Protein AF-0000000072293047 (afdb_homodimer)

Nearest PDB structures (foldseek):
  8opn-assembly1_C  TM=1.665E-01  e=9.424E+00  Human coronavirus HKU1

Organism: Botryotinia fuckeliana (strain B05.10) (NCBI:txid332648)

pLDDT: mean 90.35, std 9.81, range [27.98, 98.62]

Secondary structure (DSSP, 8-state):
-------EEEEEEEEE-B---GGGT----EE-TTS-EE--SSGGGBPPPB---EEEEETTEEEE--SSEEE-TTS-EEETTTEEPPEEEEEEEEE--TTT-EEEESS-GGG--GGG--TTTTS-B--EEEEETTEEEEETT-SBSS-S-SB-HHHHHTT-GGG--SS--B--EEEE-HHHHHHHHHHTSSSHHHHHIIIIIS-TTSSS----SPPP---TTEEEEEEEE--TT-TTTS-HHHHHHHHHTS--SB-/-------EEEEEEEEE-B---GGGT----EE-TTS-EE--SSGGGBPPPB---EEEEETTEEEE--SSEEE-TTS-EEETTTEEPPEEEEEEEEE--TTT-EEEESS-GGG--GGG--TTTTS-B--EEEEETTEEEEETT-SBSS-S-SB-HHHHHTT-GGG--SS--B--EEEE-HHHHHHHHHHTSSSHHHHHIIIIIS-TTSSS----SPPP---TTEEEEEEEE--TT-TTTS-HHHHHHHHHTS--SB-

Sequence (510 aa):
MAHQHYTSFLFNVNELHVNEDPENGGRPPRVNENGRWVPPIYRDGFLPQTPGRMFRWTNGYVEYAGTDYGWLNGQGFAYLNDEMLQHYGSTTLFWCNEFTQFQMMEADATTIDIATSDFPYNRWYPLTFRYERTLSRVSSSVEEQYLAGRDGTWIAQLGLQTYRHRSNHPTEGLAGNLATIVALVAFSCTDEDTLYDVLVNNLAWRGQLRIYDAEHGRCPERGVVSNIYLDPENPHGSTYDALRRLEWMDGPIIYMAHQHYTSFLFNVNELHVNEDPENGGRPPRVNENGRWVPPIYRDGFLPQTPGRMFRWTNGYVEYAGTDYGWLNGQGFAYLNDEMLQHYGSTTLFWCNEFTQFQMMEADATTIDIATSDFPYNRWYPLTFRYERTLSRVSSSVEEQYLAGRDGTWIAQLGLQTYRHRSNHPTEGLAGNLATIVALVAFSCTDEDTLYDVLVNNLAWRGQLRIYDAEHGRCPERGVVSNIYLDPENPHGSTYDALRRLEWMDGPIIY

Solvent-accessible surface area (backbone atoms only — not comparable to full-atom values): 26306 Å² total; per-residue (Å²): 125,82,75,77,67,62,46,37,34,27,35,33,49,20,44,32,44,70,22,55,42,56,91,75,62,22,32,71,82,45,56,48,99,78,66,43,65,45,81,70,47,44,35,51,23,41,43,78,66,46,79,51,65,48,30,31,40,45,79,48,39,50,39,75,63,58,79,62,57,45,77,50,88,91,76,45,48,23,36,71,94,74,39,68,51,52,73,72,46,28,16,22,40,30,30,35,39,85,49,73,31,51,38,31,35,86,34,59,55,75,79,37,47,19,77,77,40,56,88,81,52,42,55,77,28,48,72,17,17,38,71,56,82,30,26,21,27,38,38,70,84,45,77,32,69,40,40,46,16,48,54,53,74,43,37,57,48,49,67,38,61,81,29,37,28,90,55,94,32,66,41,61,26,36,31,19,47,60,26,52,53,53,41,34,52,44,35,36,17,65,43,71,69,49,36,47,42,35,37,52,73,56,40,18,37,66,64,41,47,48,68,71,97,57,69,56,31,74,41,71,64,37,31,33,35,11,36,30,27,43,25,84,92,37,63,87,22,19,38,73,67,50,52,48,36,47,28,73,65,51,66,54,65,37,60,127,84,77,77,68,63,46,37,33,27,36,35,51,21,44,32,45,69,23,56,42,56,91,74,64,22,33,70,82,45,55,48,98,77,67,43,65,45,82,70,46,44,34,50,21,41,43,79,66,45,80,53,65,47,31,31,39,46,80,48,39,49,39,74,62,59,79,61,56,43,78,50,89,92,77,46,49,22,34,70,94,76,39,68,52,52,74,72,46,29,16,22,40,29,30,37,39,85,49,71,30,51,38,31,36,86,33,60,56,75,79,37,46,19,78,78,40,57,87,80,52,41,54,78,27,46,72,17,16,38,71,58,80,30,26,20,27,38,38,70,85,46,77,33,70,39,39,47,16,46,54,53,74,42,36,58,46,48,66,39,61,81,29,38,28,91,52,95,33,65,41,60,26,36,30,18,47,62,26,52,54,53,40,35,53,45,36,36,16,65,44,70,68,50,36,47,43,36,38,51,72,53,40,17,37,62,62,41,44,48,67,71,97,58,69,56,31,74,43,69,62,37,30,33,36,11,37,29,26,46,26,84,92,37,64,88,22,20,38,73,65,49,50,49,36,48,28,74,67,50,66,54,64,36,58

Structure (mmCIF, N/CA/C/O backbone):
data_AF-0000000072293047-model_v1
#
loop_
_entity.id
_entity.type
_entity.pdbx_description
1 polymer 'Uncharacterized protein'
#
loop_
_atom_site.group_PDB
_atom_site.id
_atom_site.type_symbol
_atom_site.label_atom_id
_atom_site.label_alt_id
_atom_site.label_comp_id
_atom_site.label_asym_id
_atom_site.label_entity_id
_atom_site.label_seq_id
_atom_site.pdbx_PDB_ins_code
_atom_site.Cartn_x
_atom_site.Cartn_y
_atom_site.Cartn_z
_atom_site.occupancy
_atom_site.B_iso_or_equiv
_atom_site.auth_seq_id
_atom_site.auth_comp_id
_atom_site.auth_asym_id
_atom_site.auth_atom_id
_atom_site.pdbx_PDB_model_num
ATOM 1 N N . MET A 1 1 ? 21.953 42.312 23.906 1 32.88 1 MET A N 1
ATOM 2 C CA . MET A 1 1 ? 21.672 40.875 24.094 1 32.88 1 MET A CA 1
ATOM 3 C C . MET A 1 1 ? 20.766 40.375 22.984 1 32.88 1 MET A C 1
ATOM 5 O O . MET A 1 1 ? 19.688 40.906 22.766 1 32.88 1 MET A O 1
ATOM 9 N N . ALA A 1 2 ? 21.188 39.938 21.922 1 43.88 2 ALA A N 1
ATOM 10 C CA . ALA A 1 2 ? 20.375 39.625 20.75 1 43.88 2 ALA A CA 1
ATOM 11 C C . ALA A 1 2 ? 19.156 38.781 21.125 1 43.88 2 ALA A C 1
ATOM 13 O O . ALA A 1 2 ? 19.297 37.75 21.766 1 43.88 2 ALA A O 1
ATOM 14 N N . HIS A 1 3 ? 18.094 39.219 21.609 1 45.66 3 HIS A N 1
ATOM 15 C CA . HIS A 1 3 ? 16.906 38.531 22.094 1 45.66 3 HIS A CA 1
ATOM 16 C C . HIS A 1 3 ? 16.594 37.312 21.25 1 45.66 3 HIS A C 1
ATOM 18 O O . HIS A 1 3 ? 16.312 37.406 20.062 1 45.66 3 HIS A O 1
ATOM 24 N N . GLN A 1 4 ? 17.391 36.281 21.391 1 52.56 4 GLN A N 1
ATOM 25 C CA . GLN A 1 4 ? 17.234 35.062 20.625 1 52.56 4 GLN A CA 1
ATOM 26 C C . GLN A 1 4 ? 15.758 34.688 20.5 1 52.56 4 GLN A C 1
ATOM 28 O O . GLN A 1 4 ? 15.086 34.406 21.5 1 52.56 4 GLN A O 1
ATOM 33 N N . HIS A 1 5 ? 15.055 35.281 19.609 1 72.81 5 HIS A N 1
ATOM 34 C CA . HIS A 1 5 ? 13.633 35.062 19.375 1 72.81 5 HIS A CA 1
ATOM 35 C C . HIS A 1 5 ? 13.328 33.594 19.109 1 72.81 5 HIS A C 1
ATOM 37 O O . HIS A 1 5 ? 14.086 32.906 18.406 1 72.81 5 HIS A O 1
ATOM 43 N N . TYR A 1 6 ? 12.648 32.969 20.125 1 86.12 6 TYR A N 1
ATOM 44 C CA . TYR A 1 6 ? 12.242 31.578 19.938 1 86.12 6 TYR A CA 1
ATOM 45 C C . TYR A 1 6 ? 11.188 31.469 18.844 1 86.12 6 TYR A C 1
ATOM 47 O O . TYR A 1 6 ? 10.453 32.406 18.578 1 86.12 6 TYR A O 1
ATOM 55 N N . THR A 1 7 ? 11.219 30.469 18.062 1 92.25 7 THR A N 1
ATOM 56 C CA . THR A 1 7 ? 10.234 30.219 17.016 1 92.25 7 THR A CA 1
ATOM 57 C C . THR A 1 7 ? 8.992 29.547 17.578 1 92.25 7 THR A C 1
ATOM 59 O O . THR A 1 7 ? 9.094 28.656 18.438 1 92.25 7 THR A O 1
ATOM 62 N N . SER A 1 8 ? 7.836 30.062 17.188 1 95.5 8 SER A N 1
ATOM 63 C CA . SER A 1 8 ? 6.582 29.453 17.625 1 95.5 8 SER A CA 1
ATOM 64 C C . SER A 1 8 ? 5.531 29.516 16.516 1 95.5 8 SER A C 1
ATOM 66 O O . SER A 1 8 ? 5.66 30.297 15.578 1 95.5 8 SER A O 1
ATOM 68 N N . PHE A 1 9 ? 4.574 28.641 16.562 1 96.69 9 PHE A N 1
ATOM 69 C CA . PHE A 1 9 ? 3.416 28.688 15.672 1 96.69 9 PHE A CA 1
ATOM 70 C C . PHE A 1 9 ? 2.199 28.062 16.344 1 96.69 9 PHE A C 1
ATOM 72 O O . PHE A 1 9 ? 2.332 27.312 17.312 1 96.69 9 PHE A O 1
ATOM 79 N N . LEU A 1 10 ? 1.07 28.469 15.883 1 97 10 LEU A N 1
ATOM 80 C CA . LEU A 1 10 ? -0.184 27.844 16.312 1 97 10 LEU A CA 1
ATOM 81 C C . LEU A 1 10 ? -0.645 26.797 15.305 1 97 10 LEU A C 1
ATOM 83 O O . LEU A 1 10 ? -0.372 26.922 14.109 1 97 10 LEU A O 1
ATOM 87 N N . PHE A 1 11 ? -1.262 25.75 15.844 1 96.81 11 PHE A N 1
ATOM 88 C CA . PHE A 1 11 ? -1.798 24.766 14.906 1 96.81 11 PHE A CA 1
ATOM 89 C C . PHE A 1 11 ? -3.055 24.109 15.469 1 96.81 11 PHE A C 1
ATOM 91 O O . PHE A 1 11 ? -3.279 24.125 16.688 1 96.81 11 PHE A O 1
ATOM 98 N N . ASN A 1 12 ? -3.865 23.688 14.641 1 96.31 12 ASN A N 1
ATOM 99 C CA . ASN A 1 12 ? -5.035 22.875 14.984 1 96.31 12 ASN A CA 1
ATOM 100 C C . ASN A 1 12 ? -5.238 21.73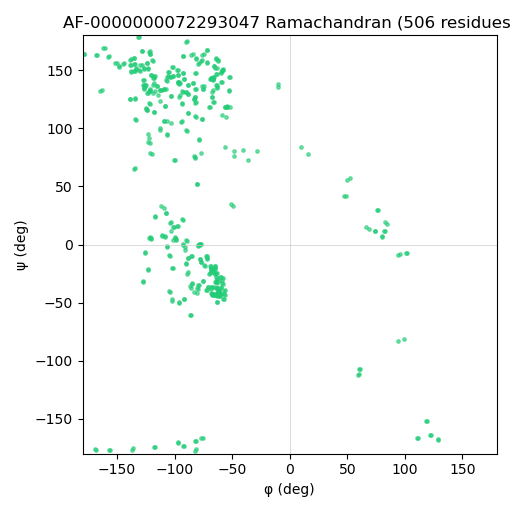4 13.992 1 96.31 12 ASN A C 1
ATOM 102 O O . ASN A 1 12 ? -4.684 21.75 12.898 1 96.31 12 ASN A O 1
ATOM 106 N N . VAL A 1 13 ? -5.949 20.75 14.391 1 97 13 VAL A N 1
ATOM 107 C CA . VAL A 1 13 ? -6.316 19.625 13.539 1 97 13 VAL A CA 1
ATOM 108 C C . VAL A 1 13 ? -7.836 19.453 13.523 1 97 13 VAL A C 1
ATOM 110 O O . VAL A 1 13 ? -8.453 19.25 14.57 1 97 13 VAL A O 1
ATOM 113 N N . ASN A 1 14 ? -8.398 19.625 12.367 1 96.81 14 ASN A N 1
ATOM 114 C CA . ASN A 1 14 ? -9.82 19.391 12.18 1 96.81 14 ASN A CA 1
ATOM 115 C C . ASN A 1 14 ? -10.094 18 11.625 1 96.81 14 ASN A C 1
ATOM 117 O O . ASN A 1 14 ? -9.367 17.516 10.75 1 96.81 14 ASN A O 1
ATOM 121 N N . GLU A 1 15 ? -11.086 17.328 12.117 1 97.12 15 GLU A N 1
ATOM 122 C CA . GLU A 1 15 ? -11.531 16.078 11.508 1 97.12 15 GLU A CA 1
ATOM 123 C C . GLU A 1 15 ? -12.305 16.344 10.219 1 97.12 15 GLU A C 1
ATOM 125 O O . GLU A 1 15 ? -13.109 17.281 10.148 1 97.12 15 GLU A O 1
ATOM 130 N N . LEU A 1 16 ? -12.023 15.594 9.281 1 96.94 16 LEU A N 1
ATOM 131 C CA . LEU A 1 16 ? -12.695 15.727 7.992 1 96.94 16 LEU A CA 1
ATOM 132 C C . LEU A 1 16 ? -13.352 14.406 7.586 1 96.94 16 LEU A C 1
ATOM 134 O O . LEU A 1 16 ? -12.664 13.422 7.312 1 96.94 16 LEU A O 1
ATOM 138 N N . HIS A 1 17 ? -14.625 14.391 7.488 1 96.94 17 HIS A N 1
ATOM 139 C CA . HIS A 1 17 ? -15.383 13.219 7.074 1 96.94 17 HIS A CA 1
ATOM 140 C C . HIS A 1 17 ? -15.828 13.328 5.621 1 96.94 17 HIS A C 1
ATOM 142 O O . HIS A 1 17 ? -16.031 14.43 5.117 1 96.94 17 HIS A O 1
ATOM 148 N N . VAL A 1 18 ? -15.984 12.195 5.047 1 97.62 18 VAL A N 1
ATOM 149 C CA . VAL A 1 18 ? -16.375 12.18 3.641 1 97.62 18 VAL A CA 1
ATOM 150 C C . VAL A 1 18 ? -17.906 12.102 3.533 1 97.62 18 VAL A C 1
ATOM 152 O O . VAL A 1 18 ? -18.562 11.555 4.414 1 97.62 18 VAL A O 1
ATOM 155 N N . ASN A 1 19 ? -18.422 12.695 2.525 1 97.31 19 ASN A N 1
ATOM 156 C CA . ASN A 1 19 ? -19.828 12.594 2.158 1 97.31 19 ASN A CA 1
ATOM 157 C C . ASN A 1 19 ? -20.016 11.727 0.916 1 97.31 19 ASN A C 1
ATOM 159 O O . ASN A 1 19 ? -19.984 12.234 -0.208 1 97.31 19 ASN A O 1
ATOM 163 N N . GLU A 1 20 ? -20.297 10.477 1.099 1 94.56 20 GLU A N 1
ATOM 164 C CA . GLU A 1 20 ? -20.375 9.539 -0.019 1 94.56 20 GLU A CA 1
ATOM 165 C C . GLU A 1 20 ? -21.828 9.219 -0.364 1 94.56 20 GLU A C 1
ATOM 167 O O . GLU A 1 20 ? -22.109 8.242 -1.057 1 94.56 20 GLU A O 1
ATOM 172 N N . ASP A 1 21 ? -22.75 10.023 0.064 1 94.31 21 ASP A N 1
ATOM 173 C CA . ASP A 1 21 ? -24.172 9.836 -0.184 1 94.31 21 ASP A CA 1
ATOM 174 C C . ASP A 1 21 ? -24.703 10.875 -1.174 1 94.31 21 ASP A C 1
ATOM 176 O O . ASP A 1 21 ? -25.016 12 -0.788 1 94.31 21 ASP A O 1
ATOM 180 N N . PRO A 1 22 ? -24.969 10.477 -2.361 1 92.88 22 PRO A N 1
ATOM 181 C CA . PRO A 1 22 ? -25.453 11.43 -3.359 1 92.88 22 PRO A CA 1
ATOM 182 C C . PRO A 1 22 ? -26.812 12.023 -2.984 1 92.88 22 PRO A C 1
ATOM 184 O O . PRO A 1 22 ? -27.125 13.148 -3.391 1 92.88 22 PRO A O 1
ATOM 187 N N . GLU A 1 23 ? -27.578 11.312 -2.273 1 94.38 23 GLU A N 1
ATOM 188 C CA . GLU A 1 23 ? -28.906 11.789 -1.865 1 94.38 23 GLU A CA 1
ATOM 189 C C . GLU A 1 23 ? -28.797 12.945 -0.872 1 94.38 23 GLU A C 1
ATOM 191 O O . GLU A 1 23 ? -29.719 13.75 -0.748 1 94.38 23 GLU A O 1
ATOM 196 N N . ASN A 1 24 ? -27.719 12.961 -0.258 1 93.06 24 ASN A N 1
ATOM 197 C CA . ASN A 1 24 ? -27.5 14.031 0.71 1 93.06 24 ASN A CA 1
ATOM 198 C C . ASN A 1 24 ? -26.453 15.031 0.216 1 93.06 24 ASN A C 1
ATOM 200 O O . ASN A 1 24 ? -25.641 15.523 0.997 1 93.06 24 ASN A O 1
ATOM 204 N N . GLY A 1 25 ? -26.422 15.188 -1.181 1 94.06 25 GLY A N 1
ATOM 205 C CA . GLY A 1 25 ? -25.547 16.188 -1.769 1 94.06 25 GLY A CA 1
ATOM 206 C C . GLY A 1 25 ? -24.094 15.727 -1.876 1 94.06 25 GLY A C 1
ATOM 207 O O . GLY A 1 25 ? -23.203 16.516 -2.188 1 94.06 25 GLY A O 1
ATOM 208 N N . GLY A 1 26 ? -23.828 14.461 -1.561 1 95.38 26 GLY A N 1
ATOM 209 C CA . GLY A 1 26 ? -22.469 13.953 -1.618 1 95.38 26 GLY A CA 1
ATOM 210 C C . GLY A 1 26 ? -22.125 13.32 -2.953 1 95.38 26 GLY A C 1
ATOM 211 O O . GLY A 1 26 ? -22.75 13.625 -3.971 1 95.38 26 GLY A O 1
ATOM 212 N N . ARG A 1 27 ? -20.953 12.711 -3.066 1 95.06 27 ARG A N 1
ATOM 213 C CA . ARG A 1 27 ? -20.469 12.016 -4.254 1 95.06 27 ARG A CA 1
ATOM 214 C C . ARG A 1 27 ? -20.25 10.539 -3.975 1 95.06 27 ARG A C 1
ATOM 216 O O . ARG A 1 27 ? -19.891 10.156 -2.857 1 95.06 27 ARG A O 1
ATOM 223 N N . PRO A 1 28 ? -20.516 9.758 -4.969 1 94.62 28 PRO A N 1
ATOM 224 C CA . PRO A 1 28 ? -20.188 8.344 -4.781 1 94.62 28 PRO A CA 1
ATOM 225 C C . PRO A 1 28 ? -18.719 8.117 -4.477 1 94.62 28 PRO A C 1
ATOM 227 O O . PRO A 1 28 ? -17.859 8.891 -4.914 1 94.62 28 PRO A O 1
ATOM 230 N N . PRO A 1 29 ? -18.469 7.066 -3.723 1 94.19 29 PRO A N 1
ATOM 231 C CA . PRO A 1 29 ? -17.062 6.758 -3.406 1 94.19 29 PRO A CA 1
ATOM 232 C C . PRO A 1 29 ? -16.219 6.5 -4.652 1 94.19 29 PRO A C 1
ATOM 234 O O . PRO A 1 29 ? -16.734 6 -5.656 1 94.19 29 PRO A O 1
ATOM 237 N N . ARG A 1 30 ? -14.938 6.875 -4.551 1 95.06 30 ARG A N 1
ATOM 238 C CA . ARG A 1 30 ? -13.977 6.652 -5.625 1 95.06 30 ARG A CA 1
ATOM 239 C C . ARG A 1 30 ? -13.039 5.496 -5.289 1 95.06 30 ARG A C 1
ATOM 241 O O . ARG A 1 30 ? -12.711 5.277 -4.121 1 95.06 30 ARG A O 1
ATOM 248 N N . VAL A 1 31 ? -12.609 4.805 -6.293 1 92.81 31 VAL A N 1
ATOM 249 C CA . VAL A 1 31 ? -11.641 3.73 -6.121 1 92.81 31 VAL A CA 1
ATOM 250 C C . VAL A 1 31 ? -10.555 3.838 -7.188 1 92.81 31 VAL A C 1
ATOM 252 O O . VAL A 1 31 ? -10.789 4.391 -8.266 1 92.81 31 VAL A O 1
ATOM 255 N N . ASN A 1 32 ? -9.359 3.412 -6.863 1 90 32 ASN A N 1
ATOM 256 C CA . ASN A 1 32 ? -8.273 3.396 -7.84 1 90 32 ASN A CA 1
ATOM 257 C C . ASN A 1 32 ? -8.344 2.164 -8.734 1 90 32 ASN A C 1
ATOM 259 O O . ASN A 1 32 ? -9.344 1.442 -8.727 1 90 32 ASN A O 1
ATOM 263 N N . GLU A 1 33 ? -7.262 1.934 -9.516 1 84.62 33 GLU A N 1
ATOM 264 C CA . GLU A 1 33 ? -7.23 0.864 -10.508 1 84.62 33 GLU A CA 1
ATOM 265 C C . GLU A 1 33 ? -7.32 -0.507 -9.844 1 84.62 33 GLU A C 1
ATOM 267 O O . GLU A 1 33 ? -7.762 -1.476 -10.469 1 84.62 33 GLU A O 1
ATOM 272 N N . ASN A 1 34 ? -6.984 -0.598 -8.562 1 87.38 34 ASN A N 1
ATOM 273 C CA . ASN A 1 34 ? -7 -1.871 -7.852 1 87.38 34 ASN A CA 1
ATOM 274 C C . ASN A 1 34 ? -8.273 -2.031 -7.02 1 87.38 34 ASN A C 1
ATOM 276 O O . ASN A 1 34 ? -8.367 -2.949 -6.203 1 87.38 34 ASN A O 1
ATOM 280 N N . GLY A 1 35 ? -9.203 -1.048 -7.18 1 88.25 35 GLY A N 1
ATOM 281 C CA . GLY A 1 35 ? -10.469 -1.129 -6.473 1 88.25 35 GLY A CA 1
ATOM 282 C C . GLY A 1 35 ? -10.383 -0.627 -5.043 1 88.25 35 GLY A C 1
ATOM 283 O O . GLY A 1 35 ? -11.281 -0.887 -4.234 1 88.25 35 GLY A O 1
ATOM 284 N N . ARG A 1 36 ? -9.336 0.001 -4.715 1 91 36 ARG A N 1
ATOM 285 C CA . ARG A 1 36 ? -9.148 0.508 -3.361 1 91 36 ARG A CA 1
ATOM 286 C C . ARG A 1 36 ? -9.656 1.938 -3.234 1 91 36 ARG A C 1
ATOM 288 O O . ARG A 1 36 ? -9.461 2.756 -4.133 1 91 36 ARG A O 1
ATOM 295 N N . TRP A 1 37 ? -10.211 2.232 -2.164 1 95.44 37 TRP A N 1
ATOM 296 C CA . TRP A 1 37 ? -10.805 3.539 -1.904 1 95.44 37 TRP A CA 1
ATOM 297 C C . TRP A 1 37 ? -9.766 4.645 -2.021 1 95.44 37 TRP A C 1
ATOM 299 O O . TRP A 1 37 ? -8.633 4.492 -1.552 1 95.44 37 TRP A O 1
ATOM 309 N N . VAL A 1 38 ? -10.148 5.785 -2.613 1 96.38 38 VAL A N 1
ATOM 310 C CA . VAL A 1 38 ? -9.328 6.992 -2.674 1 96.38 38 VAL A CA 1
ATOM 311 C C . VAL A 1 38 ? -10.18 8.211 -2.307 1 96.38 38 VAL A C 1
ATOM 313 O O . VAL A 1 38 ? -11.398 8.203 -2.498 1 96.38 38 VAL A O 1
ATOM 316 N N . PRO A 1 39 ? -9.602 9.227 -1.772 1 97.62 39 PRO A N 1
ATOM 317 C CA . PRO A 1 39 ? -10.383 10.375 -1.297 1 97.62 39 PRO A CA 1
ATOM 318 C C . PRO A 1 39 ? -11.109 11.102 -2.426 1 97.62 39 PRO A C 1
ATOM 320 O O . PRO A 1 39 ? -10.719 10.984 -3.592 1 97.62 39 PRO A O 1
ATOM 323 N N . PRO A 1 40 ? -12.125 11.867 -2.104 1 97.81 40 PRO A N 1
ATOM 324 C CA . PRO A 1 40 ? -12.906 12.633 -3.082 1 97.81 40 PRO A CA 1
ATOM 325 C C . PRO A 1 40 ? -12.07 13.672 -3.82 1 97.81 40 PRO A C 1
ATOM 327 O O . PRO A 1 40 ? -11.031 14.102 -3.32 1 97.81 40 PRO A O 1
ATOM 330 N N . ILE A 1 41 ? -12.555 14.062 -4.949 1 97.56 41 ILE A N 1
ATOM 331 C CA . ILE A 1 41 ? -11.836 15.062 -5.727 1 97.56 41 ILE A CA 1
ATOM 332 C C . ILE A 1 41 ? -12.742 16.281 -5.973 1 97.56 41 ILE A C 1
ATOM 334 O O . ILE A 1 41 ? -12.375 17.188 -6.719 1 97.56 41 ILE A O 1
ATOM 338 N N . TYR A 1 42 ? -13.906 16.25 -5.355 1 96.94 42 TYR A N 1
ATOM 339 C CA . TYR A 1 42 ? -14.812 17.391 -5.352 1 96.94 42 TYR A CA 1
ATOM 340 C C . TYR A 1 42 ? -15.148 17.828 -3.928 1 96.94 42 TYR A C 1
ATOM 342 O O . TYR A 1 42 ? -15.289 16.984 -3.037 1 96.94 42 TYR A O 1
ATOM 350 N N . ARG A 1 43 ? -15.43 19.062 -3.732 1 95.5 43 ARG A N 1
ATOM 351 C CA . ARG A 1 43 ? -15.695 19.609 -2.412 1 95.5 43 ARG A CA 1
ATOM 352 C C . ARG A 1 43 ? -16.938 19 -1.791 1 95.5 43 ARG A C 1
ATOM 354 O O . ARG A 1 43 ? -17.016 18.828 -0.572 1 95.5 43 ARG A O 1
ATOM 361 N N . ASP A 1 44 ? -17.875 18.656 -2.67 1 96 44 ASP A N 1
ATOM 362 C CA . ASP A 1 44 ? -19.125 18.109 -2.152 1 96 44 ASP A CA 1
ATOM 363 C C . ASP A 1 44 ? -18.938 16.703 -1.611 1 96 44 ASP A C 1
ATOM 365 O O . ASP A 1 44 ? -19.828 16.141 -0.958 1 96 44 ASP A O 1
ATOM 369 N N . GLY A 1 45 ? -17.812 16.125 -1.902 1 97.62 45 GLY A N 1
ATOM 370 C CA . GLY A 1 45 ? -17.5 14.805 -1.364 1 97.62 45 GLY A CA 1
ATOM 371 C C . GLY A 1 45 ? -17.078 14.836 0.09 1 97.62 45 GLY A C 1
ATOM 372 O O . GLY A 1 45 ? -16.828 13.789 0.695 1 97.62 45 GLY A O 1
ATOM 373 N N . PHE A 1 46 ? -17.047 16.047 0.695 1 96.81 46 PHE A N 1
ATOM 374 C CA . PHE A 1 46 ? -16.625 16.188 2.086 1 96.81 46 PHE A CA 1
ATOM 375 C C . PHE A 1 46 ? -17.766 16.766 2.93 1 96.81 46 PHE A C 1
ATOM 377 O O . PHE A 1 46 ? -18.54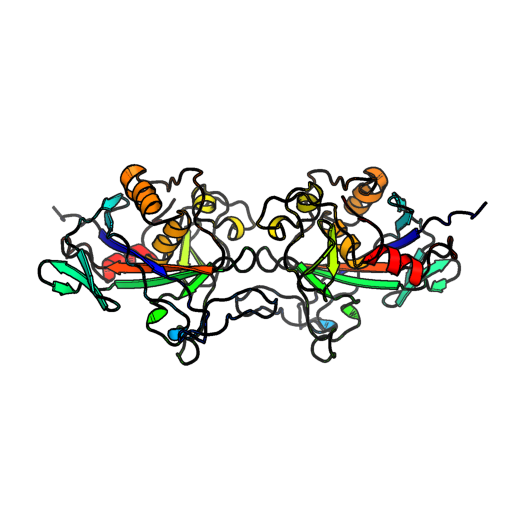7 17.594 2.457 1 96.81 46 PHE A O 1
ATOM 384 N N . LEU A 1 47 ? -17.859 16.297 4.137 1 95.62 47 LEU A N 1
ATOM 385 C CA . LEU A 1 47 ? -18.703 16.953 5.145 1 95.62 47 LEU A CA 1
ATOM 386 C C . LEU A 1 47 ? -17.969 18.141 5.762 1 95.62 47 LEU A C 1
ATOM 388 O O . LEU A 1 47 ? -16.766 18.297 5.582 1 95.62 47 LEU A O 1
ATOM 392 N N . PRO A 1 48 ? -18.734 19.031 6.367 1 93.69 48 PRO A N 1
ATOM 393 C CA . PRO A 1 48 ? -18.062 20.109 7.078 1 93.69 48 PRO A CA 1
ATOM 394 C C . PRO A 1 48 ? -17.016 19.609 8.07 1 93.69 48 PRO A C 1
ATOM 396 O O . PRO A 1 48 ? -17.219 18.578 8.711 1 93.69 48 PRO A O 1
ATOM 399 N N . GLN A 1 49 ? -15.961 20.344 8.188 1 95.25 49 GLN A N 1
ATOM 400 C CA . GLN A 1 49 ? -14.914 19.969 9.133 1 95.25 49 GLN A CA 1
ATOM 401 C C . GLN A 1 49 ? -15.398 20.078 10.57 1 95.25 49 GLN A C 1
ATOM 403 O O . GLN A 1 49 ? -16.203 20.953 10.891 1 95.25 49 GLN A O 1
ATOM 408 N N . THR A 1 50 ? -14.984 19.203 11.391 1 95.06 50 THR A N 1
ATOM 409 C CA . THR A 1 50 ? -15.141 19.328 12.836 1 95.06 50 THR A CA 1
ATOM 410 C C . THR A 1 50 ? -13.898 19.953 13.461 1 95.06 50 THR A C 1
ATOM 412 O O . THR A 1 50 ? -12.859 19.312 13.562 1 95.06 50 THR A O 1
ATOM 415 N N . PRO A 1 51 ? -14.031 21.203 13.828 1 94.12 51 PRO A N 1
ATOM 416 C CA . PRO A 1 51 ? -12.852 21.922 14.32 1 94.12 51 PRO A CA 1
ATOM 417 C C . PRO A 1 51 ? -12.281 21.328 15.602 1 94.12 51 PRO A C 1
ATOM 419 O O . PRO A 1 51 ? -13.039 20.875 16.469 1 94.12 51 PRO A O 1
ATOM 422 N N . GLY A 1 52 ? -10.953 21.234 15.664 1 94.81 52 GLY A N 1
ATOM 423 C CA . GLY A 1 52 ? -10.273 20.781 16.875 1 94.81 52 GLY A CA 1
ATOM 424 C C . GLY A 1 52 ? -9.773 21.938 17.734 1 94.81 52 GLY A C 1
ATOM 425 O O . GLY A 1 52 ? -10.133 23.094 17.5 1 94.81 52 GLY A O 1
ATOM 426 N N . ARG A 1 53 ? -9 21.609 18.734 1 93.75 53 ARG A N 1
ATOM 427 C CA . ARG A 1 53 ? -8.422 22.578 19.656 1 93.75 53 ARG A CA 1
ATOM 428 C C . ARG A 1 53 ? -7.207 23.266 19.047 1 93.75 53 ARG A C 1
ATOM 430 O O . ARG A 1 53 ? -6.586 22.734 18.125 1 93.75 53 ARG A O 1
ATOM 437 N N . MET A 1 54 ? -6.992 24.438 19.609 1 95.56 54 MET A N 1
ATOM 438 C CA . MET A 1 54 ? -5.805 25.172 19.172 1 95.56 54 MET A CA 1
ATOM 439 C C . MET A 1 54 ? -4.621 24.875 20.094 1 95.56 54 MET A C 1
ATOM 441 O O . MET A 1 54 ? -4.77 24.875 21.312 1 95.56 54 MET A O 1
ATOM 445 N N . PHE A 1 55 ? -3.457 24.562 19.438 1 95.69 55 PHE A N 1
ATOM 446 C CA . PHE A 1 55 ? -2.227 24.297 20.172 1 95.69 55 PHE A CA 1
ATOM 447 C C . PHE A 1 55 ? -1.139 25.297 19.781 1 95.69 55 PHE A C 1
ATOM 449 O O . PHE A 1 55 ? -1.214 25.922 18.719 1 95.69 55 PHE A O 1
ATOM 456 N N . ARG A 1 56 ? -0.171 25.438 20.672 1 95 56 ARG A N 1
ATOM 457 C CA . ARG A 1 56 ? 0.992 26.281 20.422 1 95 56 ARG A CA 1
ATOM 458 C C . ARG A 1 56 ? 2.285 25.484 20.531 1 95 56 ARG A C 1
ATOM 460 O O . ARG A 1 56 ? 2.516 24.781 21.516 1 95 56 ARG A O 1
ATOM 467 N N . TRP A 1 57 ? 3.016 25.5 19.453 1 94.06 57 TRP A N 1
ATOM 468 C CA . TRP A 1 57 ? 4.355 24.906 19.438 1 94.06 57 TRP A CA 1
ATOM 469 C C . TRP A 1 57 ? 5.414 25.984 19.672 1 94.06 57 TRP A C 1
ATOM 471 O O . TRP A 1 57 ? 5.418 27.016 19 1 94.06 57 TRP A O 1
ATOM 481 N N . THR A 1 58 ? 6.289 25.734 20.672 1 91.56 58 THR A N 1
ATOM 482 C CA . THR A 1 58 ? 7.391 26.641 20.969 1 91.56 58 THR A CA 1
ATOM 483 C C . THR A 1 58 ? 8.695 25.875 21.156 1 91.56 58 THR A C 1
ATOM 485 O O . THR A 1 58 ? 8.883 25.219 22.172 1 91.56 58 THR A O 1
ATOM 488 N N . ASN A 1 59 ? 9.531 25.984 20.234 1 83.38 59 ASN A N 1
ATOM 489 C CA . ASN A 1 59 ? 10.859 25.375 20.281 1 83.38 59 ASN A CA 1
ATOM 490 C C . ASN A 1 59 ? 10.781 23.906 20.688 1 83.38 59 ASN A C 1
ATOM 492 O O . ASN A 1 59 ? 11.523 23.453 21.578 1 83.38 59 ASN A O 1
ATOM 496 N N . GLY A 1 60 ? 9.789 23.203 20.141 1 80.12 60 GLY A N 1
ATOM 497 C CA . GLY A 1 60 ? 9.719 21.766 20.359 1 80.12 60 GLY A CA 1
ATOM 498 C C . GLY A 1 60 ? 8.703 21.375 21.406 1 80.12 60 GLY A C 1
ATOM 499 O O . GLY A 1 60 ? 8.438 20.188 21.609 1 80.12 60 GLY A O 1
ATOM 500 N N . TYR A 1 61 ? 8.156 22.391 22.062 1 86.06 61 TYR A N 1
ATOM 501 C CA . TYR A 1 61 ? 7.152 22.141 23.094 1 86.06 61 TYR A CA 1
ATOM 502 C C . TYR A 1 61 ? 5.766 22.547 22.609 1 86.06 61 TYR A C 1
ATOM 504 O O . TYR A 1 61 ? 5.609 23.578 21.953 1 86.06 61 TYR A O 1
ATOM 512 N N . VAL A 1 62 ? 4.797 21.688 23.031 1 91.88 62 VAL A N 1
ATOM 513 C CA . VAL A 1 62 ? 3.428 21.969 22.609 1 91.88 62 VAL A CA 1
ATOM 514 C C . VAL A 1 62 ? 2.553 22.203 23.844 1 91.88 62 VAL A C 1
ATOM 516 O O . VAL A 1 62 ? 2.633 21.438 24.812 1 91.88 62 VAL A O 1
ATOM 519 N N . GLU A 1 63 ? 1.828 23.25 23.828 1 92.06 63 GLU A N 1
ATOM 520 C CA . GLU A 1 63 ? 0.861 23.562 24.875 1 92.06 63 GLU A CA 1
ATOM 521 C C . GLU A 1 63 ? -0.513 23.875 24.281 1 92.06 63 GLU A C 1
ATOM 523 O O . GLU A 1 63 ? -0.627 24.219 23.109 1 92.06 63 GLU A O 1
ATOM 528 N N . TYR A 1 64 ? -1.487 23.625 25.141 1 93.94 64 TYR A N 1
ATOM 529 C CA . TYR A 1 64 ? -2.824 24.094 24.766 1 93.94 64 TYR A CA 1
ATOM 530 C C . TYR A 1 64 ? -2.885 25.609 24.719 1 93.94 64 TYR A C 1
ATOM 532 O O . TYR A 1 64 ? -2.49 26.297 25.656 1 93.94 64 TYR A O 1
ATOM 540 N N . ALA A 1 65 ? -3.268 26.141 23.547 1 93.5 65 ALA A N 1
ATOM 541 C CA . ALA A 1 65 ? -3.215 27.594 23.344 1 93.5 65 ALA A CA 1
ATOM 542 C C . ALA A 1 65 ? -4.336 28.297 24.109 1 93.5 65 ALA A C 1
ATOM 544 O O . ALA A 1 65 ? -4.281 29.5 24.328 1 93.5 65 ALA A O 1
ATOM 545 N N . GLY A 1 66 ? -5.379 27.531 24.5 1 89.06 66 GLY A N 1
ATOM 546 C CA . GLY A 1 66 ? -6.461 28.109 25.281 1 89.06 66 GLY A CA 1
ATOM 547 C C . GLY A 1 66 ? -7.766 28.203 24.516 1 89.06 66 GLY A C 1
ATOM 548 O O . GLY A 1 66 ? -7.914 27.594 23.453 1 89.06 66 GLY A O 1
ATOM 549 N N . THR A 1 67 ? -8.719 28.938 25 1 86.25 67 THR A N 1
ATOM 550 C CA . THR A 1 67 ? -10.07 28.969 24.453 1 86.25 67 THR A CA 1
ATOM 551 C C . THR A 1 67 ? -10.336 30.281 23.75 1 86.25 67 THR A C 1
ATOM 553 O O . THR A 1 67 ? -11.461 30.562 23.344 1 86.25 67 THR A O 1
ATOM 556 N N . ASP A 1 68 ? -9.297 31.094 23.609 1 86 68 ASP A N 1
ATOM 557 C CA . ASP A 1 68 ? -9.477 32.406 23.016 1 86 68 ASP A CA 1
ATOM 558 C C . ASP A 1 68 ? -9.57 32.312 21.5 1 86 68 ASP A C 1
ATOM 560 O O . ASP A 1 68 ? -9.711 33.344 20.812 1 86 68 ASP A O 1
ATOM 564 N N . TYR A 1 69 ? -9.484 31.141 21.047 1 89.06 69 TYR A N 1
ATOM 565 C CA . TYR A 1 69 ? -9.508 30.938 19.609 1 89.06 69 TYR A CA 1
ATOM 566 C C . TYR A 1 69 ? -10.812 30.281 19.172 1 89.06 69 TYR A C 1
ATOM 568 O O . TYR A 1 69 ? -11.305 29.359 19.828 1 89.06 69 TYR A O 1
ATOM 576 N N . GLY A 1 70 ? -11.43 30.812 18.109 1 87.69 70 GLY A N 1
ATOM 577 C CA . GLY A 1 70 ? -12.688 30.281 17.609 1 87.69 70 GLY A CA 1
ATOM 578 C C . GLY A 1 70 ? -12.656 29.938 16.141 1 87.69 70 GLY A C 1
ATOM 579 O O . GLY A 1 70 ? -12.031 30.656 15.344 1 87.69 70 GLY A O 1
ATOM 580 N N . TRP A 1 71 ? -13.312 28.844 15.828 1 88.12 71 TRP A N 1
ATOM 581 C CA . TRP A 1 71 ? -13.445 28.406 14.438 1 88.12 71 TRP A CA 1
ATOM 582 C C . TRP A 1 71 ? -14.578 29.156 13.742 1 88.12 71 TRP A C 1
ATOM 584 O O . TRP A 1 71 ? -15.688 29.234 14.266 1 88.12 71 TRP A O 1
ATOM 594 N N . LEU A 1 72 ? -14.289 29.844 12.633 1 83.19 72 LEU A N 1
ATOM 595 C CA . LEU A 1 72 ? -15.305 30.578 11.875 1 83.19 72 LEU A CA 1
ATOM 596 C C . LEU A 1 72 ? -15.734 29.781 10.648 1 83.19 72 LEU A C 1
ATOM 598 O O . LEU A 1 72 ? -15.477 30.188 9.516 1 83.19 72 LEU A O 1
ATOM 602 N N . ASN A 1 73 ? -16.406 28.797 10.656 1 68.06 73 ASN A N 1
ATOM 603 C CA . ASN A 1 73 ? -17.031 27.844 9.727 1 68.06 73 ASN A CA 1
ATOM 604 C C . ASN A 1 73 ? -16.438 27.969 8.328 1 68.06 73 ASN A C 1
ATOM 606 O O . ASN A 1 73 ? -17.094 28.516 7.43 1 68.06 73 ASN A O 1
ATOM 610 N N . GLY A 1 74 ? -15.258 27.422 8.086 1 67 74 GLY A N 1
ATOM 611 C CA . GLY A 1 74 ? -14.688 27.328 6.75 1 67 74 GLY A CA 1
ATOM 612 C C . GLY A 1 74 ? -13.734 28.453 6.422 1 67 74 GLY A C 1
ATOM 613 O O . GLY A 1 74 ? -13.055 28.422 5.391 1 67 74 GLY A O 1
ATOM 614 N N . GLN A 1 75 ? -13.672 29.422 7.285 1 75.31 75 GLN A N 1
ATOM 615 C CA . GLN A 1 75 ? -12.797 30.547 6.996 1 75.31 75 GLN A CA 1
ATOM 616 C C . GLN A 1 75 ? -11.492 30.453 7.781 1 75.31 75 GLN A C 1
ATOM 618 O O . GLN A 1 75 ? -10.484 31.047 7.398 1 75.31 75 GLN A O 1
ATOM 623 N N . GLY A 1 76 ? -11.578 29.672 8.828 1 84.62 76 GLY A N 1
ATOM 624 C CA . GLY A 1 76 ? -10.383 29.531 9.648 1 84.62 76 GLY A CA 1
ATOM 625 C C . GLY A 1 76 ? -10.609 29.922 11.102 1 84.62 76 GLY A C 1
ATOM 626 O O . GLY A 1 76 ? -11.734 29.844 11.602 1 84.62 76 GLY A O 1
ATOM 627 N N . PHE A 1 77 ? -9.547 30.125 11.781 1 87.81 77 PHE A N 1
ATOM 628 C CA . PHE A 1 77 ? -9.633 30.453 13.203 1 87.81 77 PHE A CA 1
ATOM 629 C C . PHE A 1 77 ? -9.43 31.953 13.414 1 87.81 77 PHE A C 1
ATOM 631 O O . PHE A 1 77 ? -8.664 32.594 12.68 1 87.81 77 PHE A O 1
ATOM 638 N N . ALA A 1 78 ? -10.141 32.469 14.391 1 86.94 78 ALA A N 1
ATOM 639 C CA . ALA A 1 78 ? -10.008 33.844 14.82 1 86.94 78 ALA A CA 1
ATOM 640 C C . ALA A 1 78 ? -9.562 33.938 16.266 1 86.94 78 ALA A C 1
ATOM 642 O O . ALA A 1 78 ? -9.789 33 17.047 1 86.94 78 ALA A O 1
ATOM 643 N N . TYR A 1 79 ? -8.633 34.906 16.344 1 84 79 TYR A N 1
ATOM 644 C CA . TYR A 1 79 ? -8.203 35.219 17.688 1 84 79 TYR A CA 1
ATOM 645 C C . TYR A 1 79 ? -9.031 36.375 18.281 1 84 79 TYR A C 1
ATOM 647 O O . TYR A 1 79 ? -9.484 37.25 17.562 1 84 79 TYR A O 1
ATOM 655 N N . LEU A 1 80 ? -9.016 36.562 19.672 1 70.31 80 LEU A N 1
ATOM 656 C CA . LEU A 1 80 ? -9.68 37.625 20.406 1 70.31 80 LEU A CA 1
ATOM 657 C C . LEU A 1 80 ? -10.211 38.688 19.453 1 70.31 80 LEU A C 1
ATOM 659 O O . LEU A 1 80 ? -9.57 39 18.453 1 70.31 80 LEU A O 1
ATOM 663 N N . ASN A 1 81 ? -11.43 39.125 19.672 1 67.56 81 ASN A N 1
ATOM 664 C CA . ASN A 1 81 ? -12.117 40.25 19.016 1 67.56 81 ASN A CA 1
ATOM 665 C C . ASN A 1 81 ? -12.414 39.938 17.547 1 67.56 81 ASN A C 1
ATOM 667 O O . ASN A 1 81 ? -12.32 40.812 16.688 1 67.56 81 ASN A O 1
ATOM 671 N N . ASP A 1 82 ? -12.297 38.75 17.156 1 70.69 82 ASP A N 1
ATOM 672 C CA . ASP A 1 82 ? -12.781 38.312 15.859 1 70.69 82 ASP A CA 1
ATOM 673 C C . ASP A 1 82 ? -11.75 38.594 14.766 1 70.69 82 ASP A C 1
ATOM 675 O O . ASP A 1 82 ? -12.109 38.781 13.602 1 70.69 82 ASP A O 1
ATOM 679 N N . GLU A 1 83 ? -10.508 38.812 15.227 1 84.38 83 GLU A N 1
ATOM 680 C CA . GLU A 1 83 ? -9.469 38.969 14.219 1 84.38 83 GLU A CA 1
ATOM 681 C C . GLU A 1 83 ? -8.969 37.625 13.711 1 84.38 83 GLU A C 1
ATOM 683 O O . GLU A 1 83 ? -8.523 36.781 14.5 1 84.38 83 GLU A O 1
ATOM 688 N N . MET A 1 84 ? -9.008 37.531 12.359 1 90.38 84 MET A N 1
ATOM 689 C CA . MET A 1 84 ? -8.594 36.281 11.75 1 90.38 84 MET A CA 1
ATOM 690 C C . MET A 1 84 ? -7.102 36.031 11.945 1 90.38 84 MET A C 1
ATOM 692 O O . MET A 1 84 ? -6.297 36.969 11.82 1 90.38 84 MET A O 1
ATOM 696 N N . LEU A 1 85 ? -6.758 34.844 12.383 1 93.88 85 LEU A N 1
ATOM 697 C CA . LEU A 1 85 ? -5.348 34.5 12.469 1 93.88 85 LEU A CA 1
ATOM 698 C C . LEU A 1 85 ? -4.707 34.438 11.086 1 93.88 85 LEU A C 1
ATOM 700 O O . LEU A 1 85 ? -5.363 34.062 10.109 1 93.88 85 LEU A O 1
ATOM 704 N N . GLN A 1 86 ? -3.463 34.875 11.055 1 94.19 86 GLN A N 1
ATOM 705 C CA . GLN A 1 86 ? -2.738 34.75 9.797 1 94.19 86 GLN A CA 1
ATOM 706 C C . GLN A 1 86 ? -2.432 33.281 9.477 1 94.19 86 GLN A C 1
ATOM 708 O O . GLN A 1 86 ? -1.719 32.625 10.234 1 94.19 86 GLN A O 1
ATOM 713 N N . HIS A 1 87 ? -2.959 32.875 8.406 1 95.69 87 HIS A N 1
ATOM 714 C CA . HIS A 1 87 ? -2.84 31.484 7.984 1 95.69 87 HIS A CA 1
ATOM 715 C C . HIS A 1 87 ? -1.52 31.234 7.262 1 95.69 87 HIS A C 1
ATOM 717 O O . HIS A 1 87 ? -1.173 31.969 6.328 1 95.69 87 HIS A O 1
ATOM 723 N N . TYR A 1 88 ? -0.731 30.281 7.699 1 97.31 88 TYR A N 1
ATOM 724 C CA . TYR A 1 88 ? 0.543 29.938 7.078 1 97.31 88 TYR A CA 1
ATOM 725 C C . TYR A 1 88 ? 0.362 28.844 6.031 1 97.31 88 TYR A C 1
ATOM 727 O O . TYR A 1 88 ? 0.887 28.938 4.918 1 97.31 88 TYR A O 1
ATOM 735 N N . GLY A 1 89 ? -0.39 27.797 6.457 1 96.38 89 GLY A N 1
ATOM 736 C CA . GLY A 1 89 ? -0.624 26.703 5.52 1 96.38 89 GLY A CA 1
ATOM 737 C C . GLY A 1 89 ? -1.487 25.609 6.094 1 96.38 89 GLY A C 1
ATOM 738 O O . GLY A 1 89 ? -1.701 25.547 7.305 1 96.38 89 GLY A O 1
ATOM 739 N N . SER A 1 90 ? -1.985 24.781 5.176 1 97.19 90 SER A N 1
ATOM 740 C CA . SER A 1 90 ? -2.812 23.641 5.574 1 97.19 90 SER A CA 1
ATOM 741 C C . SER A 1 90 ? -2.402 22.375 4.836 1 97.19 90 SER A C 1
ATOM 743 O O . SER A 1 90 ? -1.819 22.438 3.752 1 97.19 90 SER A O 1
ATOM 745 N N . THR A 1 91 ? -2.676 21.266 5.414 1 98.31 91 THR A N 1
ATOM 746 C CA . THR A 1 91 ? -2.564 19.969 4.781 1 98.31 91 THR A CA 1
ATOM 747 C C . THR A 1 91 ? -3.803 19.109 5.066 1 98.31 91 THR A C 1
ATOM 749 O O . THR A 1 91 ? -4.27 19.062 6.207 1 98.31 91 THR A O 1
ATOM 752 N N . THR A 1 92 ? -4.387 18.656 4.027 1 98.5 92 THR A N 1
ATOM 753 C CA . THR A 1 92 ? -5.387 17.609 4.172 1 98.5 92 THR A CA 1
ATOM 754 C C . THR A 1 92 ? -4.75 16.234 4.004 1 98.5 92 THR A C 1
ATOM 756 O O . THR A 1 92 ? -4.074 15.969 3.006 1 98.5 92 THR A O 1
ATOM 759 N N . LEU A 1 93 ? -4.871 15.43 4.992 1 98.62 93 LEU A N 1
ATOM 760 C CA . LEU A 1 93 ? -4.27 14.102 4.992 1 98.62 93 LEU A CA 1
ATOM 761 C C . LEU A 1 93 ? -5.328 13.031 5.242 1 98.62 93 LEU A C 1
ATOM 763 O O . LEU A 1 93 ? -6.172 13.18 6.129 1 98.62 93 LEU A O 1
ATOM 767 N N . PHE A 1 94 ? -5.363 12.016 4.422 1 98.44 94 PHE A N 1
ATOM 768 C CA . PHE A 1 94 ? -6.23 10.859 4.594 1 98.44 94 PHE A CA 1
ATOM 769 C C . PHE A 1 94 ? -5.414 9.602 4.836 1 98.44 94 PHE A C 1
ATOM 771 O O . PHE A 1 94 ? -4.367 9.398 4.215 1 98.44 94 PHE A O 1
ATOM 778 N N . TRP A 1 95 ? -5.855 8.836 5.766 1 97.75 95 TRP A N 1
ATOM 779 C CA . TRP A 1 95 ? -5.488 7.418 5.754 1 97.75 95 TRP A CA 1
ATOM 780 C C . TRP A 1 95 ? -6.484 6.605 4.934 1 97.75 95 TRP A C 1
ATOM 782 O O . TRP A 1 95 ? -7.621 6.387 5.363 1 97.75 95 TRP A O 1
ATOM 792 N N . CYS A 1 96 ? -6.07 6.055 3.836 1 96.25 96 CYS A N 1
ATOM 793 C CA . CYS A 1 96 ? -7 5.418 2.908 1 96.25 96 CYS A CA 1
ATOM 794 C C . CYS A 1 96 ? -7.246 3.965 3.295 1 96.25 96 CYS A C 1
ATOM 796 O O . CYS A 1 96 ? -8.383 3.576 3.578 1 96.25 96 CYS A O 1
ATOM 798 N N . ASN A 1 97 ? -6.25 3.232 3.295 1 93.62 97 ASN A N 1
ATOM 799 C CA . ASN A 1 97 ? -6.242 1.814 3.639 1 93.62 97 ASN A CA 1
ATOM 800 C C . ASN A 1 97 ? -4.824 1.284 3.811 1 93.62 97 ASN A C 1
ATOM 802 O O . ASN A 1 97 ? -3.857 2.045 3.721 1 93.62 97 ASN A O 1
ATOM 806 N N . GLU A 1 98 ? -4.668 0.065 4.055 1 91.19 98 GLU A N 1
ATOM 807 C CA . GLU A 1 98 ? -3.377 -0.549 4.359 1 91.19 98 GLU A CA 1
ATOM 808 C C . GLU A 1 98 ? -2.463 -0.549 3.139 1 91.19 98 GLU A C 1
ATOM 810 O O . GLU A 1 98 ? -1.242 -0.666 3.271 1 91.19 98 GLU A O 1
ATOM 815 N N . PHE A 1 99 ? -3.029 -0.388 1.968 1 91.31 99 PHE A N 1
ATOM 816 C CA . PHE A 1 99 ? -2.244 -0.463 0.742 1 91.31 99 PHE A CA 1
ATOM 817 C C . PHE A 1 99 ? -1.834 0.928 0.275 1 91.31 99 PHE A C 1
ATOM 819 O O . PHE A 1 99 ? -0.665 1.166 -0.036 1 91.31 99 PHE A O 1
ATOM 826 N N . THR A 1 100 ? -2.781 1.786 0.224 1 92.31 100 THR A N 1
ATOM 827 C CA . THR A 1 100 ? -2.512 3.146 -0.228 1 92.31 100 THR A CA 1
ATOM 828 C C . THR A 1 100 ? -1.886 3.975 0.891 1 92.31 100 THR A C 1
ATOM 830 O O . THR A 1 100 ? -0.993 4.789 0.644 1 92.31 100 THR A O 1
ATOM 833 N N . GLN A 1 101 ? -2.328 3.682 2.074 1 94.88 101 GLN A N 1
ATOM 834 C CA . GLN A 1 101 ? -1.911 4.352 3.303 1 94.88 101 GLN A CA 1
ATOM 835 C C . GLN A 1 101 ? -2.232 5.84 3.254 1 94.88 101 GLN A C 1
ATOM 837 O O . GLN A 1 101 ? -3.396 6.227 3.135 1 94.88 101 GLN A O 1
ATOM 842 N N . PHE A 1 102 ? -1.295 6.75 3.188 1 97 102 PHE A N 1
ATOM 843 C CA . PHE A 1 102 ? -1.601 8.172 3.303 1 97 102 PHE A CA 1
ATOM 844 C C . PHE A 1 102 ? -1.733 8.812 1.926 1 97 102 PHE A C 1
ATOM 846 O O . PHE A 1 102 ? -0.958 8.508 1.017 1 97 102 PHE A O 1
ATOM 853 N N . GLN A 1 103 ? -2.672 9.688 1.736 1 97.06 103 GLN A N 1
ATOM 854 C CA . GLN A 1 103 ? -2.811 10.633 0.635 1 97.06 103 GLN A CA 1
ATOM 855 C C . GLN A 1 103 ? -2.969 12.062 1.152 1 97.06 103 GLN A C 1
ATOM 857 O O . GLN A 1 103 ? -3.729 12.305 2.094 1 97.06 103 GLN A O 1
ATOM 862 N N . MET A 1 104 ? -2.268 12.914 0.527 1 97.56 104 MET A N 1
ATOM 863 C CA . MET A 1 104 ? -2.273 14.25 1.115 1 97.56 104 MET A CA 1
ATOM 864 C C . MET A 1 104 ? -2.449 15.32 0.04 1 97.56 104 MET A C 1
ATOM 866 O O . MET A 1 104 ? -2.242 15.055 -1.146 1 97.56 104 MET A O 1
ATOM 870 N N . MET A 1 105 ? -2.842 16.422 0.475 1 97.06 105 MET A N 1
ATOM 871 C CA . MET A 1 105 ? -2.861 17.688 -0.247 1 97.06 105 MET A CA 1
ATOM 872 C C . MET A 1 105 ? -2.414 18.828 0.655 1 97.06 105 MET A C 1
ATOM 874 O O . MET A 1 105 ? -2.967 19.031 1.739 1 97.06 105 MET A O 1
ATOM 878 N N . GLU A 1 106 ? -1.407 19.547 0.177 1 97.06 106 GLU A N 1
ATOM 879 C CA . GLU A 1 106 ? -0.9 20.641 0.996 1 97.06 106 GLU A CA 1
ATOM 880 C C . GLU A 1 106 ? -1.781 21.891 0.865 1 97.06 106 GLU A C 1
ATOM 882 O O . GLU A 1 106 ? -1.298 22.969 0.513 1 97.06 106 GLU A O 1
ATOM 887 N N . ALA A 1 107 ? -3.023 21.688 1.072 1 96.62 107 ALA A N 1
ATOM 888 C CA . ALA A 1 107 ? -4.102 22.672 1.126 1 96.62 107 ALA A CA 1
ATOM 889 C C . ALA A 1 107 ? -5.332 22.109 1.82 1 96.62 107 ALA A C 1
ATOM 891 O O . ALA A 1 107 ? -5.379 20.922 2.143 1 96.62 107 ALA A O 1
ATOM 892 N N . ASP A 1 108 ? -6.23 22.969 2.105 1 96.31 108 ASP A N 1
ATOM 893 C CA . ASP A 1 108 ? -7.543 22.531 2.57 1 96.31 108 ASP A CA 1
ATOM 894 C C . ASP A 1 108 ? -8.391 22.016 1.412 1 96.31 108 ASP A C 1
ATOM 896 O O . ASP A 1 108 ? -8.891 22.781 0.598 1 96.31 108 ASP A O 1
ATOM 900 N N . ALA A 1 109 ? -8.57 20.75 1.379 1 96.31 109 ALA A N 1
ATOM 901 C CA . ALA A 1 109 ? -9.234 20.094 0.252 1 96.31 109 ALA A CA 1
ATOM 902 C C . ALA A 1 109 ? -10.703 20.5 0.163 1 96.31 109 ALA A C 1
ATOM 904 O O . ALA A 1 109 ? -11.32 20.391 -0.896 1 96.31 109 ALA A O 1
ATOM 905 N N . THR A 1 110 ? -11.266 20.953 1.269 1 95.44 110 THR A N 1
ATOM 906 C CA . THR A 1 110 ? -12.68 21.312 1.28 1 95.44 110 THR A CA 1
ATOM 907 C C . THR A 1 110 ? -12.914 22.609 0.514 1 95.44 110 THR A C 1
ATOM 909 O O . THR A 1 110 ? -14.055 22.969 0.225 1 95.44 110 THR A O 1
ATOM 912 N N . THR A 1 111 ? -11.898 23.266 0.175 1 93.56 111 THR A N 1
ATOM 913 C CA . THR A 1 111 ? -12.031 24.547 -0.504 1 93.56 111 THR A CA 1
ATOM 914 C C . THR A 1 111 ? -11.672 24.422 -1.981 1 93.56 111 THR A C 1
ATOM 916 O O . THR A 1 111 ? -11.688 25.406 -2.719 1 93.56 111 THR A O 1
ATOM 919 N N . ILE A 1 112 ? -11.297 23.266 -2.398 1 93.31 112 ILE A N 1
ATOM 920 C CA . ILE A 1 112 ? -10.758 23.062 -3.74 1 93.31 112 ILE A CA 1
ATOM 921 C C . ILE A 1 112 ? -11.547 21.953 -4.449 1 93.31 112 ILE A C 1
ATOM 923 O O . ILE A 1 112 ? -11.867 20.938 -3.844 1 93.31 112 ILE A O 1
ATOM 927 N N . ASP A 1 113 ? -11.898 22.219 -5.695 1 96.94 113 ASP A N 1
ATOM 928 C CA . ASP A 1 113 ? -12.297 21.109 -6.559 1 96.94 113 ASP A CA 1
ATOM 929 C C . ASP A 1 113 ? -11.094 20.531 -7.301 1 96.94 113 ASP A C 1
ATOM 931 O O . ASP A 1 113 ? -10.703 21.047 -8.352 1 96.94 113 ASP A O 1
ATOM 935 N N . ILE A 1 114 ? -10.617 19.5 -6.762 1 95.81 114 ILE A N 1
ATOM 936 C CA . ILE A 1 114 ? -9.375 18.906 -7.23 1 95.81 114 ILE A CA 1
ATOM 937 C C . ILE A 1 114 ? -9.516 18.5 -8.695 1 95.81 114 ILE A C 1
ATOM 939 O O . ILE A 1 114 ? -8.594 18.672 -9.484 1 95.81 114 ILE A O 1
ATOM 943 N N . ALA A 1 115 ? -10.664 18.031 -9.117 1 95.94 115 ALA A N 1
ATOM 944 C CA . ALA A 1 115 ? -10.945 17.531 -10.461 1 95.94 115 ALA A CA 1
ATOM 945 C C . ALA A 1 115 ? -10.719 18.609 -11.508 1 95.94 115 ALA A C 1
ATOM 947 O O . ALA A 1 115 ? -10.375 18.312 -12.656 1 95.94 115 ALA A O 1
ATOM 948 N N . THR A 1 116 ? -10.875 19.859 -11.148 1 97 116 THR A N 1
ATOM 949 C CA . THR A 1 116 ? -10.828 20.938 -12.125 1 97 116 THR A CA 1
ATOM 950 C C . THR A 1 116 ? -9.711 21.922 -11.789 1 97 116 THR A C 1
ATOM 952 O O . THR A 1 116 ? -9.602 22.984 -12.414 1 97 116 THR A O 1
ATOM 955 N N . SER A 1 117 ? -8.945 21.641 -10.805 1 96.75 117 SER A N 1
ATOM 956 C CA . SER A 1 117 ? -7.867 22.531 -10.39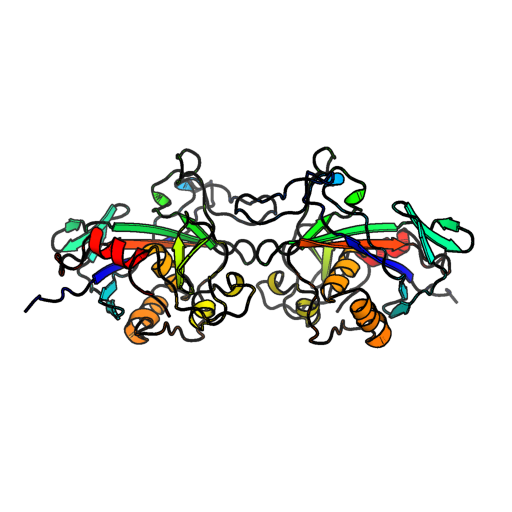8 1 96.75 117 SER A CA 1
ATOM 957 C C . SER A 1 117 ? -6.605 22.297 -11.219 1 96.75 117 SER A C 1
ATOM 959 O O . SER A 1 117 ? -6.492 21.281 -11.914 1 96.75 117 SER A O 1
ATOM 961 N N . ASP A 1 118 ? -5.758 23.234 -11.148 1 95.81 118 ASP A N 1
ATOM 962 C CA . ASP A 1 118 ? -4.469 23.109 -11.82 1 95.81 118 ASP A CA 1
ATOM 963 C C . ASP A 1 118 ? -3.428 22.469 -10.906 1 95.81 118 ASP A C 1
ATOM 965 O O . ASP A 1 118 ? -3.654 22.328 -9.703 1 95.81 118 ASP A O 1
ATOM 969 N N . PHE A 1 119 ? -2.35 22.25 -11.5 1 93 119 PHE A N 1
ATOM 970 C CA . PHE A 1 119 ? -1.212 21.734 -10.75 1 93 119 PHE A CA 1
ATOM 971 C C . PHE A 1 119 ? -0.771 22.734 -9.68 1 93 119 PHE A C 1
ATOM 973 O O . PHE A 1 119 ? -0.727 23.938 -9.93 1 93 119 PHE A O 1
ATOM 980 N N . PRO A 1 120 ? -0.517 22.281 -8.516 1 92.75 120 PRO A N 1
ATOM 981 C CA . PRO A 1 120 ? -0.419 20.922 -7.98 1 92.75 120 PRO A CA 1
ATOM 982 C C . PRO A 1 120 ? -1.677 20.5 -7.227 1 92.75 120 PRO A C 1
ATOM 984 O O . PRO A 1 120 ? -1.662 19.484 -6.516 1 92.75 120 PRO A O 1
ATOM 987 N N . TYR A 1 121 ? -2.734 21.203 -7.402 1 94.5 121 TYR A N 1
ATOM 988 C CA . TYR A 1 121 ? -3.926 20.953 -6.598 1 94.5 121 TYR A CA 1
ATOM 989 C C . TYR A 1 121 ? -4.918 20.078 -7.355 1 94.5 121 TYR A C 1
ATOM 991 O O . TYR A 1 121 ? -6.082 19.969 -6.961 1 94.5 121 TYR A O 1
ATOM 999 N N . ASN A 1 122 ? -4.461 19.422 -8.414 1 95.25 122 ASN A N 1
ATOM 1000 C CA . ASN A 1 122 ? -5.352 18.656 -9.281 1 95.25 122 ASN A CA 1
ATOM 1001 C C . ASN A 1 122 ? -5.316 17.156 -8.953 1 95.25 122 ASN A C 1
ATOM 1003 O O . ASN A 1 122 ? -5.883 16.344 -9.68 1 95.25 122 ASN A O 1
ATOM 1007 N N . ARG A 1 123 ? -4.602 16.812 -7.934 1 94.44 123 ARG A N 1
ATOM 1008 C CA . ARG A 1 123 ? -4.547 15.406 -7.547 1 94.44 123 ARG A CA 1
ATOM 1009 C C . ARG A 1 123 ? -4.148 15.25 -6.086 1 94.44 123 ARG A C 1
ATOM 1011 O O . ARG A 1 123 ? -3.693 16.203 -5.457 1 94.44 123 ARG A O 1
ATOM 1018 N 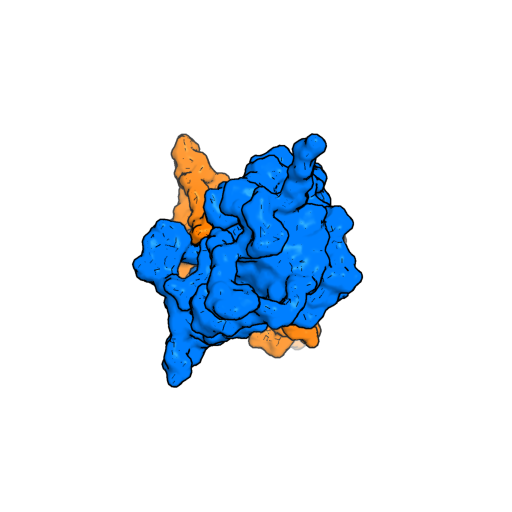N . TRP A 1 124 ? -4.426 14.133 -5.598 1 96.12 124 TRP A N 1
ATOM 1019 C CA . TRP A 1 124 ? -3.883 13.727 -4.309 1 96.12 124 TRP A CA 1
ATOM 1020 C C . TRP A 1 124 ? -2.457 13.203 -4.457 1 96.12 124 TRP A C 1
ATOM 1022 O O . TRP A 1 124 ? -2.123 12.57 -5.457 1 96.12 124 TRP A O 1
ATOM 1032 N N . TYR A 1 125 ? -1.66 13.422 -3.449 1 95.75 125 TYR A N 1
ATOM 1033 C CA . TYR A 1 125 ? -0.262 13.008 -3.492 1 95.75 125 TYR A CA 1
ATOM 1034 C C . TYR A 1 125 ? 0.056 12.039 -2.361 1 95.75 125 TYR A C 1
ATOM 1036 O O . TYR A 1 125 ? -0.504 12.148 -1.268 1 95.75 125 TYR A O 1
ATOM 1044 N N . PRO A 1 126 ? 0.97 11.047 -2.602 1 95.38 126 PRO A N 1
ATOM 1045 C CA . PRO A 1 126 ? 1.521 10.289 -1.478 1 95.38 126 PRO A CA 1
ATOM 1046 C C . PRO A 1 126 ? 2.498 11.109 -0.635 1 95.38 126 PRO A C 1
ATOM 1048 O O . PRO A 1 126 ? 2.879 12.219 -1.026 1 95.38 126 PRO A O 1
ATOM 1051 N N . LEU A 1 127 ? 2.836 10.609 0.518 1 96.12 127 LEU A N 1
ATOM 1052 C CA . LEU A 1 127 ? 3.924 11.195 1.295 1 96.12 127 LEU A CA 1
ATOM 1053 C C . LEU A 1 127 ? 5.266 10.984 0.601 1 96.12 127 LEU A C 1
ATOM 1055 O O . LEU A 1 127 ? 5.578 9.867 0.176 1 96.12 127 LEU A O 1
ATOM 1059 N N . THR A 1 128 ? 5.977 12.031 0.407 1 96.38 128 THR A N 1
ATOM 1060 C CA . THR A 1 128 ? 7.328 11.938 -0.132 1 96.38 128 THR A CA 1
ATOM 1061 C C . THR A 1 128 ? 8.312 12.703 0.749 1 96.38 128 THR A C 1
ATOM 1063 O O . THR A 1 128 ? 7.906 13.469 1.626 1 96.38 128 THR A O 1
ATOM 1066 N N . PHE A 1 129 ? 9.578 12.445 0.511 1 96.56 129 PHE A N 1
ATOM 1067 C CA . PHE A 1 129 ? 10.602 12.984 1.405 1 96.56 129 PHE A CA 1
ATOM 1068 C C . PHE A 1 129 ? 11.789 13.516 0.615 1 96.56 129 PHE A C 1
ATOM 1070 O O . PHE A 1 129 ? 12.047 13.07 -0.506 1 96.56 129 PHE A O 1
ATOM 1077 N N . ARG A 1 130 ? 12.352 14.469 1.141 1 96.25 130 ARG A N 1
ATOM 1078 C CA . ARG A 1 130 ? 13.656 14.945 0.683 1 96.25 130 ARG A CA 1
ATOM 1079 C C . ARG A 1 130 ? 14.75 14.617 1.698 1 96.25 130 ARG A C 1
ATOM 1081 O O . ARG A 1 130 ? 14.586 14.867 2.895 1 96.25 130 ARG A O 1
ATOM 1088 N N . TYR A 1 131 ? 15.805 14.109 1.173 1 93.5 131 TYR A N 1
ATOM 1089 C CA . TYR A 1 131 ? 16.891 13.703 2.057 1 93.5 131 TYR A CA 1
ATOM 1090 C C . TYR A 1 131 ? 17.859 14.859 2.312 1 93.5 131 TYR A C 1
ATOM 1092 O O . TYR A 1 131 ? 18.281 15.539 1.374 1 93.5 131 TYR A O 1
ATOM 1100 N N . GLU A 1 132 ? 18.109 15.07 3.438 1 93.56 132 GLU A N 1
ATOM 1101 C CA . GLU A 1 132 ? 19.266 15.844 3.902 1 93.56 132 GLU A CA 1
ATOM 1102 C C . GLU A 1 132 ? 20.141 15.023 4.852 1 93.56 132 GLU A C 1
ATOM 1104 O O . GLU A 1 132 ? 19.969 15.086 6.07 1 93.56 132 GLU A O 1
ATOM 1109 N N . ARG A 1 133 ? 21.078 14.305 4.215 1 90.38 133 ARG A N 1
ATOM 1110 C CA . ARG A 1 133 ? 21.828 13.273 4.922 1 90.38 133 ARG A CA 1
ATOM 1111 C C . ARG A 1 133 ? 20.891 12.195 5.457 1 90.38 133 ARG A C 1
ATOM 1113 O O . ARG A 1 133 ? 20.203 11.523 4.684 1 90.38 133 ARG A O 1
ATOM 1120 N N . THR A 1 134 ? 20.688 12.195 6.793 1 91.25 134 THR A N 1
ATOM 1121 C CA . THR A 1 134 ? 19.812 11.18 7.375 1 91.25 134 THR A CA 1
ATOM 1122 C C . THR A 1 134 ? 18.531 11.812 7.898 1 91.25 134 THR A C 1
ATOM 1124 O O . THR A 1 134 ? 17.734 11.148 8.555 1 91.25 134 THR A O 1
ATOM 1127 N N . LEU A 1 135 ? 18.406 13.047 7.594 1 93.88 135 LEU A N 1
ATOM 1128 C CA . LEU A 1 135 ? 17.188 13.773 7.895 1 93.88 135 LEU A CA 1
ATOM 1129 C C . LEU A 1 135 ? 16.203 13.688 6.73 1 93.88 135 LEU A C 1
ATOM 1131 O O . LEU A 1 135 ? 16.594 13.828 5.57 1 93.88 135 LEU A O 1
ATOM 1135 N N . SER A 1 136 ? 14.984 13.352 7.055 1 95.25 136 SER A N 1
ATOM 1136 C CA . SER A 1 136 ? 13.922 13.336 6.047 1 95.25 136 SER A CA 1
ATOM 1137 C C . SER A 1 136 ? 13.016 14.555 6.176 1 95.25 136 SER A C 1
ATOM 1139 O O . SER A 1 136 ? 12.516 14.852 7.266 1 95.25 136 SER A O 1
ATOM 1141 N N . ARG A 1 137 ? 12.812 15.266 5.09 1 96.75 137 ARG A N 1
ATOM 1142 C CA . ARG A 1 137 ? 11.859 16.359 5.066 1 96.75 137 ARG A CA 1
ATOM 1143 C C . ARG A 1 137 ? 10.625 16 4.246 1 96.75 137 ARG A C 1
ATOM 1145 O O . ARG A 1 137 ? 10.727 15.727 3.047 1 96.75 137 ARG A O 1
ATOM 1152 N N . VAL A 1 138 ? 9.492 16 4.875 1 97.38 138 VAL A N 1
ATOM 1153 C CA . VAL A 1 138 ? 8.273 15.492 4.262 1 97.38 138 VAL A CA 1
ATOM 1154 C C . VAL A 1 138 ? 7.582 16.625 3.486 1 97.38 138 VAL A C 1
ATOM 1156 O O . VAL A 1 138 ? 7.539 17.766 3.947 1 97.38 138 VAL A O 1
ATOM 1159 N N . SER A 1 139 ? 7.105 16.281 2.291 1 95.69 139 SER A N 1
ATOM 1160 C CA . SER A 1 139 ? 6.277 17.156 1.467 1 95.69 139 SER A CA 1
ATOM 1161 C C . SER A 1 139 ? 5.648 16.391 0.308 1 95.69 139 SER A C 1
ATOM 1163 O O . SER A 1 139 ? 6.023 15.25 0.036 1 95.69 139 SER A O 1
ATOM 1165 N N . SER A 1 140 ? 4.645 16.938 -0.305 1 91.31 140 SER A N 1
ATOM 1166 C CA . SER A 1 140 ? 4.008 16.312 -1.457 1 91.31 140 SER A CA 1
ATOM 1167 C C . SER A 1 140 ? 4.824 16.516 -2.727 1 91.31 140 SER A C 1
ATOM 1169 O O . SER A 1 140 ? 4.617 15.836 -3.729 1 91.31 140 SER A O 1
ATOM 1171 N N . SER A 1 141 ? 5.773 17.359 -2.697 1 83.12 141 SER A N 1
ATOM 1172 C CA . SER A 1 141 ? 6.414 17.828 -3.926 1 83.12 141 SER A CA 1
ATOM 1173 C C . SER A 1 141 ? 7.887 17.422 -3.959 1 83.12 141 SER A C 1
ATOM 1175 O O . SER A 1 141 ? 8.695 18.078 -4.625 1 83.12 141 SER A O 1
ATOM 1177 N N . VAL A 1 142 ? 8.164 16.406 -3.229 1 84.56 142 VAL A N 1
ATOM 1178 C CA . VAL A 1 142 ? 9.57 16.031 -3.203 1 84.56 142 VAL A CA 1
ATOM 1179 C C . VAL A 1 142 ? 9.742 14.633 -3.783 1 84.56 142 VAL A C 1
ATOM 1181 O O . VAL A 1 142 ? 8.82 14.094 -4.391 1 84.56 142 VAL A O 1
ATOM 1184 N N . GLU A 1 143 ? 10.852 14.094 -3.748 1 85.19 143 GLU A N 1
ATOM 1185 C CA . GLU A 1 143 ? 11.203 13.039 -4.699 1 85.19 143 GLU A CA 1
ATOM 1186 C C . GLU A 1 143 ? 11.156 11.664 -4.043 1 85.19 143 GLU A C 1
ATOM 1188 O O . GLU A 1 143 ? 10.594 10.719 -4.602 1 85.19 143 GLU A O 1
ATOM 1193 N N . GLU A 1 144 ? 11.633 11.578 -2.832 1 91.81 144 GLU A N 1
ATOM 1194 C CA . GLU A 1 144 ? 11.891 10.25 -2.279 1 91.81 144 GLU A CA 1
ATOM 1195 C C . GLU A 1 144 ? 10.617 9.656 -1.674 1 91.81 144 GLU A C 1
ATOM 1197 O O . GLU A 1 144 ? 9.906 10.32 -0.922 1 91.81 144 GLU A O 1
ATOM 1202 N N . GLN A 1 145 ? 10.438 8.398 -1.913 1 92.25 145 GLN A N 1
ATOM 1203 C CA . GLN A 1 145 ? 9.227 7.719 -1.457 1 92.25 145 GLN A CA 1
ATOM 1204 C C . GLN A 1 145 ? 9.422 7.133 -0.06 1 92.25 145 GLN A C 1
ATOM 1206 O O . GLN A 1 145 ? 8.453 6.762 0.601 1 92.25 145 GLN A O 1
ATOM 1211 N N . TYR A 1 146 ? 10.672 7.047 0.321 1 93.38 146 TYR A N 1
ATOM 1212 C CA . TYR A 1 146 ? 11 6.441 1.604 1 93.38 146 TYR A CA 1
ATOM 1213 C C . TYR A 1 146 ? 11.75 7.426 2.496 1 93.38 146 TYR A C 1
ATOM 1215 O O . TYR A 1 146 ? 12.281 8.43 2.014 1 93.38 146 TYR A O 1
ATOM 1223 N N . LEU A 1 147 ? 11.781 7.074 3.729 1 95.56 147 LEU A N 1
ATOM 1224 C CA . LEU A 1 147 ? 12.547 7.863 4.688 1 95.56 147 LEU A CA 1
ATOM 1225 C C . LEU A 1 147 ? 14.047 7.672 4.473 1 95.56 147 LEU A C 1
ATOM 1227 O O . LEU A 1 147 ? 14.469 6.688 3.867 1 95.56 147 LEU A O 1
ATOM 1231 N N . ALA A 1 148 ? 14.766 8.625 4.906 1 92.94 148 ALA A N 1
ATOM 1232 C CA . ALA A 1 148 ? 16.219 8.578 4.758 1 92.94 148 ALA A CA 1
ATOM 1233 C C . ALA A 1 148 ? 16.828 7.496 5.648 1 92.94 148 ALA A C 1
ATOM 1235 O O . ALA A 1 148 ? 17.906 6.98 5.359 1 92.94 148 ALA A O 1
ATOM 1236 N N . GLY A 1 149 ? 16.109 7.195 6.684 1 89.31 149 GLY A N 1
ATOM 1237 C CA . GLY A 1 149 ? 16.609 6.188 7.609 1 89.31 149 GLY A CA 1
ATOM 1238 C C . GLY A 1 149 ? 15.562 5.137 7.953 1 89.31 149 GLY A C 1
ATOM 1239 O O . GLY A 1 149 ? 14.414 5.234 7.52 1 89.31 149 GLY A O 1
ATOM 1240 N N . ARG A 1 150 ? 16.062 4.164 8.82 1 87.12 150 ARG A N 1
ATOM 1241 C CA . ARG A 1 150 ? 15.188 3.021 9.086 1 87.12 150 ARG A CA 1
ATOM 1242 C C . ARG A 1 150 ? 14.93 2.879 10.586 1 87.12 150 ARG A C 1
ATOM 1244 O O . ARG A 1 150 ? 13.914 2.309 10.992 1 87.12 150 ARG A O 1
ATOM 1251 N N . ASP A 1 151 ? 15.805 3.445 11.281 1 84.62 151 ASP A N 1
ATOM 1252 C CA . ASP A 1 151 ? 15.773 3.119 12.703 1 84.62 151 ASP A CA 1
ATOM 1253 C C . ASP A 1 151 ? 15.367 4.336 13.531 1 84.62 151 ASP A C 1
ATOM 1255 O O . ASP A 1 151 ? 16.141 5.297 13.648 1 84.62 151 ASP A O 1
ATOM 1259 N N . GLY A 1 152 ? 14.195 4.457 13.953 1 84.12 152 GLY A N 1
ATOM 1260 C CA . GLY A 1 152 ? 13.648 5.492 14.82 1 84.12 152 GLY A CA 1
ATOM 1261 C C . GLY A 1 152 ? 12.305 5.129 15.414 1 84.12 152 GLY A C 1
ATOM 1262 O O . GLY A 1 152 ? 11.422 4.633 14.703 1 84.12 152 GLY A O 1
ATOM 1263 N N . THR A 1 153 ? 12.172 5.316 16.641 1 85.12 153 THR A N 1
ATOM 1264 C CA . THR A 1 153 ? 10.93 4.969 17.312 1 85.12 153 THR A CA 1
ATOM 1265 C C . THR A 1 153 ? 9.766 5.785 16.75 1 85.12 153 THR A C 1
ATOM 1267 O O . THR A 1 153 ? 8.633 5.305 16.703 1 85.12 153 THR A O 1
ATOM 1270 N N . TRP A 1 154 ? 10.195 7.004 16.344 1 89.25 154 TRP A N 1
ATOM 1271 C CA . TRP A 1 154 ? 9.164 7.91 15.852 1 89.25 154 TRP A CA 1
ATOM 1272 C C . TRP A 1 154 ? 8.523 7.375 14.57 1 89.25 154 TRP A C 1
ATOM 1274 O O . TRP A 1 154 ? 7.379 7.699 14.258 1 89.25 154 TRP A O 1
ATOM 1284 N N . ILE A 1 155 ? 9.18 6.605 13.859 1 90.81 155 ILE A N 1
ATOM 1285 C CA . ILE A 1 155 ? 8.695 6.086 12.586 1 90.81 155 ILE A CA 1
ATOM 1286 C C . ILE A 1 155 ? 7.449 5.238 12.812 1 90.81 155 ILE A C 1
ATOM 1288 O O . ILE A 1 155 ? 6.422 5.445 12.164 1 90.81 155 ILE A O 1
ATOM 1292 N N . ALA A 1 156 ? 7.566 4.363 13.727 1 88.5 156 ALA A N 1
ATOM 1293 C CA . ALA A 1 156 ? 6.43 3.506 14.047 1 88.5 156 ALA A CA 1
ATOM 1294 C C . ALA A 1 156 ? 5.305 4.305 14.695 1 88.5 156 ALA A C 1
ATOM 1296 O O . ALA A 1 156 ? 4.125 4.047 14.445 1 88.5 156 ALA A O 1
ATOM 1297 N N . GLN A 1 157 ? 5.664 5.211 15.492 1 89.38 157 GLN A N 1
ATOM 1298 C CA . GLN A 1 157 ? 4.68 6.016 16.203 1 89.38 157 GLN A CA 1
ATOM 1299 C C . GLN A 1 157 ? 3.84 6.848 15.242 1 89.38 157 GLN A C 1
ATOM 1301 O O . GLN A 1 157 ? 2.645 7.047 15.469 1 89.38 157 GLN A O 1
ATOM 1306 N N . LEU A 1 158 ? 4.41 7.266 14.141 1 91.62 158 LEU A N 1
ATOM 1307 C CA . LEU A 1 158 ? 3.709 8.094 13.164 1 91.62 158 LEU A CA 1
ATOM 1308 C C . LEU A 1 158 ? 3.07 7.234 12.086 1 91.62 158 LEU A C 1
ATOM 1310 O O . LEU A 1 158 ? 2.443 7.758 11.156 1 91.62 158 LEU A O 1
ATOM 1314 N N . GLY A 1 159 ? 3.291 5.922 12.25 1 91.12 159 GLY A N 1
ATOM 1315 C CA . GLY A 1 159 ? 2.707 5.027 11.266 1 91.12 159 GLY A CA 1
ATOM 1316 C C . GLY A 1 159 ? 3.461 5.012 9.953 1 91.12 159 GLY A C 1
ATOM 1317 O O . GLY A 1 159 ? 2.861 4.828 8.891 1 91.12 159 GLY A O 1
ATOM 1318 N N . LEU A 1 160 ? 4.762 5.246 9.977 1 94.69 160 LEU A N 1
ATOM 1319 C CA . LEU A 1 160 ? 5.555 5.379 8.758 1 94.69 160 LEU A CA 1
ATOM 1320 C C . LEU A 1 160 ? 6.441 4.156 8.547 1 94.69 160 LEU A C 1
ATOM 1322 O O . LEU A 1 160 ? 7.484 4.246 7.895 1 94.69 160 LEU A O 1
ATOM 1326 N N . GLN A 1 161 ? 6.039 3.023 9.055 1 91.81 161 GLN A N 1
ATOM 1327 C CA . GLN A 1 161 ? 6.844 1.81 8.984 1 91.81 161 GLN A CA 1
ATOM 1328 C C . GLN A 1 161 ? 7.086 1.398 7.531 1 91.81 161 GLN A C 1
ATOM 1330 O O . GLN A 1 161 ? 8.18 0.951 7.18 1 91.81 161 GLN A O 1
ATOM 1335 N N . THR A 1 162 ? 6.09 1.546 6.758 1 93.06 162 THR A N 1
ATOM 1336 C CA . THR A 1 162 ? 6.191 1.15 5.355 1 93.06 162 THR A CA 1
ATOM 1337 C C . THR A 1 162 ? 7.156 2.064 4.605 1 93.06 162 THR A C 1
ATOM 1339 O O . THR A 1 162 ? 7.688 1.691 3.557 1 93.06 162 THR A O 1
ATOM 1342 N N . TYR A 1 163 ? 7.387 3.252 5.145 1 94.81 163 TYR A N 1
ATOM 1343 C CA . TYR A 1 163 ? 8.203 4.266 4.484 1 94.81 163 TYR A CA 1
ATOM 1344 C C . TYR A 1 163 ? 9.672 4.113 4.867 1 94.81 163 TYR A C 1
ATOM 1346 O O . TYR A 1 163 ? 10.523 4.883 4.41 1 94.81 163 TYR A O 1
ATOM 1354 N N . ARG A 1 164 ? 9.984 3.146 5.613 1 92.06 164 ARG A N 1
ATOM 1355 C CA . ARG A 1 164 ? 11.359 2.959 6.07 1 92.06 164 ARG A CA 1
ATOM 1356 C C . ARG A 1 164 ? 12.297 2.701 4.898 1 92.06 164 ARG A C 1
ATOM 1358 O O . ARG A 1 164 ? 11.93 2.021 3.938 1 92.06 164 ARG A O 1
ATOM 1365 N N . HIS A 1 165 ? 13.453 3.203 5.125 1 88.81 165 HIS A N 1
ATOM 1366 C CA . HIS A 1 165 ? 14.469 2.955 4.117 1 88.81 165 HIS A CA 1
ATOM 1367 C C . HIS A 1 165 ? 14.82 1.473 4.039 1 88.81 165 HIS A C 1
ATOM 1369 O O . HIS A 1 165 ? 14.727 0.755 5.039 1 88.81 165 HIS A O 1
ATOM 1375 N N . ARG A 1 166 ? 15.266 1.034 2.955 1 79.31 166 ARG A N 1
ATOM 1376 C CA . ARG A 1 166 ? 15.586 -0.373 2.742 1 79.31 166 ARG A CA 1
ATOM 1377 C C . ARG A 1 166 ? 16.891 -0.748 3.441 1 79.31 166 ARG A C 1
ATOM 1379 O O . ARG A 1 166 ? 17.047 -1.874 3.92 1 79.31 166 ARG A O 1
ATOM 1386 N N . SER A 1 167 ? 17.703 0.245 3.488 1 80.44 167 SER A N 1
ATOM 1387 C CA . SER A 1 167 ? 19 -0.007 4.125 1 80.44 167 SER A CA 1
ATOM 1388 C C . SER A 1 167 ? 19 0.458 5.578 1 80.44 167 SER A C 1
ATOM 1390 O O . SER A 1 167 ? 18.281 1.4 5.934 1 80.44 167 SER A O 1
ATOM 1392 N N . ASN A 1 168 ? 19.797 -0.241 6.297 1 78.12 168 ASN A N 1
ATOM 1393 C CA . ASN A 1 168 ? 19.875 0.044 7.727 1 78.12 168 ASN A CA 1
ATOM 1394 C C . ASN A 1 168 ? 20.734 1.268 8.008 1 78.12 168 ASN A C 1
ATOM 1396 O O . ASN A 1 168 ? 21.953 1.161 8.086 1 78.12 168 ASN A O 1
ATOM 1400 N N . HIS A 1 169 ? 20.141 2.451 8.039 1 83.06 169 HIS A N 1
ATOM 1401 C CA . HIS A 1 169 ? 20.781 3.699 8.43 1 83.06 169 HIS A CA 1
ATOM 1402 C C . HIS A 1 169 ? 19.984 4.414 9.516 1 83.06 169 HIS A C 1
ATOM 1404 O O . HIS A 1 169 ? 18.75 4.402 9.492 1 83.06 169 HIS A O 1
ATOM 1410 N N . PRO A 1 170 ? 20.734 4.883 10.406 1 84.5 170 PRO A N 1
ATOM 1411 C CA . PRO A 1 170 ? 20 5.664 11.406 1 84.5 170 PRO A CA 1
ATOM 1412 C C . PRO A 1 170 ? 19.359 6.918 10.82 1 84.5 170 PRO A C 1
ATOM 1414 O O . PRO A 1 170 ? 19.797 7.414 9.781 1 84.5 170 PRO A O 1
ATOM 1417 N N . THR A 1 171 ? 18.312 7.332 11.398 1 89.5 171 THR A N 1
ATOM 1418 C CA . THR A 1 171 ? 17.656 8.547 10.961 1 89.5 171 THR A CA 1
ATOM 1419 C C . THR A 1 171 ? 17.906 9.688 11.945 1 89.5 171 THR A C 1
ATOM 1421 O O . THR A 1 171 ? 17.969 9.469 13.156 1 89.5 171 THR A O 1
ATOM 1424 N N . GLU A 1 172 ? 18.031 10.875 11.469 1 90 172 GLU A N 1
ATOM 1425 C CA . GLU A 1 172 ? 18.172 12.07 12.297 1 90 172 GLU A CA 1
ATOM 1426 C C . GLU A 1 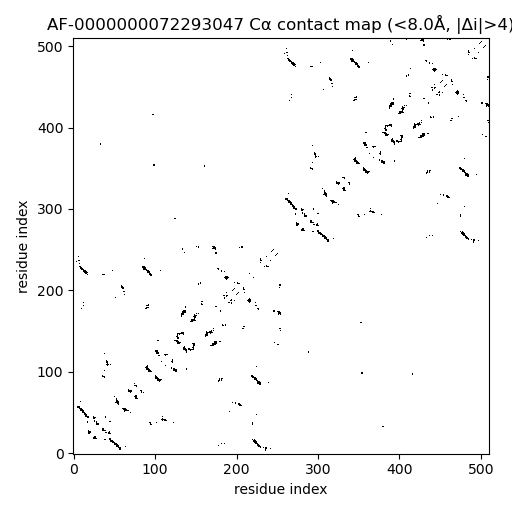172 ? 16.812 12.656 12.656 1 90 172 GLU A C 1
ATOM 1428 O O . GLU A 1 172 ? 16.719 13.539 13.508 1 90 172 GLU A O 1
ATOM 1433 N N . GLY A 1 173 ? 15.82 12.156 12 1 92.38 173 GLY A N 1
ATOM 1434 C CA . GLY A 1 173 ? 14.5 12.656 12.367 1 92.38 173 GLY A CA 1
ATOM 1435 C C . GLY A 1 173 ? 13.688 13.125 11.172 1 92.38 173 GLY A C 1
ATOM 1436 O O . GLY A 1 173 ? 14.016 12.805 10.023 1 92.38 173 GLY A O 1
ATOM 1437 N N . LEU A 1 174 ? 12.617 13.797 11.508 1 94 174 LEU A N 1
ATOM 1438 C CA . LEU A 1 174 ? 11.656 14.25 10.5 1 94 174 LEU A CA 1
ATOM 1439 C C . LEU A 1 174 ? 11.5 15.766 10.547 1 94 174 LEU A C 1
ATOM 1441 O O . LEU A 1 174 ? 11.406 16.359 11.625 1 94 174 LEU A O 1
ATOM 1445 N N . ALA A 1 175 ? 11.562 16.422 9.469 1 95.06 175 ALA A N 1
ATOM 1446 C CA . ALA A 1 175 ? 11.25 17.828 9.25 1 95.06 175 ALA A CA 1
ATOM 1447 C C . ALA A 1 175 ? 10.43 18.016 7.977 1 95.06 175 ALA A C 1
ATOM 1449 O O . ALA A 1 175 ? 9.945 17.047 7.391 1 95.06 175 ALA A O 1
ATOM 1450 N N . GLY A 1 176 ? 10.164 19.25 7.621 1 96.56 176 GLY A N 1
ATOM 1451 C CA . GLY A 1 176 ? 9.414 19.516 6.406 1 96.56 176 GLY A CA 1
ATOM 1452 C C . GLY A 1 176 ? 8.109 20.234 6.66 1 96.56 176 GLY A C 1
ATOM 1453 O O . GLY A 1 176 ? 8.008 21.047 7.59 1 96.56 176 GLY A O 1
ATOM 1454 N N . ASN A 1 177 ? 7.18 20.016 5.801 1 97.75 177 ASN A N 1
ATOM 1455 C CA . ASN A 1 177 ? 5.902 20.719 5.883 1 97.75 177 ASN A CA 1
ATOM 1456 C C . ASN A 1 177 ? 5.258 20.547 7.254 1 97.75 177 ASN A C 1
ATOM 1458 O O . ASN A 1 177 ? 4.883 19.438 7.633 1 97.75 177 ASN A O 1
ATOM 1462 N N . LEU A 1 178 ? 5.07 21.609 7.953 1 97.12 178 LEU A N 1
ATOM 1463 C CA . LEU A 1 178 ? 4.613 21.578 9.336 1 97.12 178 LEU A CA 1
ATOM 1464 C C . LEU A 1 178 ? 3.205 21 9.438 1 97.12 178 LEU A C 1
ATOM 1466 O O . LEU A 1 178 ? 2.924 20.188 10.32 1 97.12 178 LEU A O 1
ATOM 1470 N N . ALA A 1 179 ? 2.387 21.422 8.531 1 98.25 179 ALA A N 1
ATOM 1471 C CA . ALA A 1 179 ? 1.001 20.953 8.562 1 98.25 179 ALA A CA 1
ATOM 1472 C C . ALA A 1 179 ? 0.917 19.453 8.359 1 98.25 179 ALA A C 1
ATOM 1474 O O . ALA A 1 179 ? 0.089 18.781 8.977 1 98.25 179 ALA A O 1
ATOM 1475 N N . THR A 1 180 ? 1.763 18.922 7.496 1 98.06 180 THR A N 1
ATOM 1476 C CA . THR A 1 180 ? 1.804 17.484 7.262 1 98.06 180 THR A CA 1
ATOM 1477 C C . THR A 1 180 ? 2.268 16.75 8.516 1 98.06 180 THR A C 1
ATOM 1479 O O . THR A 1 180 ? 1.694 15.719 8.883 1 98.06 180 THR A O 1
ATOM 1482 N N . ILE A 1 181 ? 3.262 17.281 9.133 1 95.94 181 ILE A N 1
ATOM 1483 C CA . ILE A 1 181 ? 3.805 16.656 10.336 1 95.94 181 ILE A CA 1
ATOM 1484 C C . ILE A 1 181 ? 2.738 16.625 11.43 1 95.94 181 ILE A C 1
ATOM 1486 O O . ILE A 1 181 ? 2.537 15.594 12.086 1 95.94 181 ILE A O 1
ATOM 1490 N N . VAL A 1 182 ? 2.033 17.688 11.602 1 96.06 182 VAL A N 1
ATOM 1491 C CA . VAL A 1 182 ? 0.969 17.781 12.602 1 96.06 182 VAL A CA 1
ATOM 1492 C C . VAL A 1 182 ? -0.125 16.766 12.281 1 96.06 182 VAL A C 1
ATOM 1494 O O . VAL A 1 182 ? -0.64 16.094 13.18 1 96.06 182 VAL A O 1
ATOM 1497 N N . ALA A 1 183 ? -0.467 16.656 11.031 1 97.56 183 ALA A N 1
ATOM 1498 C CA . ALA A 1 183 ? -1.486 15.703 10.609 1 97.56 183 ALA A CA 1
ATOM 1499 C C . ALA A 1 183 ? -1.057 14.273 10.922 1 97.56 183 ALA A C 1
ATOM 1501 O O . ALA A 1 183 ? -1.865 13.461 11.375 1 97.56 183 ALA A O 1
ATOM 1502 N N . LEU A 1 184 ? 0.194 13.977 10.656 1 95.81 184 LEU A N 1
ATOM 1503 C CA . LEU A 1 184 ? 0.712 12.648 10.938 1 95.81 184 LEU A CA 1
ATOM 1504 C C . LEU A 1 184 ? 0.595 12.328 12.43 1 95.81 184 LEU A C 1
ATOM 1506 O O . LEU A 1 184 ? 0.234 11.203 12.797 1 95.81 184 LEU A O 1
ATOM 1510 N N . VAL A 1 185 ? 0.91 13.273 13.258 1 93.81 185 VAL A N 1
ATOM 1511 C CA . VAL A 1 185 ? 0.784 13.07 14.695 1 93.81 185 VAL A CA 1
ATOM 1512 C C . VAL A 1 185 ? -0.675 12.797 15.055 1 93.81 185 VAL A C 1
ATOM 1514 O O . VAL A 1 185 ? -0.962 11.945 15.898 1 93.81 185 VAL A O 1
ATOM 1517 N N . ALA A 1 186 ? -1.531 13.508 14.43 1 95.31 186 ALA A N 1
ATOM 1518 C CA . ALA A 1 186 ? -2.953 13.312 14.695 1 95.31 186 ALA A CA 1
ATOM 1519 C C . ALA A 1 186 ? -3.375 11.883 14.398 1 95.31 186 ALA A C 1
ATOM 1521 O O . ALA A 1 186 ? -4.23 11.32 15.094 1 95.31 186 ALA A O 1
ATOM 1522 N N . PHE A 1 187 ? -2.789 11.25 13.43 1 95.38 187 PHE A N 1
ATOM 1523 C CA . PHE A 1 187 ? -3.154 9.891 13.047 1 95.38 187 PHE A CA 1
ATOM 1524 C C . PHE A 1 187 ? -2.574 8.875 14.023 1 95.38 187 PHE A C 1
ATOM 1526 O O . PHE A 1 187 ? -2.936 7.695 13.992 1 95.38 187 PHE A O 1
ATOM 1533 N N . SER A 1 188 ? -1.691 9.344 14.758 1 92.25 188 SER A N 1
ATOM 1534 C CA . SER A 1 188 ? -1.2 8.484 15.828 1 92.25 188 SER A CA 1
ATOM 1535 C C . SER A 1 188 ? -2.16 8.477 17.016 1 92.25 188 SER A C 1
ATOM 1537 O O . SER A 1 188 ? -1.946 7.754 17.984 1 92.25 188 SER A O 1
ATOM 1539 N N . CYS A 1 189 ? -3.189 9.242 16.844 1 92.88 189 CYS A N 1
ATOM 1540 C CA . CYS A 1 189 ? -4.223 9.352 17.859 1 92.88 189 CYS A CA 1
ATOM 1541 C C . CYS A 1 189 ? -5.594 9.008 17.297 1 92.88 189 CYS A C 1
ATOM 1543 O O . CYS A 1 189 ? -5.844 9.219 16.109 1 92.88 189 CYS A O 1
ATOM 1545 N N . THR A 1 190 ? -6.496 8.594 18.172 1 92.31 190 THR A N 1
ATOM 1546 C CA . THR A 1 190 ? -7.801 8.133 17.719 1 92.31 190 THR A CA 1
ATOM 1547 C C . THR A 1 190 ? -8.75 9.312 17.531 1 92.31 190 THR A C 1
ATOM 1549 O O . THR A 1 190 ? -9.656 9.258 16.688 1 92.31 190 THR A O 1
ATOM 1552 N N . ASP A 1 191 ? -8.547 10.258 18.391 1 91.69 191 ASP A N 1
ATOM 1553 C CA . ASP A 1 191 ? -9.461 11.391 18.359 1 91.69 191 ASP A CA 1
ATOM 1554 C C . ASP A 1 191 ? -8.812 12.633 18.969 1 91.69 191 ASP A C 1
ATOM 1556 O O . ASP A 1 191 ? -7.621 12.625 19.266 1 91.69 191 ASP A O 1
ATOM 1560 N N . GLU A 1 192 ? -9.609 13.633 19.016 1 91.06 192 GLU A N 1
ATOM 1561 C CA . GLU A 1 192 ? -9.117 14.93 19.484 1 91.06 192 GLU A CA 1
ATOM 1562 C C . GLU A 1 192 ? -8.672 14.852 20.953 1 91.06 192 GLU A C 1
ATOM 1564 O O . GLU A 1 192 ? -7.684 15.492 21.328 1 91.06 192 GLU A O 1
ATOM 1569 N N . ASP A 1 193 ? -9.359 14.125 21.75 1 90.81 193 ASP A N 1
ATOM 1570 C CA . ASP A 1 193 ? -9.023 14 23.172 1 90.81 193 ASP A CA 1
ATOM 1571 C C . ASP A 1 193 ? -7.691 13.273 23.359 1 90.81 193 ASP A C 1
ATOM 1573 O O . ASP A 1 193 ? -6.867 13.688 24.172 1 90.81 193 ASP A O 1
ATOM 1577 N N . THR A 1 194 ? -7.512 12.258 22.609 1 90.88 194 THR A N 1
ATOM 1578 C CA . THR A 1 194 ? -6.246 11.531 22.688 1 90.88 194 THR A CA 1
ATOM 1579 C C . THR A 1 194 ? -5.098 12.398 22.156 1 90.88 194 THR A C 1
ATOM 1581 O O . THR A 1 194 ? -3.979 12.32 22.672 1 90.88 194 THR A O 1
ATOM 1584 N N . LEU A 1 195 ? -5.367 13.18 21.141 1 92 195 LEU A N 1
ATOM 1585 C CA . LEU A 1 195 ? -4.355 14.094 20.625 1 92 195 LEU A CA 1
ATOM 1586 C C . LEU A 1 195 ? -3.932 15.094 21.703 1 92 195 LEU A C 1
ATOM 1588 O O . LEU A 1 195 ? -2.738 15.352 21.875 1 92 195 LEU A O 1
ATOM 1592 N N . TYR A 1 196 ? -4.906 15.617 22.391 1 90.88 196 TYR A N 1
ATOM 1593 C CA . TYR A 1 196 ? -4.625 16.531 23.5 1 90.88 196 TYR A CA 1
ATOM 1594 C C . TYR A 1 196 ? -3.734 15.859 24.547 1 90.88 196 TYR A C 1
ATOM 1596 O O . TYR A 1 196 ? -2.75 16.453 25 1 90.88 196 TYR A O 1
ATOM 1604 N N . ASP A 1 197 ? -4.07 14.695 24.891 1 88.88 197 ASP A N 1
ATOM 1605 C CA . ASP A 1 197 ? -3.322 13.969 25.906 1 88.88 197 ASP A CA 1
ATOM 1606 C C . ASP A 1 197 ? -1.881 13.734 25.469 1 88.88 197 ASP A C 1
ATOM 1608 O O . ASP A 1 197 ? -0.945 13.938 26.25 1 88.88 197 ASP A O 1
ATOM 1612 N N . VAL A 1 198 ? -1.737 13.367 24.219 1 87.75 198 VAL A N 1
ATOM 1613 C CA . VAL A 1 198 ? -0.416 13.062 23.688 1 87.75 198 VAL A CA 1
ATOM 1614 C C . VAL A 1 198 ? 0.424 14.336 23.625 1 87.75 198 VAL A C 1
ATOM 1616 O O . VAL A 1 198 ? 1.598 14.336 24 1 87.75 198 VAL A O 1
ATOM 1619 N N . LEU A 1 199 ? -0.145 15.406 23.203 1 88.75 199 LEU A N 1
ATOM 1620 C CA . LEU A 1 199 ? 0.601 16.641 22.969 1 88.75 199 LEU A CA 1
ATOM 1621 C C . LEU A 1 199 ? 0.862 17.375 24.266 1 88.75 199 LEU A C 1
ATOM 1623 O O . LEU A 1 199 ? 1.941 17.938 24.469 1 88.75 199 LEU A O 1
ATOM 1627 N N . VAL A 1 200 ? -0.065 17.359 25.125 1 86.62 200 VAL A N 1
ATOM 1628 C CA . VAL A 1 200 ? -0.004 18.25 26.281 1 86.62 200 VAL A CA 1
ATOM 1629 C C . VAL A 1 200 ? 0.433 17.453 27.516 1 86.62 200 VAL A C 1
ATOM 1631 O O . VAL A 1 200 ? 1.366 17.844 28.219 1 86.62 200 VAL A O 1
ATOM 1634 N N . ASN A 1 201 ? -0.214 16.344 27.703 1 81.75 201 ASN A N 1
ATOM 1635 C CA . ASN A 1 201 ? 0.081 15.594 28.922 1 81.75 201 ASN A CA 1
ATOM 1636 C C . ASN A 1 201 ? 1.354 14.766 28.766 1 81.75 201 ASN A C 1
ATOM 1638 O O . ASN A 1 201 ? 2.164 14.688 29.688 1 81.75 201 ASN A O 1
ATOM 1642 N N . ASN A 1 202 ? 1.467 14.148 27.562 1 76.38 202 ASN A N 1
ATOM 1643 C CA . ASN A 1 202 ? 2.609 13.258 27.391 1 76.38 202 ASN A CA 1
ATOM 1644 C C . ASN A 1 202 ? 3.814 14 26.828 1 76.38 202 ASN A C 1
ATOM 1646 O O . ASN A 1 202 ? 4.902 13.43 26.703 1 76.38 202 ASN A O 1
ATOM 1650 N N . LEU A 1 203 ? 3.602 15.195 26.531 1 65.12 203 LEU A N 1
ATOM 1651 C CA . LEU A 1 203 ? 4.668 16.047 26.031 1 65.12 203 LEU A CA 1
ATOM 1652 C C . LEU A 1 203 ? 5.379 15.398 24.859 1 65.12 203 LEU A C 1
ATOM 1654 O O . LEU A 1 203 ? 6.609 15.289 24.844 1 65.12 203 LEU A O 1
ATOM 1658 N N . ALA A 1 204 ? 4.688 15.062 23.844 1 69 204 ALA A N 1
ATOM 1659 C CA . ALA A 1 204 ? 5.109 14.188 22.75 1 69 204 ALA A CA 1
ATOM 1660 C C . ALA A 1 204 ? 6.348 14.734 22.047 1 69 204 ALA A C 1
ATOM 1662 O O . ALA A 1 204 ? 7.176 13.977 21.547 1 69 204 ALA A O 1
ATOM 1663 N N . TRP A 1 205 ? 6.551 16.016 22 1 73.19 205 TRP A N 1
ATOM 1664 C CA . TRP A 1 205 ? 7.582 16.609 21.172 1 73.19 205 TRP A CA 1
ATOM 1665 C C . TRP A 1 205 ? 8.789 17.031 22.016 1 73.19 205 TRP A C 1
ATOM 1667 O O . TRP A 1 205 ? 9.711 17.672 21.5 1 73.19 205 TRP A O 1
ATOM 1677 N N . ARG A 1 206 ? 8.914 16.703 23.109 1 63.69 206 ARG A N 1
ATOM 1678 C CA . ARG A 1 206 ? 10.008 17.188 23.938 1 63.69 206 ARG A CA 1
ATOM 1679 C C . ARG A 1 206 ? 11.281 16.375 23.688 1 63.69 206 ARG A C 1
ATOM 1681 O O . ARG A 1 206 ? 11.648 15.523 24.5 1 63.69 206 ARG A O 1
ATOM 1688 N N . GLY A 1 207 ? 11.836 16.672 22.578 1 61.56 207 GLY A N 1
ATOM 1689 C CA . GLY A 1 207 ? 12.992 15.875 22.203 1 61.56 207 GLY A CA 1
ATOM 1690 C C . GLY A 1 207 ? 12.656 14.773 21.219 1 61.56 207 GLY A C 1
ATOM 1691 O O . GLY A 1 207 ? 12.609 15.008 20 1 61.56 207 GLY A O 1
ATOM 1692 N N . GLN A 1 208 ? 12.148 13.703 21.828 1 70.5 208 GLN A N 1
ATOM 1693 C CA . GLN A 1 208 ? 11.766 12.547 21.031 1 70.5 208 GLN A CA 1
ATOM 1694 C C . GLN A 1 208 ? 10.258 12.312 21.078 1 70.5 208 GLN A C 1
ATOM 1696 O O . GLN A 1 208 ? 9.633 12.492 22.125 1 70.5 208 GLN A O 1
ATOM 1701 N N . LEU A 1 209 ? 9.789 12.203 19.938 1 77.44 209 LEU A N 1
ATOM 1702 C CA . LEU A 1 209 ? 8.359 11.898 19.891 1 77.44 209 LEU A CA 1
ATOM 1703 C C . LEU A 1 209 ? 8.047 10.648 20.703 1 77.44 209 LEU A C 1
ATOM 1705 O O . LEU A 1 209 ? 8.672 9.609 20.516 1 77.44 209 LEU A O 1
ATOM 1709 N N . ARG A 1 210 ? 7.234 10.82 21.703 1 78.88 210 ARG A N 1
ATOM 1710 C CA . ARG A 1 210 ? 6.816 9.68 22.516 1 78.88 210 ARG A CA 1
ATOM 1711 C C . ARG A 1 210 ? 5.301 9.547 22.531 1 78.88 210 ARG A C 1
ATOM 1713 O O . ARG A 1 210 ? 4.609 10.289 23.234 1 78.88 210 ARG A O 1
ATOM 1720 N N . ILE A 1 211 ? 4.902 8.703 21.609 1 77.44 211 ILE A N 1
ATOM 1721 C CA . ILE A 1 211 ? 3.477 8.398 21.625 1 77.44 211 ILE A CA 1
ATOM 1722 C C . ILE A 1 211 ? 3.254 6.992 22.172 1 77.44 211 ILE A C 1
ATOM 1724 O O . ILE A 1 211 ? 3.844 6.027 21.688 1 77.44 211 ILE A O 1
ATOM 1728 N N . TYR A 1 212 ? 2.777 6.852 23.344 1 67.06 212 TYR A N 1
ATOM 1729 C CA . TYR A 1 212 ? 2.59 5.562 24 1 67.06 212 TYR A CA 1
ATOM 1730 C C . TYR A 1 212 ? 1.664 4.664 23.188 1 67.06 212 TYR A C 1
ATOM 1732 O O . TYR A 1 212 ? 0.907 5.145 22.344 1 67.06 212 TYR A O 1
ATOM 1740 N N . ASP A 1 213 ? 1.889 3.291 23.281 1 63.84 213 ASP A N 1
ATOM 1741 C CA . ASP A 1 213 ? 1.316 2.182 22.531 1 63.84 213 ASP A CA 1
ATOM 1742 C C . ASP A 1 213 ? -0.209 2.248 22.516 1 63.84 213 ASP A C 1
ATOM 1744 O O . ASP A 1 213 ? -0.878 1.328 23 1 63.84 213 ASP A O 1
ATOM 1748 N N . ALA A 1 214 ? -0.703 3.502 22.484 1 64.12 214 ALA A N 1
ATOM 1749 C CA . ALA A 1 214 ? -2.16 3.566 22.406 1 64.12 214 ALA A CA 1
ATOM 1750 C C . ALA A 1 214 ? -2.643 3.199 21 1 64.12 214 ALA A C 1
ATOM 1752 O O . ALA A 1 214 ? -1.842 3.08 20.078 1 64.12 214 ALA A O 1
ATOM 1753 N N . GLU A 1 215 ? -3.912 2.904 20.844 1 82.19 215 GLU A N 1
ATOM 1754 C CA . GLU A 1 215 ? -4.609 2.662 19.594 1 82.19 215 GLU A CA 1
ATOM 1755 C C . GLU A 1 215 ? -4.453 3.844 18.641 1 82.19 215 GLU A C 1
ATOM 1757 O O . GLU A 1 215 ? -4.676 4.992 19.016 1 82.19 215 GLU A O 1
ATOM 1762 N N . HIS A 1 216 ? -3.875 3.617 17.531 1 87.31 216 HIS A N 1
ATOM 1763 C CA . HIS A 1 216 ? -3.695 4.688 16.562 1 87.31 216 HIS A CA 1
ATOM 1764 C C . HIS A 1 216 ? -4.992 4.977 15.812 1 87.31 216 HIS A C 1
ATOM 1766 O O . HIS A 1 216 ? -5.938 4.188 15.875 1 87.31 216 HIS A O 1
ATOM 1772 N N . GLY A 1 217 ? -5.074 6.184 15.273 1 91.31 217 GLY A N 1
ATOM 1773 C CA . GLY A 1 217 ? -6.27 6.625 14.57 1 91.31 217 GLY A CA 1
ATOM 1774 C C . GLY A 1 217 ? -6.215 6.359 13.078 1 91.31 217 GLY A C 1
ATOM 1775 O O . GLY A 1 217 ? -6.887 7.035 12.297 1 91.31 217 GLY A O 1
ATOM 1776 N N . ARG A 1 218 ? -5.387 5.449 12.641 1 91.25 218 ARG A N 1
ATOM 1777 C CA . ARG A 1 218 ? -5.293 5.121 11.227 1 91.25 218 ARG A CA 1
ATOM 1778 C C . ARG A 1 218 ? -6.383 4.133 10.812 1 91.25 218 ARG A C 1
ATOM 1780 O O . ARG A 1 218 ? -6.098 2.961 10.562 1 91.25 218 ARG A O 1
ATOM 1787 N N . CYS A 1 219 ? -7.555 4.672 10.703 1 92.56 219 CYS A N 1
ATOM 1788 C CA . CYS A 1 219 ? -8.727 3.928 10.25 1 92.56 219 CYS A CA 1
ATOM 1789 C C . CYS A 1 219 ? -9.062 4.273 8.805 1 92.56 219 CYS A C 1
ATOM 1791 O O . CYS A 1 219 ? -8.914 5.422 8.391 1 92.56 219 CYS A O 1
ATOM 1793 N N . PRO A 1 220 ? -9.508 3.295 8.094 1 93.06 220 PRO A N 1
ATOM 1794 C CA . PRO A 1 220 ? -9.781 3.541 6.68 1 93.06 220 PRO A CA 1
ATOM 1795 C C . PRO A 1 220 ? -10.695 4.746 6.453 1 93.06 220 PRO A C 1
ATOM 1797 O O . PRO A 1 220 ? -11.703 4.895 7.145 1 93.06 220 PRO A O 1
ATOM 1800 N N . GLU A 1 221 ? -10.328 5.613 5.531 1 95.94 221 GLU A N 1
ATOM 1801 C CA . GLU A 1 221 ? -11.102 6.742 5.023 1 95.94 221 GLU A CA 1
ATOM 1802 C C . GLU A 1 221 ? -11.156 7.879 6.043 1 95.94 221 GLU A C 1
ATOM 1804 O O . GLU A 1 221 ? -11.961 8.805 5.906 1 95.94 221 GLU A O 1
ATOM 1809 N N . ARG A 1 222 ? -10.328 7.781 7.094 1 97.38 222 ARG A N 1
ATOM 1810 C CA . ARG A 1 222 ? -10.227 8.898 8.031 1 97.38 222 ARG A CA 1
ATOM 1811 C C . ARG A 1 222 ? -9.414 10.039 7.438 1 97.38 222 ARG A C 1
ATOM 1813 O O . ARG A 1 222 ? -8.352 9.82 6.855 1 97.38 222 ARG A O 1
ATOM 1820 N N . GLY A 1 223 ? -9.938 11.211 7.574 1 98.31 223 GLY A N 1
ATOM 1821 C CA . GLY A 1 223 ? -9.25 12.398 7.086 1 98.31 223 GLY A CA 1
ATOM 1822 C C . GLY A 1 223 ? -9.156 13.508 8.117 1 98.31 223 GLY A C 1
ATOM 1823 O O . GLY A 1 223 ? -10.008 13.617 9 1 98.31 223 GLY A O 1
ATOM 1824 N N . VAL A 1 224 ? -8.109 14.25 7.992 1 98.31 224 VAL A N 1
ATOM 1825 C CA . VAL A 1 224 ? -7.953 15.422 8.852 1 98.31 224 VAL A CA 1
ATOM 1826 C C . VAL A 1 224 ? -7.426 16.594 8.023 1 98.31 224 VAL A C 1
ATOM 1828 O O . VAL A 1 224 ? -6.82 16.406 6.969 1 98.31 224 VAL A O 1
ATOM 1831 N N . VAL A 1 225 ? -7.711 17.75 8.469 1 97.75 225 VAL A N 1
ATOM 1832 C CA . VAL A 1 225 ? -7.117 18.984 7.957 1 97.75 225 VAL A CA 1
ATOM 1833 C C . VAL A 1 225 ? -6.332 19.672 9.062 1 97.75 225 VAL A C 1
ATOM 1835 O O . VAL A 1 225 ? -6.902 20.078 10.078 1 97.75 225 VAL A O 1
ATOM 1838 N N . SER A 1 226 ? -5.094 19.734 8.891 1 97.94 226 SER A N 1
ATOM 1839 C CA . SER A 1 226 ? -4.246 20.469 9.828 1 97.94 226 SER A CA 1
ATOM 1840 C C . SER A 1 226 ? -3.951 21.875 9.336 1 97.94 226 SER A C 1
ATOM 1842 O O . SER A 1 226 ? -3.717 22.094 8.148 1 97.94 226 SER A O 1
ATOM 1844 N N . ASN A 1 227 ? -3.977 22.781 10.227 1 97.25 227 ASN A N 1
ATOM 1845 C CA . ASN A 1 227 ? -3.727 24.188 9.914 1 97.25 227 ASN A CA 1
ATOM 1846 C C . ASN A 1 227 ? -2.604 24.766 10.773 1 97.25 227 ASN A C 1
ATOM 1848 O O . ASN A 1 227 ? -2.539 24.5 11.977 1 97.25 227 ASN A O 1
ATOM 1852 N N . ILE A 1 228 ? -1.794 25.5 10.141 1 98.06 228 ILE A N 1
ATOM 1853 C CA . ILE A 1 228 ? -0.726 26.219 10.82 1 98.06 228 ILE A CA 1
ATOM 1854 C C . ILE A 1 228 ? -0.998 27.719 10.742 1 98.06 228 ILE A C 1
ATOM 1856 O O . ILE A 1 228 ? -1.363 28.25 9.688 1 98.06 228 ILE A O 1
ATOM 1860 N N . TYR A 1 229 ? -0.865 28.391 11.859 1 97.19 229 TYR A N 1
ATOM 1861 C CA . TYR A 1 229 ? -1.05 29.828 11.938 1 97.19 229 TYR A CA 1
ATOM 1862 C C . TYR A 1 229 ? 0.162 30.5 12.57 1 97.19 229 TYR A C 1
ATOM 1864 O O . TYR A 1 229 ? 0.869 29.891 13.375 1 97.19 229 TYR A O 1
ATOM 1872 N N . LEU A 1 230 ? 0.364 31.75 12.156 1 97 230 LEU A N 1
ATOM 1873 C CA . LEU A 1 230 ? 1.348 32.562 12.875 1 97 230 LEU A CA 1
ATOM 1874 C C . LEU A 1 230 ? 0.858 32.875 14.281 1 97 230 LEU A C 1
ATOM 1876 O O . LEU A 1 230 ? -0.339 33.094 14.5 1 97 230 LEU A O 1
ATOM 1880 N N . ASP A 1 231 ? 1.748 32.875 15.172 1 94.69 231 ASP A N 1
ATOM 1881 C CA . ASP A 1 231 ? 1.446 33.188 16.562 1 94.69 231 ASP A CA 1
ATOM 1882 C C . ASP A 1 231 ? 1.377 34.688 16.812 1 94.69 231 ASP A C 1
ATOM 1884 O O . ASP A 1 231 ? 2.402 35.375 16.797 1 94.69 231 ASP A O 1
ATOM 1888 N N . PRO A 1 232 ? 0.187 35.219 17.062 1 92.06 232 PRO A N 1
ATOM 1889 C CA . PRO A 1 232 ? 0.08 36.656 17.281 1 92.06 232 PRO A CA 1
ATOM 1890 C C . PRO A 1 232 ? 0.818 37.125 18.547 1 92.06 232 PRO A C 1
ATOM 1892 O O . PRO A 1 232 ? 1.15 38.312 18.656 1 92.06 232 PRO A O 1
ATOM 1895 N N . GLU A 1 233 ? 1.134 36.219 19.484 1 90.44 233 GLU A N 1
ATOM 1896 C CA . GLU A 1 233 ? 1.813 36.594 20.719 1 90.44 233 GLU A CA 1
ATOM 1897 C C . GLU A 1 233 ? 3.328 36.625 20.531 1 90.44 233 GLU A C 1
ATOM 1899 O O . GLU A 1 233 ? 4.062 37.031 21.438 1 90.44 233 GLU A O 1
ATOM 1904 N N . ASN A 1 234 ? 3.775 36.156 19.438 1 93.44 234 ASN A N 1
ATOM 1905 C CA . ASN A 1 234 ? 5.195 36.156 19.109 1 93.44 234 ASN A CA 1
ATOM 1906 C C . ASN A 1 234 ? 5.445 36.625 17.688 1 93.44 234 ASN A C 1
ATOM 1908 O O . ASN A 1 234 ? 6.008 35.906 16.859 1 93.44 234 ASN A O 1
ATOM 1912 N N . PRO A 1 235 ? 5.156 37.875 17.375 1 92.06 235 PRO A N 1
ATOM 1913 C CA . PRO A 1 235 ? 5.199 38.375 16 1 92.06 235 PRO A CA 1
ATOM 1914 C C . PRO A 1 235 ? 6.602 38.344 15.406 1 92.06 235 PRO A C 1
ATOM 1916 O O . PRO A 1 235 ? 6.758 38.281 14.18 1 92.06 235 PRO A O 1
ATOM 1919 N N . HIS A 1 236 ? 7.594 38.375 16.25 1 91.81 236 HIS A N 1
ATOM 1920 C CA . HIS A 1 236 ? 8.953 38.406 15.727 1 91.81 236 HIS A CA 1
ATOM 1921 C C . HIS A 1 236 ? 9.5 37 15.5 1 91.81 236 HIS A C 1
ATOM 1923 O O . HIS A 1 236 ? 10.398 36.781 14.688 1 91.81 236 HIS A O 1
ATOM 1929 N N . GLY A 1 237 ? 8.961 36 16.203 1 93.19 237 GLY A N 1
ATOM 1930 C CA . GLY A 1 237 ? 9.445 34.656 16.109 1 93.19 237 GLY A CA 1
ATOM 1931 C C . GLY A 1 237 ? 8.531 33.75 15.305 1 93.19 237 GLY A C 1
ATOM 1932 O O . GLY A 1 237 ? 8.891 32.594 15 1 93.19 237 GLY A O 1
ATOM 1933 N N . SER A 1 238 ? 7.41 34.281 15 1 95.88 238 SER A N 1
ATOM 1934 C CA . SER A 1 238 ? 6.426 33.531 14.211 1 95.88 238 SER A CA 1
ATOM 1935 C C . SER A 1 238 ? 6.09 34.281 12.922 1 95.88 238 SER A C 1
ATOM 1937 O O . SER A 1 238 ? 5.059 34.969 12.828 1 95.88 238 SER A O 1
ATOM 1939 N N . THR A 1 239 ? 6.984 34.156 11.961 1 96.31 239 THR A N 1
ATOM 1940 C CA . THR A 1 239 ? 6.824 34.75 10.633 1 96.31 239 THR A CA 1
ATOM 1941 C C . THR A 1 239 ? 6.883 33.688 9.547 1 96.31 239 THR A C 1
ATOM 1943 O O . THR A 1 239 ? 7.293 32.562 9.805 1 96.31 239 THR A O 1
ATOM 1946 N N . TYR A 1 240 ? 6.457 34.094 8.336 1 97 240 TYR A N 1
ATOM 1947 C CA . TYR A 1 240 ? 6.52 33.188 7.207 1 97 240 TYR A CA 1
ATOM 1948 C C . TYR A 1 240 ? 7.941 32.688 6.992 1 97 240 TYR A C 1
ATOM 1950 O O . TYR A 1 240 ? 8.164 31.484 6.812 1 97 240 TYR A O 1
ATOM 1958 N N . ASP A 1 241 ? 8.844 33.594 7.09 1 96.19 241 ASP A N 1
ATOM 1959 C CA . ASP A 1 241 ? 10.242 33.25 6.867 1 96.19 241 ASP A CA 1
ATOM 1960 C C . ASP A 1 241 ? 10.758 32.312 7.965 1 96.19 241 ASP A C 1
ATOM 1962 O O . ASP A 1 241 ? 11.484 31.359 7.688 1 96.19 241 ASP A O 1
ATOM 1966 N N . ALA A 1 242 ? 10.406 32.625 9.18 1 95.38 242 ALA A N 1
ATOM 1967 C CA . ALA A 1 242 ? 10.859 31.812 10.305 1 95.38 242 ALA A CA 1
ATOM 1968 C C . ALA A 1 242 ? 10.328 30.391 10.188 1 95.38 242 ALA A C 1
ATOM 1970 O O . ALA A 1 242 ? 11.07 29.438 10.422 1 95.38 242 ALA A O 1
ATOM 1971 N N . LEU A 1 243 ? 9.086 30.281 9.844 1 97.12 243 LEU A N 1
ATOM 1972 C CA . LEU A 1 243 ? 8.477 28.953 9.734 1 97.12 243 LEU A CA 1
ATOM 1973 C C . LEU A 1 243 ? 9.023 28.219 8.516 1 97.12 243 LEU A C 1
ATOM 1975 O O . LEU A 1 243 ? 9.211 27 8.562 1 97.12 243 LEU A O 1
ATOM 1979 N N . ARG A 1 244 ? 9.258 28.938 7.465 1 96.69 244 ARG A N 1
ATOM 1980 C CA . ARG A 1 244 ? 9.867 28.312 6.297 1 96.69 244 ARG A CA 1
ATOM 1981 C C . ARG A 1 244 ? 11.25 27.766 6.625 1 96.69 244 ARG A C 1
ATOM 1983 O O . ARG A 1 244 ? 11.617 26.688 6.16 1 96.69 244 ARG A O 1
ATOM 1990 N N . ARG A 1 245 ? 11.969 28.5 7.375 1 95.69 245 ARG A N 1
ATOM 1991 C CA . ARG A 1 245 ? 13.289 28.031 7.805 1 95.69 245 ARG A CA 1
ATOM 1992 C C . ARG A 1 245 ? 13.18 26.781 8.672 1 95.69 245 ARG A C 1
ATOM 1994 O O . ARG A 1 245 ? 13.961 25.844 8.523 1 95.69 245 ARG A O 1
ATOM 2001 N N . LEU A 1 246 ? 12.25 26.844 9.555 1 94.25 246 LEU A N 1
ATOM 2002 C CA . LEU A 1 246 ? 12.008 25.688 10.422 1 94.25 246 LEU A CA 1
ATOM 2003 C C . LEU A 1 246 ? 11.719 24.438 9.594 1 94.25 246 LEU A C 1
ATOM 2005 O O . LEU A 1 246 ? 12.219 23.344 9.898 1 94.25 246 LEU A O 1
ATOM 2009 N N . GLU A 1 247 ? 11 24.578 8.547 1 95.75 247 GLU A N 1
ATOM 2010 C CA . GLU A 1 247 ? 10.578 23.469 7.691 1 95.75 247 GLU A CA 1
ATOM 2011 C C . GLU A 1 247 ? 11.75 22.938 6.859 1 95.75 247 GLU A C 1
ATOM 2013 O O . GLU A 1 247 ? 11.914 21.734 6.703 1 95.75 247 GLU A O 1
ATOM 2018 N N . TRP A 1 248 ? 12.625 23.891 6.359 1 95.5 248 TRP A N 1
ATOM 2019 C CA . TRP A 1 248 ? 13.453 23.469 5.234 1 95.5 248 TRP A CA 1
ATOM 2020 C C . TRP A 1 248 ? 14.93 23.703 5.531 1 95.5 248 TRP A C 1
ATOM 2022 O O . TRP A 1 248 ? 15.797 23.266 4.773 1 95.5 248 TRP A O 1
ATOM 2032 N N . MET A 1 249 ? 15.188 24.344 6.645 1 94.44 249 MET A N 1
ATOM 2033 C CA . MET A 1 249 ? 16.594 24.672 6.863 1 94.44 249 MET A CA 1
ATOM 2034 C C . MET A 1 249 ? 17.047 24.188 8.234 1 94.44 249 MET A C 1
ATOM 2036 O O . MET A 1 249 ? 18.203 23.766 8.391 1 94.44 249 MET A O 1
ATOM 2040 N N . ASP A 1 250 ? 16.219 24.188 9.164 1 91.81 250 ASP A N 1
ATOM 2041 C CA . ASP A 1 250 ? 16.609 23.828 10.523 1 91.81 250 ASP A CA 1
ATOM 2042 C C . ASP A 1 250 ? 16.641 22.297 10.695 1 91.81 250 ASP A C 1
ATOM 2044 O O . ASP A 1 250 ? 16.469 21.562 9.727 1 91.81 250 ASP A O 1
ATOM 2048 N N . GLY A 1 251 ? 16.891 21.891 11.891 1 89.25 251 GLY A N 1
ATOM 2049 C CA . GLY A 1 251 ? 17 20.469 12.188 1 89.25 251 GLY A CA 1
ATOM 2050 C C . GLY A 1 251 ? 15.648 19.781 12.266 1 89.25 251 GLY A C 1
ATOM 2051 O O . GLY A 1 251 ? 14.633 20.344 11.828 1 89.25 251 GLY A O 1
ATOM 2052 N N . PRO A 1 252 ? 15.656 18.625 12.781 1 91.75 252 PRO A N 1
ATOM 2053 C CA . PRO A 1 252 ? 14.414 17.844 12.852 1 91.75 252 PRO A CA 1
ATOM 2054 C C . PRO A 1 252 ? 13.406 18.438 13.828 1 91.75 252 PRO A C 1
ATOM 2056 O O . PRO A 1 252 ? 13.789 19.016 14.852 1 91.75 252 PRO A O 1
ATOM 2059 N N . ILE A 1 253 ? 12.211 18.328 13.438 1 90.06 253 ILE A N 1
ATOM 2060 C CA . ILE A 1 253 ? 11.117 18.703 14.32 1 90.06 253 ILE A CA 1
ATOM 2061 C C . ILE A 1 253 ? 10.75 17.531 15.227 1 90.06 253 ILE A C 1
ATOM 2063 O O . ILE A 1 253 ? 10.383 17.734 16.391 1 90.06 253 ILE A O 1
ATOM 2067 N N . ILE A 1 254 ? 10.828 16.281 14.609 1 89.25 254 ILE A N 1
ATOM 2068 C CA . ILE A 1 254 ? 10.57 15.047 15.336 1 89.25 254 ILE A CA 1
ATOM 2069 C C . ILE A 1 254 ? 11.797 14.141 15.273 1 89.25 254 ILE A C 1
ATOM 2071 O O . ILE A 1 254 ? 12.406 13.984 14.211 1 89.25 254 ILE A O 1
ATOM 2075 N N . TYR A 1 255 ? 12.211 13.578 16.359 1 87.31 255 TYR A N 1
ATOM 2076 C CA . TYR A 1 255 ? 13.312 12.617 16.391 1 87.31 255 TYR A CA 1
ATOM 2077 C C . TYR A 1 255 ? 13.195 11.68 17.578 1 87.31 255 TYR A C 1
ATOM 2079 O O . TYR A 1 255 ? 12.484 11.969 18.547 1 87.31 255 TYR A O 1
ATOM 2087 N N . MET B 1 1 ? -14.875 -51.688 -4.008 1 27.98 1 MET B N 1
ATOM 2088 C CA . MET B 1 1 ? -14.227 -50.688 -3.139 1 27.98 1 MET B CA 1
ATOM 2089 C C . MET B 1 1 ? -13.922 -49.406 -3.9 1 27.98 1 MET B C 1
ATOM 2091 O O . MET B 1 1 ? -13.32 -49.438 -4.977 1 27.98 1 MET B O 1
ATOM 2095 N N . ALA B 1 2 ? -14.656 -48.344 -3.949 1 42.09 2 ALA B N 1
ATOM 2096 C CA . ALA B 1 2 ? -14.453 -47.188 -4.828 1 42.09 2 ALA B CA 1
ATOM 2097 C C . ALA B 1 2 ? -13 -46.719 -4.777 1 42.09 2 ALA B C 1
ATOM 2099 O O . ALA B 1 2 ? -12.469 -46.438 -3.701 1 42.09 2 ALA B O 1
ATOM 2100 N N . HIS B 1 3 ? -12.039 -47.25 -5.316 1 41.94 3 HIS B N 1
ATOM 2101 C CA . HIS B 1 3 ? -10.633 -46.875 -5.336 1 41.94 3 HIS B CA 1
ATOM 2102 C C . HIS B 1 3 ? -10.469 -45.375 -5.191 1 41.94 3 HIS B C 1
ATOM 2104 O O . HIS B 1 3 ? -10.891 -44.594 -6.062 1 41.94 3 HIS B O 1
ATOM 2110 N N . GLN B 1 4 ? -10.523 -44.781 -4.086 1 51.91 4 GLN B N 1
ATOM 2111 C CA . GLN B 1 4 ? -10.539 -43.344 -3.795 1 51.91 4 GLN B CA 1
ATOM 2112 C C . GLN B 1 4 ? -9.32 -42.656 -4.402 1 51.91 4 GLN B C 1
ATOM 2114 O O . GLN B 1 4 ? -8.188 -42.938 -4.008 1 51.91 4 GLN B O 1
ATOM 2119 N N . HIS B 1 5 ? -9.328 -42.281 -5.633 1 71.56 5 HIS B N 1
ATOM 2120 C CA . HIS B 1 5 ? -8.242 -41.656 -6.383 1 71.56 5 HIS B CA 1
ATOM 2121 C C . HIS B 1 5 ? -7.801 -40.344 -5.727 1 71.56 5 HIS B C 1
ATOM 2123 O O . HIS B 1 5 ? -8.633 -39.562 -5.262 1 71.56 5 HIS B O 1
ATOM 2129 N N . TYR B 1 6 ? -6.551 -40.406 -5.18 1 85.94 6 TYR B N 1
ATOM 2130 C CA . TYR B 1 6 ? -6 -39.219 -4.578 1 85.94 6 TYR B CA 1
ATOM 2131 C C . TYR B 1 6 ? -5.738 -38.125 -5.633 1 85.94 6 TYR B C 1
ATOM 2133 O O . TYR B 1 6 ? -5.52 -38.469 -6.805 1 85.94 6 TYR B O 1
ATOM 2141 N N . THR B 1 7 ? -5.965 -36.938 -5.359 1 92.31 7 THR B N 1
ATOM 2142 C CA . THR B 1 7 ? -5.707 -35.812 -6.262 1 92.31 7 THR B CA 1
ATOM 2143 C C . THR B 1 7 ? -4.234 -35.406 -6.215 1 92.31 7 THR B C 1
ATOM 2145 O O . THR B 1 7 ? -3.627 -35.375 -5.145 1 92.31 7 THR B O 1
ATOM 2148 N N . SER B 1 8 ? -3.658 -35.219 -7.406 1 95.44 8 SER B N 1
ATOM 2149 C CA . SER B 1 8 ? -2.273 -34.781 -7.484 1 95.44 8 SER B CA 1
ATOM 2150 C C . SER B 1 8 ? -2.066 -33.844 -8.664 1 95.44 8 SER B C 1
ATOM 2152 O O . SER B 1 8 ? -2.887 -33.781 -9.586 1 95.44 8 SER B O 1
ATOM 2154 N N . PHE B 1 9 ? -1.075 -33 -8.602 1 96.62 9 PHE B N 1
ATOM 2155 C CA . PHE B 1 9 ? -0.662 -32.156 -9.719 1 96.62 9 PHE B CA 1
ATOM 2156 C C . PHE B 1 9 ? 0.83 -31.859 -9.648 1 96.62 9 PHE B C 1
ATOM 2158 O O . PHE B 1 9 ? 1.449 -32 -8.594 1 96.62 9 PHE B O 1
ATOM 2165 N N . LEU B 1 10 ? 1.373 -31.562 -10.766 1 96.88 10 LEU B N 1
ATOM 2166 C CA . LEU B 1 10 ? 2.756 -31.109 -10.844 1 96.88 10 LEU B CA 1
ATOM 2167 C C . LEU B 1 10 ? 2.818 -29.578 -10.906 1 96.88 10 LEU B C 1
ATOM 2169 O O . LEU B 1 10 ? 1.907 -28.938 -11.438 1 96.88 10 LEU B O 1
ATOM 2173 N N . PHE B 1 11 ? 3.861 -29.047 -10.289 1 96.75 11 PHE B N 1
ATOM 2174 C CA . PHE B 1 11 ? 4.008 -27.594 -10.406 1 96.75 11 PHE B CA 1
ATOM 2175 C C . PHE B 1 11 ? 5.48 -27.203 -10.391 1 96.75 11 PHE B C 1
ATOM 2177 O O . PHE B 1 11 ? 6.328 -27.953 -9.914 1 96.75 11 PHE B O 1
ATOM 2184 N N . ASN B 1 12 ? 5.785 -26.141 -10.969 1 96.19 12 ASN B N 1
ATOM 2185 C CA . ASN B 1 12 ? 7.102 -25.516 -10.93 1 96.19 12 ASN B CA 1
ATOM 2186 C C . ASN B 1 12 ? 7 -24 -10.773 1 96.19 12 ASN B C 1
ATOM 2188 O O . ASN B 1 12 ? 5.945 -23.422 -11.031 1 96.19 12 ASN B O 1
ATOM 2192 N N . VAL B 1 13 ? 8.016 -23.406 -10.32 1 97 13 VAL B N 1
ATOM 2193 C CA . VAL B 1 13 ? 8.117 -21.953 -10.203 1 97 13 VAL B CA 1
ATOM 2194 C C . VAL B 1 13 ? 9.352 -21.469 -10.945 1 97 13 VAL B C 1
ATOM 2196 O O . VAL B 1 13 ? 10.477 -21.859 -10.633 1 97 13 VAL B O 1
ATOM 2199 N N . ASN B 1 14 ? 9.117 -20.672 -11.945 1 96.81 14 ASN B N 1
ATOM 2200 C CA . ASN B 1 14 ? 10.211 -20.031 -12.672 1 96.81 14 ASN B CA 1
ATOM 2201 C C . ASN B 1 14 ? 10.461 -18.609 -12.172 1 96.81 14 ASN B C 1
ATOM 2203 O O . ASN B 1 14 ? 9.508 -17.875 -11.898 1 96.81 14 ASN B O 1
ATOM 2207 N N . GLU B 1 15 ? 11.672 -18.219 -12.055 1 97.12 15 GLU B N 1
ATOM 2208 C CA . GLU B 1 15 ? 12 -16.828 -11.773 1 97.12 15 GLU B CA 1
ATOM 2209 C C . GLU B 1 15 ? 11.836 -15.961 -13.016 1 97.12 15 GLU B C 1
ATOM 2211 O O . GLU B 1 15 ? 12.203 -16.375 -14.117 1 97.12 15 GLU B O 1
ATOM 2216 N N . LEU B 1 16 ? 11.273 -14.875 -12.82 1 96.88 16 LEU B N 1
ATOM 2217 C CA . LEU B 1 16 ? 11.055 -13.945 -13.93 1 96.88 16 LEU B CA 1
ATOM 2218 C C . LEU B 1 16 ? 11.68 -12.586 -13.625 1 96.88 16 LEU B C 1
ATOM 2220 O O . LEU B 1 16 ? 11.219 -11.875 -12.734 1 96.88 16 LEU B O 1
ATOM 2224 N N . HIS B 1 17 ? 12.641 -12.203 -14.375 1 96.88 17 HIS B N 1
ATOM 2225 C CA . HIS B 1 17 ? 13.305 -10.914 -14.227 1 96.88 17 HIS B CA 1
ATOM 2226 C C . HIS B 1 17 ? 12.82 -9.914 -15.266 1 96.88 17 HIS B C 1
ATOM 2228 O O . HIS B 1 17 ? 12.422 -10.305 -16.375 1 96.88 17 HIS B O 1
ATOM 2234 N N . VAL B 1 18 ? 12.906 -8.695 -14.891 1 97.62 18 VAL B N 1
ATOM 2235 C CA . VAL B 1 18 ? 12.445 -7.648 -15.797 1 97.62 18 VAL B CA 1
ATOM 2236 C C . VAL B 1 18 ? 13.609 -7.152 -16.641 1 97.62 18 VAL B C 1
ATOM 2238 O O . VAL B 1 18 ? 14.766 -7.191 -16.219 1 97.62 18 VAL B O 1
ATOM 2241 N N . ASN B 1 19 ? 13.32 -6.762 -17.828 1 97.31 19 ASN B N 1
ATOM 2242 C CA . ASN B 1 19 ? 14.258 -6.102 -18.734 1 97.31 19 ASN B CA 1
ATOM 2243 C C . ASN B 1 19 ? 13.938 -4.617 -18.875 1 97.31 19 ASN B C 1
ATOM 2245 O O . ASN B 1 19 ? 13.164 -4.23 -19.766 1 97.31 19 ASN B O 1
ATOM 2249 N N . GLU B 1 20 ? 14.562 -3.799 -18.109 1 94.62 20 GLU B N 1
ATOM 2250 C CA . GLU B 1 20 ? 14.234 -2.375 -18.094 1 94.62 20 GLU B CA 1
ATOM 2251 C C . GLU B 1 20 ? 15.281 -1.564 -18.859 1 94.62 20 GLU B C 1
ATOM 2253 O O . GLU B 1 20 ? 15.375 -0.347 -18.688 1 94.62 20 GLU B O 1
ATOM 2258 N N . ASP B 1 21 ? 16.047 -2.189 -19.703 1 94.25 21 ASP B N 1
ATOM 2259 C CA . ASP B 1 21 ? 17.078 -1.545 -20.5 1 94.25 21 ASP B CA 1
ATOM 2260 C C . ASP B 1 21 ? 16.688 -1.485 -21.969 1 94.25 21 ASP B C 1
ATOM 2262 O O . ASP B 1 21 ? 16.891 -2.449 -22.703 1 94.25 21 ASP B O 1
ATOM 2266 N N . PRO B 1 22 ? 16.328 -0.339 -22.438 1 92.69 22 PRO B N 1
ATOM 2267 C CA . PRO B 1 22 ? 15.93 -0.222 -23.828 1 92.69 22 PRO B CA 1
ATOM 2268 C C . PRO B 1 22 ? 17.062 -0.548 -24.797 1 92.69 22 PRO B C 1
ATOM 2270 O O . PRO B 1 22 ? 16.812 -0.981 -25.938 1 92.69 22 PRO B O 1
ATOM 2273 N N . GLU B 1 23 ? 18.266 -0.318 -24.406 1 94.38 23 GLU B N 1
ATOM 2274 C CA . GLU B 1 23 ? 19.422 -0.588 -25.266 1 94.38 23 GLU B CA 1
ATOM 2275 C C . GLU B 1 23 ? 19.609 -2.086 -25.484 1 94.38 23 GLU B C 1
ATOM 2277 O O . GLU B 1 23 ? 20.219 -2.506 -26.469 1 94.38 23 GLU B O 1
ATOM 2282 N N . ASN B 1 24 ? 19.062 -2.799 -24.594 1 93.06 24 ASN B N 1
ATOM 2283 C CA . ASN B 1 24 ? 19.172 -4.25 -24.719 1 93.06 24 ASN B CA 1
ATOM 2284 C C . ASN B 1 24 ? 17.828 -4.891 -25.031 1 93.06 24 ASN B C 1
ATOM 2286 O O . ASN B 1 24 ? 17.5 -5.953 -24.5 1 93.06 24 ASN B O 1
ATOM 2290 N N . GLY B 1 25 ? 16.984 -4.105 -25.812 1 93.88 25 GLY B N 1
ATOM 2291 C CA . GLY B 1 25 ? 15.711 -4.641 -26.281 1 93.88 25 GLY B CA 1
ATOM 2292 C C . GLY B 1 25 ? 14.633 -4.598 -25.219 1 93.88 25 GLY B C 1
ATOM 2293 O O . GLY B 1 25 ? 13.555 -5.168 -25.406 1 93.88 25 GLY B O 1
ATOM 2294 N N . GLY B 1 26 ? 14.898 -3.969 -24.062 1 95.25 26 GLY B N 1
ATOM 2295 C CA . GLY B 1 26 ? 13.922 -3.9 -23 1 95.25 26 GLY B CA 1
ATOM 2296 C C . GLY B 1 26 ? 13.055 -2.652 -23.062 1 95.25 26 GLY B C 1
ATOM 2297 O O . GLY B 1 26 ? 12.906 -2.045 -24.125 1 95.25 26 GLY B O 1
ATOM 2298 N N . ARG B 1 27 ? 12.234 -2.436 -22.062 1 95.12 27 ARG B N 1
ATOM 2299 C CA . ARG B 1 27 ? 11.344 -1.284 -21.922 1 95.12 27 ARG B CA 1
ATOM 2300 C C . ARG B 1 27 ? 11.695 -0.476 -20.672 1 95.12 27 ARG B C 1
ATOM 2302 O O . ARG B 1 27 ? 12.141 -1.033 -19.672 1 95.12 27 ARG B O 1
ATOM 2309 N N . PRO B 1 28 ? 11.539 0.801 -20.812 1 94.56 28 PRO B N 1
ATOM 2310 C CA . PRO B 1 28 ? 11.734 1.598 -19.594 1 94.56 28 PRO B CA 1
ATOM 2311 C C . PRO B 1 28 ? 10.797 1.19 -18.469 1 94.56 28 PRO B C 1
ATOM 2313 O O . PRO B 1 28 ? 9.68 0.721 -18.719 1 94.56 28 PRO B O 1
ATOM 2316 N N . PRO B 1 29 ? 11.266 1.367 -17.25 1 94.19 29 PRO B N 1
ATOM 2317 C CA . PRO B 1 29 ? 10.406 1.035 -16.109 1 94.19 29 PRO B CA 1
ATOM 2318 C C . PRO B 1 29 ? 9.109 1.836 -16.094 1 94.19 29 PRO B C 1
ATOM 2320 O O . PRO B 1 29 ? 9.086 2.984 -16.547 1 94.19 29 PRO B O 1
ATOM 2323 N N . ARG B 1 30 ? 8.062 1.198 -15.562 1 95 30 ARG B N 1
ATOM 2324 C CA . ARG B 1 30 ? 6.754 1.836 -15.422 1 95 30 ARG B CA 1
ATOM 2325 C C . ARG B 1 30 ? 6.477 2.195 -13.969 1 95 30 ARG B C 1
ATOM 2327 O O . ARG B 1 30 ? 6.922 1.496 -13.055 1 95 30 ARG B O 1
ATOM 2334 N N . VAL B 1 31 ? 5.746 3.24 -13.781 1 92.81 31 VAL B N 1
ATOM 2335 C CA . VAL B 1 31 ? 5.332 3.648 -12.445 1 92.81 31 VAL B CA 1
ATOM 2336 C C . VAL B 1 31 ? 3.85 4.016 -12.453 1 92.81 31 VAL B C 1
ATOM 2338 O O . VAL B 1 31 ? 3.307 4.402 -13.492 1 92.81 31 VAL B O 1
ATOM 2341 N N . ASN B 1 32 ? 3.18 3.809 -11.344 1 89.94 32 ASN B N 1
ATOM 2342 C CA . ASN B 1 32 ? 1.779 4.203 -11.227 1 89.94 32 ASN B CA 1
ATOM 2343 C C . ASN B 1 32 ? 1.641 5.688 -10.891 1 89.94 32 ASN B C 1
ATOM 2345 O O . ASN B 1 32 ? 2.617 6.438 -10.961 1 89.94 32 ASN B O 1
ATOM 2349 N N . GLU B 1 33 ? 0.399 6.098 -10.531 1 84.5 33 GLU B N 1
ATOM 2350 C CA . GLU B 1 3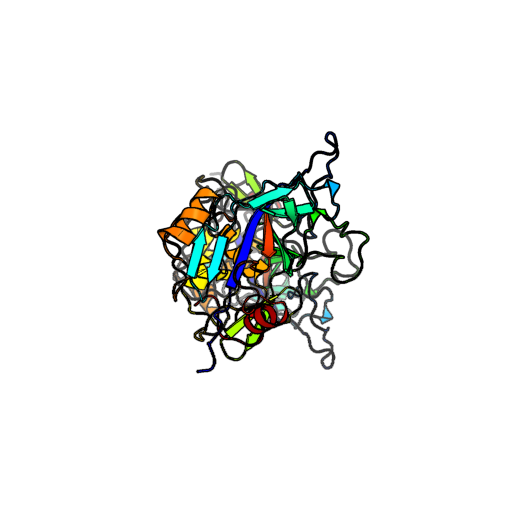3 ? 0.087 7.504 -10.297 1 84.5 33 GLU B CA 1
ATOM 2351 C C . GLU B 1 33 ? 0.86 8.047 -9.102 1 84.5 33 GLU B C 1
ATOM 2353 O O . GLU B 1 33 ? 1.102 9.258 -9.008 1 84.5 33 GLU B O 1
ATOM 2358 N N . ASN B 1 34 ? 1.334 7.168 -8.219 1 87.31 34 ASN B N 1
ATOM 2359 C CA . ASN B 1 34 ? 2.055 7.594 -7.027 1 87.31 34 ASN B CA 1
ATOM 2360 C C . ASN B 1 34 ? 3.564 7.469 -7.207 1 87.31 34 ASN B C 1
ATOM 2362 O O . ASN B 1 34 ? 4.324 7.602 -6.246 1 87.31 34 ASN B O 1
ATOM 2366 N N . GLY B 1 35 ? 3.977 7.125 -8.461 1 88.25 35 GLY B N 1
ATOM 2367 C CA . GLY B 1 35 ? 5.398 7.023 -8.75 1 88.25 35 GLY B CA 1
ATOM 2368 C C . GLY B 1 35 ? 6.004 5.699 -8.328 1 88.25 35 GLY B C 1
ATOM 2369 O O . GLY B 1 35 ? 7.227 5.574 -8.242 1 88.25 35 GLY B O 1
ATOM 2370 N N . ARG B 1 36 ? 5.191 4.785 -7.996 1 90.94 36 ARG B N 1
ATOM 2371 C CA . ARG B 1 36 ? 5.668 3.484 -7.547 1 90.94 36 ARG B CA 1
ATOM 2372 C C . ARG B 1 36 ? 5.793 2.512 -8.719 1 90.94 36 ARG B C 1
ATOM 2374 O O . ARG B 1 36 ? 4.93 2.48 -9.594 1 90.94 36 ARG B O 1
ATOM 2381 N N . TRP B 1 37 ? 6.77 1.729 -8.68 1 95.44 37 TRP B N 1
ATOM 2382 C CA . TRP B 1 37 ? 7.062 0.777 -9.742 1 95.44 37 TRP B CA 1
ATOM 2383 C C . TRP B 1 37 ? 5.895 -0.182 -9.953 1 95.44 37 TRP B C 1
ATOM 2385 O O . TRP B 1 37 ? 5.293 -0.657 -8.992 1 95.44 37 TRP B O 1
ATOM 2395 N N . VAL B 1 38 ? 5.59 -0.497 -11.227 1 96.38 38 VAL B N 1
ATOM 2396 C CA . VAL B 1 38 ? 4.609 -1.509 -11.602 1 96.38 38 VAL B CA 1
ATOM 2397 C C . VAL B 1 38 ? 5.188 -2.406 -12.695 1 96.38 38 VAL B C 1
ATOM 2399 O O . VAL B 1 38 ? 6.047 -1.979 -13.469 1 96.38 38 VAL B O 1
ATOM 2402 N N . PRO B 1 39 ? 4.781 -3.621 -12.781 1 97.56 39 PRO B N 1
ATOM 2403 C CA . PRO B 1 39 ? 5.379 -4.555 -13.742 1 97.56 39 PRO B CA 1
ATOM 2404 C C . PRO B 1 39 ? 5.148 -4.148 -15.195 1 97.56 39 PRO B C 1
ATOM 2406 O O . PRO B 1 39 ? 4.227 -3.381 -15.484 1 97.56 39 PRO B O 1
ATOM 2409 N N . PRO B 1 40 ? 5.953 -4.652 -16.109 1 97.75 40 PRO B N 1
ATOM 2410 C CA . PRO B 1 40 ? 5.844 -4.352 -17.531 1 97.75 40 PRO B CA 1
ATOM 2411 C C . PRO B 1 40 ? 4.516 -4.805 -18.141 1 97.75 40 PRO B C 1
ATOM 2413 O O . PRO B 1 40 ? 3.861 -5.695 -17.594 1 97.75 40 PRO B O 1
ATOM 2416 N N . ILE B 1 41 ? 4.176 -4.211 -19.219 1 97.56 41 ILE B N 1
ATOM 2417 C CA . ILE B 1 41 ? 2.928 -4.578 -19.891 1 97.56 41 ILE B CA 1
ATOM 2418 C C . ILE B 1 41 ? 3.213 -5.039 -21.312 1 97.56 41 ILE B C 1
ATOM 2420 O O . ILE B 1 41 ? 2.287 -5.262 -22.094 1 97.56 41 ILE B O 1
ATOM 2424 N N . TYR B 1 42 ? 4.496 -5.148 -21.625 1 96.94 42 TYR B N 1
ATOM 2425 C CA . TYR B 1 42 ? 4.945 -5.727 -22.891 1 96.94 42 TYR B CA 1
ATOM 2426 C C . TYR B 1 42 ? 5.891 -6.898 -22.641 1 96.94 42 TYR B C 1
ATOM 2428 O O . TYR B 1 42 ? 6.699 -6.863 -21.719 1 96.94 42 TYR B O 1
ATOM 2436 N N . ARG B 1 43 ? 5.93 -7.832 -23.531 1 95.56 43 ARG B N 1
ATOM 2437 C CA . ARG B 1 43 ? 6.734 -9.039 -23.391 1 95.56 43 ARG B CA 1
ATOM 2438 C C . ARG B 1 43 ? 8.219 -8.703 -23.344 1 95.56 43 ARG B C 1
ATOM 2440 O O . ARG B 1 43 ? 8.992 -9.375 -22.656 1 95.56 43 ARG B O 1
ATOM 2447 N N . ASP B 1 44 ? 8.562 -7.641 -24.078 1 96.06 44 ASP B N 1
ATOM 2448 C CA . ASP B 1 44 ? 9.977 -7.293 -24.156 1 96.06 44 ASP B CA 1
ATOM 2449 C C . ASP B 1 44 ? 10.469 -6.711 -22.828 1 96.06 44 ASP B C 1
ATOM 2451 O O . ASP B 1 44 ? 11.672 -6.547 -22.625 1 96.06 44 ASP B O 1
ATOM 2455 N N . GLY B 1 45 ? 9.555 -6.398 -21.969 1 97.62 45 GLY B N 1
ATOM 2456 C CA . GLY B 1 45 ? 9.938 -5.902 -20.656 1 97.62 45 GLY B CA 1
ATOM 2457 C C . GLY B 1 45 ? 10.391 -7 -19.719 1 97.62 45 GLY B C 1
ATOM 2458 O O . GLY B 1 45 ? 10.797 -6.727 -18.578 1 97.62 45 GLY B O 1
ATOM 2459 N N . PHE B 1 46 ? 10.398 -8.266 -20.203 1 96.81 46 PHE B N 1
ATOM 2460 C CA . PHE B 1 46 ? 10.805 -9.398 -19.391 1 96.81 46 PHE B CA 1
ATOM 2461 C C . PHE B 1 46 ? 12.031 -10.078 -19.969 1 96.81 46 PHE B C 1
ATOM 2463 O O . PHE B 1 46 ? 12.188 -10.164 -21.188 1 96.81 46 PHE B O 1
ATOM 2470 N N . LEU B 1 47 ? 12.883 -10.531 -19.094 1 95.62 47 LEU B N 1
ATOM 2471 C CA . LEU B 1 47 ? 13.945 -11.453 -19.484 1 95.62 47 LEU B CA 1
ATOM 2472 C C . LEU B 1 47 ? 13.43 -12.883 -19.562 1 95.62 47 LEU B C 1
ATOM 2474 O O . LEU B 1 47 ? 12.328 -13.172 -19.094 1 95.62 47 LEU B O 1
ATOM 2478 N N . PRO B 1 48 ? 14.156 -13.719 -20.281 1 93.69 48 PRO B N 1
ATOM 2479 C CA . PRO B 1 48 ? 13.75 -15.125 -20.266 1 93.69 48 PRO B CA 1
ATOM 2480 C C . PRO B 1 48 ? 13.594 -15.688 -18.859 1 93.69 48 PRO B C 1
ATOM 2482 O O . PRO B 1 48 ? 14.367 -15.336 -17.953 1 93.69 48 PRO B O 1
ATOM 2485 N N . GLN B 1 49 ? 12.641 -16.547 -18.703 1 95.25 49 GLN B N 1
ATOM 2486 C CA . GLN B 1 49 ? 12.414 -17.172 -17.406 1 95.25 49 GLN B CA 1
ATOM 2487 C C . GLN B 1 49 ? 13.578 -18.078 -17.031 1 95.25 49 GLN B C 1
ATOM 2489 O O . GLN B 1 49 ? 14.18 -18.719 -17.891 1 95.25 49 GLN B O 1
ATOM 2494 N N . THR B 1 50 ? 13.922 -18.094 -15.781 1 95.06 50 THR B N 1
ATOM 2495 C CA . THR B 1 50 ? 14.812 -19.109 -15.242 1 95.06 50 THR B CA 1
ATOM 2496 C C . THR B 1 50 ? 14.016 -20.266 -14.656 1 95.06 50 THR B C 1
ATOM 2498 O O . THR B 1 50 ? 13.406 -20.141 -13.594 1 95.06 50 THR B O 1
ATOM 2501 N N . PRO B 1 51 ? 14.031 -21.375 -15.375 1 94 51 PRO B N 1
ATOM 2502 C CA . PRO B 1 51 ? 13.188 -22.5 -14.953 1 94 51 PRO B CA 1
ATOM 2503 C C . PRO B 1 51 ? 13.594 -23.062 -13.594 1 94 51 PRO B C 1
ATOM 2505 O O . PRO B 1 51 ? 14.781 -23.141 -13.281 1 94 51 PRO B O 1
ATOM 2508 N N . GLY B 1 52 ? 12.594 -23.359 -12.773 1 94.69 52 GLY B N 1
ATOM 2509 C CA . GLY B 1 52 ? 12.836 -24.016 -11.492 1 94.69 52 GLY B CA 1
ATOM 2510 C C . GLY B 1 52 ? 12.633 -25.516 -11.547 1 94.69 52 GLY B C 1
ATOM 2511 O O . GLY B 1 52 ? 12.516 -26.094 -12.633 1 94.69 52 GLY B O 1
ATOM 2512 N N . ARG B 1 53 ? 12.633 -26.141 -10.383 1 93.62 53 ARG B N 1
ATOM 2513 C CA . ARG B 1 53 ? 12.453 -27.594 -10.242 1 93.62 53 ARG B CA 1
ATOM 2514 C C . ARG B 1 53 ? 10.977 -27.969 -10.336 1 93.62 53 ARG B C 1
ATOM 2516 O O . ARG B 1 53 ? 10.102 -27.125 -10.102 1 93.62 53 ARG B O 1
ATOM 2523 N N . MET B 1 54 ? 10.82 -29.219 -10.727 1 95.44 54 MET B N 1
ATOM 2524 C CA . MET B 1 54 ? 9.461 -29.75 -10.766 1 95.44 54 MET B CA 1
ATOM 2525 C C . MET B 1 54 ? 9.102 -30.438 -9.453 1 95.44 54 MET B C 1
ATOM 2527 O O . MET B 1 54 ? 9.898 -31.219 -8.922 1 95.44 54 MET B O 1
ATOM 2531 N N . PHE B 1 55 ? 7.898 -30.062 -8.922 1 95.5 55 PHE B N 1
ATOM 2532 C CA . PHE B 1 55 ? 7.391 -30.656 -7.695 1 95.5 55 PHE B CA 1
ATOM 2533 C C . PHE B 1 55 ? 6.066 -31.375 -7.945 1 95.5 55 PHE B C 1
ATOM 2535 O O . PHE B 1 55 ? 5.383 -31.094 -8.93 1 95.5 55 PHE B O 1
ATOM 2542 N N . ARG B 1 56 ? 5.762 -32.312 -7.059 1 94.81 56 ARG B N 1
ATOM 2543 C CA . ARG B 1 56 ? 4.492 -33.031 -7.098 1 94.81 56 ARG B CA 1
ATOM 2544 C C . ARG B 1 56 ? 3.719 -32.844 -5.797 1 94.81 56 ARG B C 1
ATOM 2546 O O . ARG B 1 56 ? 4.258 -33.062 -4.711 1 94.81 56 ARG B O 1
ATOM 2553 N N . TRP B 1 57 ? 2.547 -32.312 -5.938 1 93.81 57 TRP B N 1
ATOM 2554 C CA . TRP B 1 57 ? 1.619 -32.25 -4.812 1 93.81 57 TRP B CA 1
ATOM 2555 C C . TRP B 1 57 ? 0.645 -33.406 -4.82 1 93.81 57 TRP B C 1
ATOM 2557 O O . TRP B 1 57 ? 0.021 -33.688 -5.844 1 93.81 57 TRP B O 1
ATOM 2567 N N . THR B 1 58 ? 0.56 -34.094 -3.666 1 91.44 58 THR B N 1
ATOM 2568 C CA . THR B 1 58 ? -0.373 -35.219 -3.508 1 91.44 58 THR B CA 1
ATOM 2569 C C . THR B 1 58 ? -1.115 -35.094 -2.18 1 91.44 58 THR B C 1
ATOM 2571 O O . THR B 1 58 ? -0.538 -35.344 -1.118 1 91.44 58 THR B O 1
ATOM 2574 N N . ASN B 1 59 ? -2.305 -34.781 -2.246 1 83.12 59 ASN B N 1
ATOM 2575 C CA . ASN B 1 59 ? -3.184 -34.688 -1.084 1 83.12 59 ASN B CA 1
ATOM 2576 C C . ASN B 1 59 ? -2.537 -33.906 0.059 1 83.12 59 ASN B C 1
ATOM 2578 O O . ASN B 1 59 ? -2.537 -34.375 1.204 1 83.12 59 ASN B O 1
ATOM 2582 N N . GLY B 1 60 ? -1.878 -32.812 -0.301 1 79.94 60 GLY B N 1
ATOM 2583 C CA . GLY B 1 60 ? -1.347 -31.906 0.719 1 79.94 60 GLY B CA 1
ATOM 2584 C C . GLY B 1 60 ? 0.144 -32.094 0.942 1 79.94 60 GLY B C 1
ATOM 2585 O O . GLY B 1 60 ? 0.758 -31.312 1.683 1 79.94 60 GLY B O 1
ATOM 2586 N N . TYR B 1 61 ? 0.693 -33.125 0.301 1 85.88 61 TYR B N 1
ATOM 2587 C CA . TYR B 1 61 ? 2.123 -33.375 0.418 1 85.88 61 TYR B CA 1
ATOM 2588 C C . TYR B 1 61 ? 2.854 -33 -0.866 1 85.88 61 TYR B C 1
ATOM 2590 O O . TYR B 1 61 ? 2.357 -33.25 -1.966 1 85.88 61 TYR B O 1
ATOM 2598 N N . VAL B 1 62 ? 4.051 -32.406 -0.63 1 91.69 62 VAL B N 1
ATOM 2599 C CA . VAL B 1 62 ? 4.836 -32 -1.795 1 91.69 62 VAL B CA 1
ATOM 2600 C C . VAL B 1 62 ? 6.16 -32.781 -1.813 1 91.69 62 VAL B C 1
ATOM 2602 O O . VAL B 1 62 ? 6.82 -32.906 -0.781 1 91.69 62 VAL B O 1
ATOM 2605 N N . GLU B 1 63 ? 6.473 -33.312 -2.934 1 91.94 63 GLU B N 1
ATOM 2606 C CA . GLU B 1 63 ? 7.75 -34 -3.146 1 91.94 63 GLU B CA 1
ATOM 2607 C C . GLU B 1 63 ? 8.438 -33.5 -4.414 1 91.94 63 GLU B C 1
ATOM 2609 O O . GLU B 1 63 ? 7.785 -32.938 -5.297 1 91.94 63 GLU B O 1
ATOM 2614 N N . TYR B 1 64 ? 9.734 -33.656 -4.375 1 93.81 64 TYR B N 1
ATOM 2615 C CA . TYR B 1 64 ? 10.477 -33.406 -5.602 1 93.81 64 TYR B CA 1
ATOM 2616 C C . TYR B 1 64 ? 10.125 -34.438 -6.672 1 93.81 64 TYR B C 1
ATOM 2618 O O . TYR B 1 64 ? 10.172 -35.625 -6.422 1 93.81 64 TYR B O 1
ATOM 2626 N N . ALA B 1 65 ? 9.648 -33.938 -7.816 1 93.31 65 ALA B N 1
ATOM 2627 C CA . ALA B 1 65 ? 9.141 -34.844 -8.844 1 93.31 65 ALA B CA 1
ATOM 2628 C C . ALA B 1 65 ? 10.281 -35.562 -9.555 1 93.31 65 ALA B C 1
ATOM 2630 O O . ALA B 1 65 ? 10.07 -36.594 -10.219 1 93.31 65 ALA B O 1
ATOM 2631 N N . GLY B 1 66 ? 11.516 -35.031 -9.422 1 89 66 GLY B N 1
ATOM 2632 C CA . GLY B 1 66 ? 12.656 -35.688 -10.031 1 89 66 GLY B CA 1
ATOM 2633 C C . GLY B 1 66 ? 13.242 -34.938 -11.195 1 89 66 GLY B C 1
ATOM 2634 O O . GLY B 1 66 ? 12.93 -33.75 -11.391 1 89 66 GLY B O 1
ATOM 2635 N N . THR B 1 67 ? 14.094 -35.562 -11.969 1 86.12 67 THR B N 1
ATOM 2636 C CA . THR B 1 67 ? 14.859 -34.875 -13.008 1 86.12 67 THR B CA 1
ATOM 2637 C C . THR B 1 67 ? 14.359 -35.25 -14.391 1 86.12 67 THR B C 1
ATOM 2639 O O . THR B 1 67 ? 14.961 -34.906 -15.406 1 86.12 67 THR B O 1
ATOM 2642 N N . ASP B 1 68 ? 13.258 -36 -14.414 1 85.56 68 ASP B N 1
ATOM 2643 C CA . ASP B 1 68 ? 12.75 -36.469 -15.688 1 85.56 68 ASP B CA 1
ATOM 2644 C C . ASP B 1 68 ? 12.008 -35.375 -16.438 1 85.56 68 ASP B C 1
ATOM 2646 O O . ASP B 1 68 ? 11.492 -35.594 -17.547 1 85.56 68 ASP B O 1
ATOM 2650 N N . TYR B 1 69 ? 11.969 -34.281 -15.828 1 88.75 69 TYR B N 1
ATOM 2651 C CA . TYR B 1 69 ? 11.234 -33.156 -16.422 1 88.75 69 TYR B CA 1
ATOM 2652 C C . TYR B 1 69 ? 12.188 -32.094 -16.938 1 88.75 69 TYR B C 1
ATOM 2654 O O . TYR B 1 69 ? 13.172 -31.766 -16.266 1 88.75 69 TYR B O 1
ATOM 2662 N N . GLY B 1 70 ? 11.961 -31.594 -18.156 1 87.38 70 GLY B N 1
ATOM 2663 C CA . GLY B 1 70 ? 12.82 -30.594 -18.75 1 87.38 70 GLY B CA 1
ATOM 2664 C C . GLY B 1 70 ? 12.055 -29.375 -19.25 1 87.38 70 GLY B C 1
ATOM 2665 O O . GLY B 1 70 ? 10.945 -29.5 -19.766 1 87.38 70 GLY B O 1
ATOM 2666 N N . TRP B 1 71 ? 12.664 -28.234 -19.047 1 87.62 71 TRP B N 1
ATOM 2667 C CA . TRP B 1 71 ? 12.109 -26.984 -19.516 1 87.62 71 TRP B CA 1
ATOM 2668 C C . TRP B 1 71 ? 12.445 -26.75 -20.984 1 87.62 71 TRP B C 1
ATOM 2670 O O . TRP B 1 71 ? 13.602 -26.891 -21.391 1 87.62 71 TRP B O 1
ATOM 2680 N N . LEU B 1 72 ? 11.43 -26.594 -21.828 1 82.88 72 LEU B N 1
ATOM 2681 C CA . LEU B 1 72 ? 11.633 -26.344 -23.266 1 82.88 72 LEU B CA 1
ATOM 2682 C C . LEU B 1 72 ? 11.484 -24.875 -23.578 1 82.88 72 LEU B C 1
ATOM 2684 O O . LEU B 1 72 ? 10.539 -24.469 -24.266 1 82.88 72 LEU B O 1
ATOM 2688 N N . ASN B 1 73 ? 12.273 -24 -23.297 1 67.94 73 ASN B N 1
ATOM 2689 C CA . ASN B 1 73 ? 12.445 -22.562 -23.438 1 67.94 73 ASN B CA 1
ATOM 2690 C C . ASN B 1 73 ? 11.172 -21.891 -23.953 1 67.94 73 ASN B C 1
ATOM 2692 O O . ASN B 1 73 ? 11.062 -21.594 -25.141 1 67.94 73 ASN B O 1
ATOM 2696 N N . GLY B 1 74 ? 10.266 -21.578 -23.109 1 66.94 74 GLY B N 1
ATOM 2697 C CA . GLY B 1 74 ? 9.094 -20.781 -23.438 1 66.94 74 GLY B CA 1
ATOM 2698 C C . GLY B 1 74 ? 7.887 -21.625 -23.797 1 66.94 74 GLY B C 1
ATOM 2699 O O . GLY B 1 74 ? 6.777 -21.094 -23.938 1 66.94 74 GLY B O 1
ATOM 2700 N N . GLN B 1 75 ? 8.086 -22.906 -23.953 1 74.56 75 GLN B N 1
ATOM 2701 C CA . GLN B 1 75 ? 6.957 -23.734 -24.359 1 74.56 75 GLN B CA 1
ATOM 2702 C C . GLN B 1 75 ? 6.387 -24.5 -23.172 1 74.56 75 GLN B C 1
ATOM 2704 O O . GLN B 1 75 ? 5.234 -24.922 -23.188 1 74.56 75 GLN B O 1
ATOM 2709 N N . GLY B 1 76 ? 7.223 -24.609 -22.156 1 83.94 76 GLY B N 1
ATOM 2710 C CA . GLY B 1 76 ? 6.766 -25.328 -20.984 1 83.94 76 GLY B CA 1
ATOM 2711 C C . GLY B 1 76 ? 7.652 -26.516 -20.641 1 83.94 76 GLY B C 1
ATOM 2712 O O . GLY B 1 76 ? 8.844 -26.531 -20.969 1 83.94 76 GLY B O 1
ATOM 2713 N N . PHE B 1 77 ? 7.133 -27.375 -19.828 1 87.38 77 PHE B N 1
ATOM 2714 C CA . PHE B 1 77 ? 7.902 -28.531 -19.391 1 87.38 77 PHE B CA 1
ATOM 2715 C C . PHE B 1 77 ? 7.484 -29.781 -20.156 1 87.38 77 PHE B C 1
ATOM 2717 O O . PHE B 1 77 ? 6.312 -29.938 -20.516 1 87.38 77 PHE B O 1
ATOM 2724 N N . ALA B 1 78 ? 8.469 -30.609 -20.406 1 86.56 78 ALA B N 1
ATOM 2725 C CA . ALA B 1 78 ? 8.25 -31.906 -21.031 1 86.56 78 ALA B CA 1
ATOM 2726 C C . ALA B 1 78 ? 8.68 -33.062 -20.109 1 86.56 78 ALA B C 1
ATOM 2728 O O . ALA B 1 78 ? 9.508 -32.844 -19.203 1 86.56 78 ALA B O 1
ATOM 2729 N N . TYR B 1 79 ? 7.75 -34 -20.234 1 83.81 79 TYR B N 1
ATOM 2730 C CA . TYR B 1 79 ? 8.078 -35.25 -19.516 1 83.81 79 TYR B CA 1
ATOM 2731 C C . TYR B 1 79 ? 8.781 -36.219 -20.438 1 83.81 79 TYR B C 1
ATOM 2733 O O . TYR B 1 79 ? 8.547 -36.219 -21.656 1 83.81 79 TYR B O 1
ATOM 2741 N N . LEU B 1 80 ? 9.492 -37.281 -19.875 1 71.31 80 LEU B N 1
ATOM 2742 C CA . LEU B 1 80 ? 10.188 -38.344 -20.578 1 71.31 80 LEU B CA 1
ATOM 2743 C C . LEU B 1 80 ? 9.844 -38.312 -22.078 1 71.31 80 LEU B C 1
ATOM 2745 O O . LEU B 1 80 ? 8.703 -38.031 -22.438 1 71.31 80 LEU B O 1
ATOM 2749 N N . ASN B 1 81 ? 10.766 -38.5 -22.953 1 67.62 81 ASN B N 1
ATOM 2750 C CA . ASN B 1 81 ? 10.688 -38.688 -24.406 1 67.62 81 ASN B CA 1
ATOM 2751 C C . ASN B 1 81 ? 10.172 -37.406 -25.078 1 67.62 81 ASN B C 1
ATOM 2753 O O . ASN B 1 81 ? 9.391 -37.469 -26.031 1 67.62 81 ASN B O 1
ATOM 2757 N N . ASP B 1 82 ? 10.172 -36.344 -24.422 1 71.31 82 ASP B N 1
ATOM 2758 C CA . ASP B 1 82 ? 9.93 -35.031 -25.031 1 71.31 82 ASP B CA 1
ATOM 2759 C C . ASP B 1 82 ? 8.43 -34.781 -25.188 1 71.31 82 ASP B C 1
ATOM 2761 O O . ASP B 1 82 ? 8.008 -34.062 -26.094 1 71.31 82 ASP B O 1
ATOM 2765 N N . GLU B 1 83 ? 7.668 -35.562 -24.391 1 84.19 83 GLU B N 1
ATOM 2766 C CA . GLU B 1 83 ? 6.234 -35.281 -24.422 1 84.19 83 GLU B CA 1
ATOM 2767 C C . GLU B 1 83 ? 5.887 -34.094 -23.5 1 84.19 83 GLU B C 1
ATOM 2769 O O . GLU B 1 83 ? 6.188 -34.125 -22.312 1 84.19 83 GLU B O 1
ATOM 2774 N N . MET B 1 84 ? 5.184 -33.125 -24.156 1 90.25 84 MET B N 1
ATOM 2775 C CA . MET B 1 84 ? 4.816 -31.953 -23.391 1 90.25 84 MET B CA 1
ATOM 2776 C C . MET B 1 84 ? 3.805 -32.281 -22.297 1 90.25 84 MET B C 1
ATOM 2778 O O . MET B 1 84 ? 2.869 -33.062 -22.531 1 90.25 84 MET B O 1
ATOM 2782 N N . LEU B 1 85 ? 4.051 -31.812 -21.125 1 93.75 85 LEU B N 1
ATOM 2783 C CA . LEU B 1 85 ? 3.074 -31.969 -20.047 1 93.75 85 LEU B CA 1
ATOM 2784 C C . LEU B 1 85 ? 1.81 -31.172 -20.344 1 93.75 85 LEU B C 1
ATOM 2786 O O . LEU B 1 85 ? 1.875 -30.094 -20.953 1 93.75 85 LEU B O 1
ATOM 2790 N N . GLN B 1 86 ? 0.703 -31.766 -19.938 1 94.06 86 GLN B N 1
ATOM 2791 C CA . GLN B 1 86 ? -0.544 -31.016 -20.078 1 94.06 86 GLN B CA 1
ATOM 2792 C C . GLN B 1 86 ? -0.6 -29.844 -19.109 1 94.06 86 GLN B C 1
ATOM 2794 O O . GLN B 1 86 ? -0.573 -30.047 -17.891 1 94.06 86 GLN B O 1
ATOM 2799 N N . HIS B 1 87 ? -0.678 -28.719 -19.672 1 95.56 87 HIS B N 1
ATOM 2800 C CA . HIS B 1 87 ? -0.663 -27.484 -18.891 1 95.56 87 HIS B CA 1
ATOM 2801 C C . HIS B 1 87 ? -2.051 -27.156 -18.359 1 95.56 87 HIS B C 1
ATOM 2803 O O . HIS B 1 87 ? -3.023 -27.125 -19.125 1 95.56 87 HIS B O 1
ATOM 2809 N N . TYR B 1 88 ? -2.199 -26.969 -17.078 1 97.38 88 TYR B N 1
ATOM 2810 C CA . TYR B 1 88 ? -3.471 -26.625 -16.453 1 97.38 88 TYR B CA 1
ATOM 2811 C C . TYR B 1 88 ? -3.639 -25.109 -16.344 1 97.38 88 TYR B C 1
ATOM 2813 O O . TYR B 1 88 ? -4.695 -24.578 -16.688 1 97.38 88 TYR B O 1
ATOM 2821 N N . GLY B 1 89 ? -2.545 -24.469 -15.852 1 96.38 89 GLY B N 1
ATOM 2822 C CA . GLY B 1 89 ? -2.611 -23.031 -15.727 1 96.38 89 GLY B CA 1
ATOM 2823 C C . GLY B 1 89 ? -1.331 -22.422 -15.195 1 96.38 89 GLY B C 1
ATOM 2824 O O . GLY B 1 89 ? -0.468 -23.125 -14.672 1 96.38 89 GLY B O 1
ATOM 2825 N N . SER B 1 90 ? -1.237 -21.094 -15.383 1 97.19 90 SER B N 1
ATOM 2826 C CA . SER B 1 90 ? -0.079 -20.359 -14.891 1 97.19 90 SER B CA 1
ATOM 2827 C C . SER B 1 90 ? -0.5 -19.062 -14.188 1 97.19 90 SER B C 1
ATOM 2829 O O . SER B 1 90 ? -1.585 -18.547 -14.445 1 97.19 90 SER B O 1
ATOM 2831 N N . THR B 1 91 ? 0.306 -18.609 -13.328 1 98.25 91 THR B N 1
ATOM 2832 C CA . THR B 1 91 ? 0.19 -17.281 -12.719 1 98.25 91 THR B CA 1
ATOM 2833 C C . THR B 1 91 ? 1.541 -16.578 -12.695 1 98.25 91 THR B C 1
ATOM 2835 O O . THR B 1 91 ? 2.561 -17.188 -12.352 1 98.25 91 THR B O 1
ATOM 2838 N N . THR B 1 92 ? 1.548 -15.414 -13.234 1 98.56 92 THR B N 1
ATOM 2839 C CA . THR B 1 92 ? 2.682 -14.516 -13.016 1 98.56 92 THR B CA 1
ATOM 2840 C C . THR B 1 92 ? 2.422 -13.594 -11.836 1 98.56 92 THR B C 1
ATOM 2842 O O . THR B 1 92 ? 1.396 -12.906 -11.789 1 98.56 92 THR B O 1
ATOM 2845 N N . LEU B 1 93 ? 3.25 -13.664 -10.875 1 98.62 93 LEU B N 1
ATOM 2846 C CA . LEU B 1 93 ? 3.104 -12.867 -9.664 1 98.62 93 LEU B CA 1
ATOM 2847 C C . LEU B 1 93 ? 4.344 -12.023 -9.414 1 98.62 93 LEU B C 1
ATOM 2849 O O . LEU B 1 93 ? 5.473 -12.508 -9.531 1 98.62 93 LEU B O 1
ATOM 2853 N N . PHE B 1 94 ? 4.168 -10.734 -9.164 1 98.38 94 PHE B N 1
ATOM 2854 C CA . PHE B 1 94 ? 5.242 -9.82 -8.789 1 98.38 94 PHE B CA 1
ATOM 2855 C C . PHE B 1 94 ? 5.039 -9.297 -7.375 1 98.38 94 PHE B C 1
ATOM 2857 O O . PHE B 1 94 ? 3.912 -9 -6.973 1 98.38 94 PHE B O 1
ATOM 2864 N N . TRP B 1 95 ? 6.086 -9.273 -6.656 1 97.75 95 TRP B N 1
ATOM 2865 C CA . TRP B 1 95 ? 6.141 -8.359 -5.52 1 97.75 95 TRP B CA 1
ATOM 2866 C C . TRP B 1 95 ? 6.672 -6.996 -5.945 1 97.75 95 TRP B C 1
ATOM 2868 O O . TRP B 1 95 ? 7.863 -6.848 -6.223 1 97.75 95 TRP B O 1
ATOM 2878 N N . CYS B 1 96 ? 5.867 -5.984 -5.906 1 96.25 96 CYS B N 1
ATOM 2879 C CA . CYS B 1 96 ? 6.242 -4.691 -6.461 1 96.25 96 CYS B CA 1
ATOM 2880 C C . CYS B 1 96 ? 7.012 -3.859 -5.441 1 96.25 96 CYS B C 1
ATOM 2882 O O . CYS B 1 96 ? 8.164 -3.482 -5.68 1 96.25 96 CYS B O 1
ATOM 2884 N N . ASN B 1 97 ? 6.414 -3.592 -4.395 1 93.62 97 ASN B N 1
ATOM 2885 C CA . ASN B 1 97 ? 6.949 -2.822 -3.275 1 93.62 97 ASN B CA 1
ATOM 2886 C C . ASN B 1 97 ? 6.047 -2.91 -2.049 1 93.62 97 ASN B C 1
ATOM 2888 O O . ASN B 1 97 ? 5.047 -3.627 -2.061 1 93.62 97 ASN B O 1
ATOM 2892 N N . GLU B 1 98 ? 6.348 -2.23 -1.043 1 91.12 98 GLU B N 1
ATOM 2893 C CA . GLU B 1 98 ? 5.645 -2.316 0.233 1 91.12 98 GLU B CA 1
ATOM 2894 C C . GLU B 1 98 ? 4.238 -1.732 0.128 1 91.12 98 GLU B C 1
ATOM 2896 O O . GLU B 1 98 ? 3.373 -2.033 0.952 1 91.12 98 GLU B O 1
ATOM 2901 N N . PHE B 1 99 ? 3.99 -0.937 -0.882 1 91.25 99 PHE B N 1
ATOM 2902 C CA . PHE B 1 99 ? 2.701 -0.269 -1.014 1 91.25 99 PHE B CA 1
ATOM 2903 C C . PHE B 1 99 ? 1.779 -1.05 -1.943 1 91.25 99 PHE B C 1
ATOM 2905 O O . PHE B 1 99 ? 0.634 -1.339 -1.591 1 91.25 99 PHE B O 1
ATOM 2912 N N . THR B 1 100 ? 2.295 -1.378 -3.076 1 92.25 100 THR B N 1
ATOM 2913 C CA . THR B 1 100 ? 1.497 -2.105 -4.059 1 92.25 100 THR B CA 1
ATOM 2914 C C . THR B 1 100 ? 1.42 -3.588 -3.701 1 92.25 100 THR B C 1
ATOM 2916 O O . THR B 1 100 ? 0.377 -4.219 -3.881 1 92.25 100 THR B O 1
ATOM 2919 N N . GLN B 1 101 ? 2.5 -4.051 -3.154 1 94.88 101 GLN B N 1
ATOM 2920 C CA . GLN B 1 101 ? 2.684 -5.441 -2.748 1 94.88 101 GLN B CA 1
ATOM 2921 C C . GLN B 1 101 ? 2.537 -6.387 -3.938 1 94.88 101 GLN B C 1
ATOM 2923 O O . GLN B 1 101 ? 3.293 -6.293 -4.906 1 94.88 101 GLN B O 1
ATOM 2928 N N . PHE B 1 102 ? 1.543 -7.223 -4.039 1 97 102 PHE B N 1
ATOM 2929 C CA . PHE B 1 102 ? 1.495 -8.234 -5.09 1 97 102 PHE B CA 1
ATOM 2930 C C . PHE B 1 102 ? 0.677 -7.734 -6.277 1 97 102 PHE B C 1
ATOM 2932 O O . PHE B 1 102 ? -0.369 -7.109 -6.098 1 97 102 PHE B O 1
ATOM 2939 N N . GLN B 1 103 ? 1.113 -7.984 -7.469 1 97.12 103 GLN B N 1
ATOM 2940 C CA . GLN B 1 103 ? 0.378 -7.887 -8.727 1 97.12 103 GLN B CA 1
ATOM 2941 C C . GLN B 1 103 ? 0.444 -9.195 -9.5 1 97.12 103 GLN B C 1
ATOM 2943 O O . GLN B 1 103 ? 1.509 -9.812 -9.609 1 97.12 103 GLN B O 1
ATOM 2948 N N . MET B 1 104 ? -0.672 -9.555 -10 1 97.62 104 MET B N 1
ATOM 2949 C CA . MET B 1 104 ? -0.671 -10.883 -10.594 1 97.62 104 MET B CA 1
ATOM 2950 C C . MET B 1 104 ? -1.388 -10.883 -11.945 1 97.62 104 MET B C 1
ATOM 2952 O O . MET B 1 104 ? -2.143 -9.953 -12.242 1 97.62 104 MET B O 1
ATOM 2956 N N . MET B 1 105 ? -1.097 -11.852 -12.672 1 97.06 105 MET B N 1
ATOM 2957 C CA . MET B 1 105 ? -1.794 -12.266 -13.883 1 97.06 105 MET B CA 1
ATOM 2958 C C . MET B 1 105 ? -1.931 -13.781 -13.945 1 97.06 105 MET B C 1
ATOM 2960 O O . MET B 1 105 ? -0.938 -14.5 -13.836 1 97.06 105 MET B O 1
ATOM 2964 N N . GLU B 1 106 ? -3.174 -14.219 -14.102 1 97.06 106 GLU B N 1
ATOM 2965 C CA . GLU B 1 106 ? -3.391 -15.664 -14.141 1 97.06 106 GLU B CA 1
ATOM 2966 C C . GLU B 1 106 ? -3.07 -16.234 -15.516 1 97.06 106 GLU B C 1
ATOM 2968 O O . GLU B 1 106 ? -3.914 -16.891 -16.141 1 97.06 106 GLU B O 1
ATOM 2973 N N . ALA B 1 107 ? -1.923 -15.922 -15.984 1 96.69 107 ALA B N 1
ATOM 2974 C CA . ALA B 1 107 ? -1.281 -16.391 -17.203 1 96.69 107 ALA B CA 1
ATOM 2975 C C . ALA B 1 107 ? 0.225 -16.156 -17.156 1 96.69 107 ALA B C 1
ATOM 2977 O O . ALA B 1 107 ? 0.732 -15.516 -16.234 1 96.69 107 ALA B O 1
ATOM 2978 N N . ASP B 1 108 ? 0.88 -16.75 -18.094 1 96.38 108 ASP B N 1
ATOM 2979 C CA . ASP B 1 108 ? 2.289 -16.422 -18.297 1 96.38 108 ASP B CA 1
ATOM 2980 C C . ASP B 1 108 ? 2.449 -15.078 -19 1 96.38 108 ASP B C 1
ATOM 2982 O O . ASP B 1 108 ? 2.211 -14.969 -20.203 1 96.38 108 ASP B O 1
ATOM 2986 N N . ALA B 1 109 ? 2.883 -14.109 -18.281 1 96.38 109 ALA B N 1
ATOM 2987 C CA . ALA B 1 109 ? 2.939 -12.742 -18.781 1 96.38 109 ALA B CA 1
ATOM 2988 C C . ALA B 1 109 ? 3.951 -12.609 -19.906 1 96.38 109 ALA B C 1
ATOM 2990 O O . ALA B 1 109 ? 3.877 -11.672 -20.719 1 96.38 109 ALA B O 1
ATOM 2991 N N . THR B 1 110 ? 4.918 -13.523 -19.969 1 95.44 110 THR B N 1
ATOM 2992 C CA . THR B 1 110 ? 5.957 -13.438 -20.984 1 95.44 110 THR B CA 1
ATOM 2993 C C . THR B 1 110 ? 5.402 -13.789 -22.359 1 95.44 110 THR B C 1
ATOM 2995 O O . THR B 1 110 ? 6.062 -13.578 -23.391 1 95.44 110 THR B O 1
ATOM 2998 N N . THR B 1 111 ? 4.242 -14.266 -22.406 1 93.62 111 THR B N 1
ATOM 2999 C CA . THR B 1 111 ? 3.65 -14.688 -23.672 1 93.62 111 THR B CA 1
ATOM 3000 C C . THR B 1 111 ? 2.58 -13.703 -24.125 1 93.62 111 THR B C 1
ATOM 3002 O O . THR B 1 111 ? 1.949 -13.898 -25.172 1 93.62 111 THR B O 1
ATOM 3005 N N . ILE B 1 112 ? 2.338 -12.719 -23.359 1 93.44 112 ILE B N 1
ATOM 3006 C CA . ILE B 1 112 ? 1.216 -11.82 -23.594 1 93.44 112 ILE B CA 1
ATOM 3007 C C . ILE B 1 112 ? 1.716 -10.375 -23.641 1 93.44 112 ILE B C 1
ATOM 3009 O O . ILE B 1 112 ? 2.557 -9.977 -22.828 1 93.44 112 ILE B O 1
ATOM 3013 N N . ASP B 1 113 ? 1.247 -9.641 -24.641 1 97 113 ASP B N 1
ATOM 3014 C CA . ASP B 1 113 ? 1.353 -8.188 -24.562 1 97 113 ASP B CA 1
ATOM 3015 C C . ASP B 1 113 ? 0.125 -7.586 -23.875 1 97 113 ASP B C 1
ATOM 3017 O O . ASP B 1 113 ? -0.898 -7.352 -24.516 1 97 113 ASP B O 1
ATOM 3021 N N . ILE B 1 114 ? 0.293 -7.336 -22.656 1 95.81 114 ILE B N 1
ATOM 3022 C CA . ILE B 1 114 ? -0.808 -6.906 -21.797 1 95.81 114 ILE B CA 1
ATOM 3023 C C . ILE B 1 114 ? -1.409 -5.609 -22.344 1 95.81 114 ILE B C 1
ATOM 3025 O O . ILE B 1 114 ? -2.629 -5.438 -22.344 1 95.81 114 ILE B O 1
ATOM 3029 N N . ALA B 1 115 ? -0.627 -4.707 -22.875 1 96 115 ALA B N 1
ATOM 3030 C CA . ALA B 1 115 ? -1.026 -3.395 -23.375 1 96 115 ALA B CA 1
ATOM 3031 C C . ALA B 1 115 ? -2.053 -3.521 -24.5 1 96 115 ALA B C 1
ATOM 3033 O O . ALA B 1 115 ? -2.895 -2.639 -24.688 1 96 115 ALA B O 1
ATOM 3034 N N . THR B 1 116 ? -2.029 -4.605 -25.234 1 97 116 THR B N 1
ATOM 3035 C CA . THR B 1 116 ? -2.877 -4.73 -26.406 1 97 116 THR B CA 1
ATOM 3036 C C . THR B 1 116 ? -3.818 -5.926 -26.281 1 97 116 THR B C 1
ATOM 3038 O O . THR B 1 116 ? -4.52 -6.281 -27.219 1 97 116 THR B O 1
ATOM 3041 N N . SER B 1 117 ? -3.814 -6.566 -25.156 1 96.81 117 SER B N 1
ATOM 3042 C CA . SER B 1 117 ? -4.664 -7.738 -24.953 1 96.81 117 SER B CA 1
ATOM 3043 C C . SER B 1 117 ? -6.062 -7.332 -24.5 1 96.81 117 SER B C 1
ATOM 3045 O O . SER B 1 117 ? -6.281 -6.188 -24.094 1 96.81 117 SER B O 1
ATOM 3047 N N . ASP B 1 118 ? -6.914 -8.242 -24.625 1 95.88 118 ASP B N 1
ATOM 3048 C CA . ASP B 1 118 ? -8.281 -8.023 -24.156 1 95.88 118 ASP B CA 1
ATOM 3049 C C . ASP B 1 118 ? -8.445 -8.438 -22.703 1 95.88 118 ASP B C 1
ATOM 3051 O O . ASP B 1 118 ? -7.562 -9.086 -22.141 1 95.88 118 ASP B O 1
ATOM 3055 N N . PHE B 1 119 ? -9.594 -8.156 -22.266 1 93 119 PHE B N 1
ATOM 3056 C CA . PHE B 1 119 ? -9.953 -8.57 -20.906 1 93 119 PHE B CA 1
ATOM 3057 C C . PHE B 1 119 ? -9.953 -10.086 -20.781 1 93 119 PHE B C 1
ATOM 3059 O O . PHE B 1 119 ? -10.422 -10.789 -21.688 1 93 119 PHE B O 1
ATOM 3066 N N . PRO B 1 120 ? -9.383 -10.609 -19.766 1 92.81 120 PRO B N 1
ATOM 3067 C CA . PRO B 1 120 ? -8.82 -10.023 -18.547 1 92.81 120 PRO B CA 1
ATOM 3068 C C . PRO B 1 120 ? -7.301 -9.914 -18.594 1 92.81 120 PRO B C 1
ATOM 3070 O O . PRO B 1 120 ? -6.668 -9.688 -17.547 1 92.81 120 PRO B O 1
ATOM 3073 N N . TYR B 1 121 ? -6.723 -10.039 -19.734 1 94.62 121 TYR B N 1
ATOM 3074 C CA . TYR B 1 121 ? -5.27 -10.094 -19.828 1 94.62 121 TYR B CA 1
ATOM 3075 C C . TYR B 1 121 ? -4.688 -8.734 -20.172 1 94.62 121 TYR B C 1
ATOM 3077 O O . TYR B 1 121 ? -3.516 -8.625 -20.547 1 94.62 121 TYR B O 1
ATOM 3085 N N . ASN B 1 122 ? -5.488 -7.676 -20.016 1 95.19 122 ASN B N 1
ATOM 3086 C CA . ASN B 1 122 ? -5.07 -6.34 -20.438 1 95.19 122 ASN B CA 1
ATOM 3087 C C . ASN B 1 122 ? -4.547 -5.52 -19.266 1 95.19 122 ASN B C 1
ATOM 3089 O O . ASN B 1 122 ? -4.281 -4.324 -19.406 1 95.19 122 ASN B O 1
ATOM 3093 N N . ARG B 1 123 ? -4.469 -6.121 -18.125 1 94.5 123 ARG B N 1
ATOM 3094 C CA . ARG B 1 123 ? -3.953 -5.395 -16.969 1 94.5 123 ARG B CA 1
ATOM 3095 C C . ARG B 1 123 ? -3.424 -6.355 -15.914 1 94.5 123 ARG B C 1
ATOM 3097 O O . ARG B 1 123 ? -3.676 -7.562 -15.977 1 94.5 123 ARG B O 1
ATOM 3104 N N . TRP B 1 124 ? -2.668 -5.816 -15.07 1 96.19 124 TRP B N 1
ATOM 3105 C CA . TRP B 1 124 ? -2.281 -6.52 -13.859 1 96.19 124 TRP B CA 1
ATOM 3106 C C . TRP B 1 124 ? -3.367 -6.406 -12.789 1 96.19 124 TRP B C 1
ATOM 3108 O O . TRP B 1 124 ? -4.027 -5.371 -12.68 1 96.19 124 TRP B O 1
ATOM 3118 N N . TYR B 1 125 ? -3.488 -7.434 -11.992 1 95.75 125 TYR B N 1
ATOM 3119 C CA . TYR B 1 125 ? -4.52 -7.457 -10.961 1 95.75 125 TYR B CA 1
ATOM 3120 C C . TYR B 1 125 ? -3.904 -7.602 -9.578 1 95.75 125 TYR B C 1
ATOM 3122 O O . TYR B 1 125 ? -2.875 -8.266 -9.414 1 95.75 125 TYR B O 1
ATOM 3130 N N . PRO B 1 126 ? -4.52 -6.965 -8.531 1 95.5 126 PRO B N 1
ATOM 3131 C CA . PRO B 1 126 ? -4.145 -7.309 -7.16 1 95.5 126 PRO B CA 1
ATOM 3132 C C . PRO B 1 126 ? -4.652 -8.688 -6.738 1 95.5 126 PRO B C 1
ATOM 3134 O O . PRO B 1 126 ? -5.445 -9.305 -7.453 1 95.5 126 PRO B O 1
ATOM 3137 N N . LEU B 1 127 ? -4.164 -9.188 -5.633 1 96.19 127 LEU B N 1
ATOM 3138 C CA . LEU B 1 127 ? -4.742 -10.383 -5.023 1 96.19 127 LEU B CA 1
ATOM 3139 C C . LEU B 1 127 ? -6.141 -10.094 -4.484 1 96.19 127 LEU B C 1
ATOM 3141 O O . LEU B 1 127 ? -6.348 -9.094 -3.789 1 96.19 127 LEU B O 1
ATOM 3145 N N . THR B 1 128 ? -7.066 -10.875 -4.879 1 96.44 128 THR B N 1
ATOM 3146 C CA . THR B 1 128 ? -8.414 -10.789 -4.332 1 96.44 128 THR B CA 1
ATOM 3147 C C . THR B 1 128 ? -8.898 -12.148 -3.846 1 96.44 128 THR B C 1
ATOM 3149 O O . THR B 1 128 ? -8.273 -13.172 -4.141 1 96.44 128 THR B O 1
ATOM 3152 N N . PHE B 1 129 ? -9.984 -12.117 -3.09 1 96.69 129 PHE B N 1
ATOM 3153 C CA . PHE B 1 129 ? -10.422 -13.344 -2.426 1 96.69 129 PHE B CA 1
ATOM 3154 C C . PHE B 1 129 ? -11.938 -13.484 -2.514 1 96.69 129 PHE B C 1
ATOM 3156 O O . PHE B 1 129 ? -12.656 -12.492 -2.637 1 96.69 129 PHE B O 1
ATOM 3163 N N . ARG B 1 130 ? -12.328 -14.648 -2.547 1 96.38 130 ARG B N 1
ATOM 3164 C CA . ARG B 1 130 ? -13.734 -15 -2.371 1 96.38 130 ARG B CA 1
ATOM 3165 C C . ARG B 1 130 ? -13.961 -15.719 -1.043 1 96.38 130 ARG B C 1
ATOM 3167 O O . ARG B 1 130 ? -13.227 -16.656 -0.704 1 96.38 130 ARG B O 1
ATOM 3174 N N . TYR B 1 131 ? -14.969 -15.258 -0.372 1 93.62 131 TYR B N 1
ATOM 3175 C CA . TYR B 1 131 ? -15.234 -15.828 0.942 1 93.62 131 TYR B CA 1
ATOM 3176 C C . TYR B 1 131 ? -16.141 -17.047 0.831 1 93.62 131 TYR B C 1
ATOM 3178 O O . TYR B 1 131 ? -17.172 -17.016 0.158 1 93.62 131 TYR B O 1
ATOM 3186 N N . GLU B 1 132 ? -15.773 -18.031 1.387 1 93.69 132 GLU B N 1
ATOM 3187 C CA . GLU B 1 132 ? -16.609 -19.172 1.746 1 93.69 132 GLU B CA 1
ATOM 3188 C C . GLU B 1 132 ? -16.578 -19.438 3.248 1 93.69 132 GLU B C 1
ATOM 3190 O O . GLU B 1 132 ? -15.789 -20.25 3.721 1 93.69 132 GLU B O 1
ATOM 3195 N N . ARG B 1 133 ? -17.5 -18.719 3.932 1 90.62 133 ARG B N 1
ATOM 3196 C CA . ARG B 1 133 ? -17.438 -18.625 5.387 1 90.62 133 ARG B CA 1
ATOM 3197 C C . ARG B 1 133 ? -16.125 -17.984 5.844 1 90.62 133 ARG B C 1
ATOM 3199 O O . ARG B 1 133 ? -15.859 -16.828 5.535 1 90.62 133 ARG B O 1
ATOM 3206 N N . THR B 1 134 ? -15.242 -18.828 6.402 1 91.56 134 THR B N 1
ATOM 3207 C CA . THR B 1 134 ? -13.977 -18.281 6.871 1 91.56 134 THR B CA 1
ATOM 3208 C C . THR B 1 134 ? -12.82 -18.766 6 1 91.56 134 THR B C 1
ATOM 3210 O O . THR B 1 134 ? -11.648 -18.562 6.332 1 91.56 134 THR B O 1
ATOM 3213 N N . LEU B 1 135 ? -13.18 -19.406 4.961 1 94.19 135 LEU B N 1
ATOM 3214 C CA . LEU B 1 135 ? -12.219 -19.828 3.943 1 94.19 135 LEU B CA 1
ATOM 3215 C C . LEU B 1 135 ? -12.062 -18.75 2.873 1 94.19 135 LEU B C 1
ATOM 3217 O O . LEU B 1 135 ? -13.047 -18.188 2.406 1 94.19 135 LEU B O 1
ATOM 3221 N N . SER B 1 136 ? -10.844 -18.422 2.576 1 95.38 136 SER B N 1
ATOM 3222 C CA . SER B 1 136 ? -10.555 -17.484 1.5 1 95.38 136 SER B CA 1
ATOM 3223 C C . SER B 1 136 ? -10.062 -18.203 0.249 1 95.38 136 SER B C 1
ATOM 3225 O O . SER B 1 136 ? -9.133 -19.016 0.317 1 95.38 136 SER B O 1
ATOM 3227 N N . ARG B 1 137 ? -10.68 -17.938 -0.868 1 96.88 137 ARG B N 1
ATOM 3228 C CA . ARG B 1 137 ? -10.211 -18.469 -2.146 1 96.88 137 ARG B CA 1
ATOM 3229 C C . ARG B 1 137 ? -9.602 -17.359 -3 1 96.88 137 ARG B C 1
ATOM 3231 O O . ARG B 1 137 ? -10.281 -16.406 -3.361 1 96.88 137 ARG B O 1
ATOM 3238 N N . VAL B 1 138 ? -8.352 -17.5 -3.318 1 97.5 138 VAL B N 1
ATOM 3239 C CA . VAL B 1 138 ? -7.598 -16.438 -3.973 1 97.5 138 VAL B CA 1
ATOM 3240 C C . VAL B 1 138 ? -7.754 -16.562 -5.488 1 97.5 138 VAL B C 1
ATOM 3242 O O . VAL B 1 138 ? -7.742 -17.656 -6.039 1 97.5 138 VAL B O 1
ATOM 3245 N N . SER B 1 139 ? -7.957 -15.406 -6.133 1 95.88 139 SER B N 1
ATOM 3246 C CA . SER B 1 139 ? -7.973 -15.266 -7.586 1 95.88 139 SER B CA 1
ATOM 3247 C C . SER B 1 139 ? -7.926 -13.805 -8.008 1 95.88 139 SER B C 1
ATOM 3249 O O . SER B 1 139 ? -8.086 -12.906 -7.176 1 95.88 139 SER B O 1
ATOM 3251 N N . SER B 1 140 ? -7.605 -13.531 -9.227 1 91.75 140 SER B N 1
ATOM 3252 C CA . SER B 1 140 ? -7.586 -12.172 -9.742 1 91.75 140 SER B CA 1
ATOM 3253 C C . SER B 1 140 ? -8.992 -11.68 -10.062 1 91.75 140 SER B C 1
ATOM 3255 O O . SER B 1 140 ? -9.219 -10.484 -10.234 1 91.75 140 SER B O 1
ATOM 3257 N N . SER B 1 141 ? -9.938 -12.539 -10.078 1 83.25 141 SER B N 1
ATOM 3258 C CA . SER B 1 141 ? -11.25 -12.211 -10.633 1 83.25 141 SER B CA 1
ATOM 3259 C C . SER B 1 141 ? -12.336 -12.281 -9.57 1 83.25 141 SER B C 1
ATOM 3261 O O . SER B 1 141 ? -13.5 -12.547 -9.883 1 83.25 141 SER B O 1
ATOM 3263 N N . VAL B 1 142 ? -11.891 -12.102 -8.391 1 84.56 142 VAL B N 1
ATOM 3264 C CA . VAL B 1 142 ? -12.906 -12.203 -7.348 1 84.56 142 VAL B CA 1
ATOM 3265 C C . VAL B 1 142 ? -13.023 -10.867 -6.613 1 84.56 142 VAL B C 1
ATOM 3267 O O . VAL B 1 142 ? -12.508 -9.844 -7.082 1 84.56 142 VAL B O 1
ATOM 3270 N N . GLU B 1 143 ? -13.758 -10.766 -5.605 1 85.19 143 GLU B N 1
ATOM 3271 C CA . GLU B 1 143 ? -14.305 -9.477 -5.191 1 85.19 143 GLU B CA 1
ATOM 3272 C C . GLU B 1 143 ? -13.57 -8.93 -3.971 1 85.19 143 GLU B C 1
ATOM 3274 O O . GLU B 1 143 ? -13.219 -7.75 -3.934 1 85.19 143 GLU B O 1
ATOM 3279 N N . GLU B 1 144 ? -13.258 -9.805 -3.047 1 92 144 GLU B N 1
ATOM 3280 C CA . GLU B 1 144 ? -12.828 -9.297 -1.75 1 92 144 GLU B CA 1
ATOM 3281 C C . GLU B 1 144 ? -11.336 -8.953 -1.761 1 92 144 GLU B C 1
ATOM 3283 O O . GLU B 1 144 ? -10.516 -9.75 -2.225 1 92 144 GLU B O 1
ATOM 3288 N N . GLN B 1 145 ? -11.016 -7.852 -1.146 1 92.38 145 GLN B N 1
ATOM 3289 C CA . GLN B 1 145 ? -9.633 -7.371 -1.14 1 92.38 145 GLN B CA 1
ATOM 3290 C C . GLN B 1 145 ? -8.859 -7.934 0.051 1 92.38 145 GLN B C 1
ATOM 3292 O O . GLN B 1 145 ? -7.633 -7.867 0.085 1 92.38 145 GLN B O 1
ATOM 3297 N N . TYR B 1 146 ? -9.617 -8.43 0.991 1 93.44 146 TYR B N 1
ATOM 3298 C CA . TYR B 1 146 ? -9.008 -8.938 2.219 1 93.44 146 TYR B CA 1
ATOM 3299 C C . TYR B 1 146 ? -9.352 -10.406 2.432 1 93.44 146 TYR B C 1
ATOM 3301 O O . TYR B 1 146 ? -10.289 -10.922 1.821 1 93.44 146 TYR B O 1
ATOM 3309 N N . LEU B 1 147 ? -8.609 -10.992 3.297 1 95.69 147 LEU B N 1
ATOM 3310 C CA . LEU B 1 147 ? -8.883 -12.367 3.68 1 95.69 147 LEU B CA 1
ATOM 3311 C C . LEU B 1 147 ? -10.141 -12.461 4.531 1 95.69 147 LEU B C 1
ATOM 3313 O O . LEU B 1 147 ? -10.578 -11.469 5.117 1 95.69 147 LEU B O 1
ATOM 3317 N N . ALA B 1 148 ? -10.711 -13.602 4.535 1 93.12 148 ALA B N 1
ATOM 3318 C CA . ALA B 1 148 ? -11.938 -13.82 5.301 1 93.12 148 ALA B CA 1
ATOM 3319 C C . ALA B 1 148 ? -11.664 -13.797 6.801 1 93.12 148 ALA B C 1
ATOM 3321 O O . ALA B 1 148 ? -12.555 -13.5 7.598 1 93.12 148 ALA B O 1
ATOM 3322 N N . GLY B 1 149 ? -10.453 -14.109 7.129 1 89.5 149 GLY B N 1
ATOM 3323 C CA . GLY B 1 149 ? -10.078 -14.125 8.539 1 89.5 149 GLY B CA 1
ATOM 3324 C C . GLY B 1 149 ? -8.797 -13.367 8.828 1 89.5 149 GLY B C 1
ATOM 3325 O O . GLY B 1 149 ? -8.141 -12.875 7.906 1 89.5 149 GLY B O 1
ATOM 3326 N N . ARG B 1 150 ? -8.469 -13.367 10.164 1 87.31 150 ARG B N 1
ATOM 3327 C CA . ARG B 1 150 ? -7.352 -12.531 10.578 1 87.31 150 ARG B CA 1
ATOM 3328 C C . ARG B 1 150 ? -6.277 -13.359 11.281 1 87.31 150 ARG B C 1
ATOM 3330 O O . ARG B 1 150 ? -5.105 -12.977 11.297 1 87.31 150 ARG B O 1
ATOM 3337 N N . ASP B 1 151 ? -6.715 -14.438 11.742 1 84.56 151 ASP B N 1
ATOM 3338 C CA . ASP B 1 151 ? -5.82 -15.141 12.648 1 84.56 151 ASP B CA 1
ATOM 3339 C C . ASP B 1 151 ? -5.336 -16.453 12.039 1 84.56 151 ASP B C 1
ATOM 3341 O O . ASP B 1 151 ? -6.102 -17.422 11.938 1 84.56 151 ASP B O 1
ATOM 3345 N N . GLY B 1 152 ? -4.215 -16.531 11.492 1 83.81 152 GLY B N 1
ATOM 3346 C CA . GLY B 1 152 ? -3.553 -17.703 10.938 1 83.81 152 GLY B CA 1
ATOM 3347 C C . GLY B 1 152 ? -2.062 -17.5 10.727 1 83.81 152 GLY B C 1
ATOM 3348 O O . GLY B 1 152 ? -1.636 -16.469 10.219 1 83.81 152 GLY B O 1
ATOM 3349 N N . THR B 1 153 ? -1.327 -18.422 11.148 1 84.81 153 THR B N 1
ATOM 3350 C CA . THR B 1 153 ? 0.123 -18.312 11.031 1 84.81 153 THR B CA 1
ATOM 3351 C C . THR B 1 153 ? 0.542 -18.25 9.562 1 84.81 153 THR B C 1
ATOM 3353 O O . THR B 1 153 ? 1.535 -17.594 9.227 1 84.81 153 THR B O 1
ATOM 3356 N N . TRP B 1 154 ? -0.327 -18.938 8.789 1 89.19 154 TRP B N 1
ATOM 3357 C CA . TRP B 1 154 ? 0.004 -19 7.367 1 89.19 154 TRP B CA 1
ATOM 3358 C C . TRP B 1 154 ? -0.069 -17.625 6.727 1 89.19 154 TRP B C 1
ATOM 3360 O O . TRP B 1 154 ? 0.586 -17.359 5.711 1 89.19 154 TRP B O 1
ATOM 3370 N N . ILE B 1 155 ? -0.789 -16.75 7.246 1 90.69 155 ILE B N 1
ATOM 3371 C CA . ILE B 1 155 ? -0.985 -15.422 6.676 1 90.69 155 ILE B CA 1
ATOM 3372 C C . ILE B 1 155 ? 0.343 -14.672 6.656 1 90.69 155 ILE B C 1
ATOM 3374 O O . ILE B 1 155 ? 0.745 -14.141 5.621 1 90.69 155 ILE B O 1
ATOM 3378 N N . ALA B 1 156 ? 0.97 -14.688 7.77 1 88.38 156 ALA B N 1
ATOM 3379 C CA . ALA B 1 156 ? 2.26 -14.008 7.859 1 88.38 156 ALA B CA 1
ATOM 3380 C C . ALA B 1 156 ? 3.318 -14.734 7.027 1 88.38 156 ALA B C 1
ATOM 3382 O O . ALA B 1 156 ? 4.176 -14.094 6.414 1 88.38 156 ALA B O 1
ATOM 3383 N N . GLN B 1 157 ? 3.248 -15.977 7.02 1 89.12 157 GLN B N 1
ATOM 3384 C CA . GLN B 1 157 ? 4.227 -16.781 6.297 1 89.12 157 GLN B CA 1
ATOM 3385 C C . GLN B 1 157 ? 4.148 -16.531 4.793 1 89.12 157 GLN B C 1
ATOM 3387 O O . GLN B 1 157 ? 5.168 -16.531 4.102 1 89.12 157 GLN B O 1
ATOM 3392 N N . LEU B 1 158 ? 2.977 -16.25 4.285 1 91.62 158 LEU B N 1
ATOM 3393 C CA . LEU B 1 158 ? 2.785 -16.016 2.857 1 91.62 158 LEU B CA 1
ATOM 3394 C C . LEU B 1 158 ? 2.898 -14.531 2.525 1 91.62 158 LEU B C 1
ATOM 3396 O O . LEU B 1 158 ? 2.746 -14.133 1.368 1 91.62 158 LEU B O 1
ATOM 3400 N N . GLY B 1 159 ? 3.154 -13.766 3.594 1 91.12 159 GLY B N 1
ATOM 3401 C CA . GLY B 1 159 ? 3.293 -12.336 3.369 1 91.12 159 GLY B CA 1
ATOM 3402 C C . GLY B 1 159 ? 1.965 -11.633 3.145 1 91.12 159 GLY B C 1
ATOM 3403 O O . GLY B 1 159 ? 1.895 -10.641 2.414 1 91.12 159 GLY B O 1
ATOM 3404 N N . LEU B 1 160 ? 0.883 -12.141 3.727 1 94.75 160 LEU B N 1
ATOM 3405 C CA . LEU B 1 160 ? -0.455 -11.625 3.471 1 94.75 160 LEU B CA 1
ATOM 3406 C C . LEU B 1 160 ? -0.972 -10.836 4.672 1 94.75 160 LEU B C 1
ATOM 3408 O O . LEU B 1 160 ? -2.184 -10.711 4.863 1 94.75 160 LEU B O 1
ATOM 3412 N N . GLN B 1 161 ? -0.081 -10.273 5.457 1 91.88 161 GLN B N 1
ATOM 3413 C CA . GLN B 1 161 ? -0.463 -9.57 6.676 1 91.88 161 GLN B CA 1
ATOM 3414 C C . GLN B 1 161 ? -1.354 -8.367 6.359 1 91.88 161 GLN B C 1
ATOM 3416 O O . GLN B 1 161 ? -2.307 -8.086 7.09 1 91.88 161 GLN B O 1
ATOM 3421 N N . THR B 1 162 ? -1.022 -7.719 5.309 1 93.25 162 THR B N 1
ATOM 3422 C CA . THR B 1 162 ? -1.783 -6.535 4.93 1 93.25 162 THR B CA 1
ATOM 3423 C C . THR B 1 162 ? -3.191 -6.914 4.484 1 93.25 162 THR B C 1
ATOM 3425 O O . THR B 1 162 ? -4.102 -6.082 4.512 1 93.25 162 THR B O 1
ATOM 3428 N N . TYR B 1 163 ? -3.379 -8.164 4.105 1 94.94 163 TYR B N 1
ATOM 3429 C CA . TYR B 1 163 ? -4.645 -8.633 3.559 1 94.94 163 TYR B CA 1
ATOM 3430 C C . TYR B 1 163 ? -5.562 -9.141 4.664 1 94.94 163 TYR B C 1
ATOM 3432 O O . TYR B 1 163 ? -6.684 -9.578 4.398 1 94.94 163 TYR B O 1
ATOM 3440 N N . ARG B 1 164 ? -5.164 -9.023 5.855 1 92.19 164 ARG B N 1
ATOM 3441 C CA . ARG B 1 164 ? -5.953 -9.531 6.973 1 92.19 164 ARG B CA 1
ATOM 3442 C C . ARG B 1 164 ? -7.285 -8.797 7.078 1 92.19 164 ARG B C 1
ATOM 3444 O O . ARG B 1 164 ? -7.355 -7.59 6.84 1 92.19 164 ARG B O 1
ATOM 3451 N N . HIS B 1 165 ? -8.203 -9.578 7.5 1 89.12 165 HIS B N 1
ATOM 3452 C CA . HIS B 1 165 ? -9.516 -8.984 7.727 1 89.12 165 HIS B CA 1
ATOM 3453 C C . HIS B 1 165 ? -9.469 -7.973 8.867 1 89.12 165 HIS B C 1
ATOM 3455 O O . HIS B 1 165 ? -8.656 -8.109 9.789 1 89.12 165 HIS B O 1
ATOM 3461 N N . ARG B 1 166 ? -10.312 -7.059 8.867 1 79.94 166 ARG B N 1
ATOM 3462 C CA . ARG B 1 166 ? -10.328 -6.004 9.883 1 79.94 166 ARG B CA 1
ATOM 3463 C C . ARG B 1 166 ? -10.883 -6.523 11.203 1 79.94 166 ARG B C 1
ATOM 3465 O O . ARG B 1 166 ? -10.461 -6.082 12.273 1 79.94 166 ARG B O 1
ATOM 3472 N N . SER B 1 167 ? -11.766 -7.449 11.016 1 80.69 167 SER B N 1
ATOM 3473 C CA . SER B 1 167 ? -12.367 -8.016 12.219 1 80.69 167 SER B CA 1
ATOM 3474 C C . SER B 1 167 ? -11.68 -9.312 12.633 1 80.69 167 SER B C 1
ATOM 3476 O O . SER B 1 167 ? -11.156 -10.039 11.781 1 80.69 167 SER B O 1
ATOM 3478 N N . ASN B 1 168 ? -11.734 -9.492 13.891 1 78.56 168 ASN B N 1
ATOM 3479 C CA . ASN B 1 168 ? -11.07 -10.664 14.453 1 78.56 168 ASN B CA 1
ATOM 3480 C C . ASN B 1 168 ? -11.914 -11.922 14.266 1 78.56 168 ASN B C 1
ATOM 3482 O O . ASN B 1 168 ? -12.82 -12.195 15.047 1 78.56 168 ASN B O 1
ATOM 3486 N N . HIS B 1 169 ? -11.719 -12.633 13.156 1 83.19 169 HIS B N 1
ATOM 3487 C CA . HIS B 1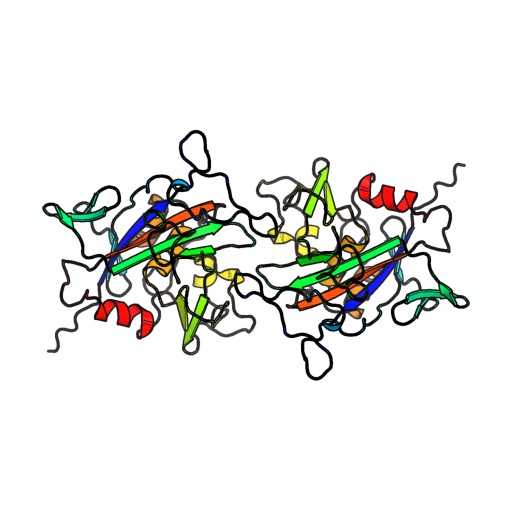 169 ? -12.336 -13.922 12.875 1 83.19 169 HIS B CA 1
ATOM 3488 C C . HIS B 1 169 ? -11.281 -14.969 12.516 1 83.19 169 HIS B C 1
ATOM 3490 O O . HIS B 1 169 ? -10.297 -14.656 11.836 1 83.19 169 HIS B O 1
ATOM 3496 N N . PRO B 1 170 ? -11.484 -16.078 13.062 1 84.75 170 PRO B N 1
ATOM 3497 C CA . PRO B 1 170 ? -10.547 -17.125 12.648 1 84.75 170 PRO B CA 1
ATOM 3498 C C . PRO B 1 170 ? -10.656 -17.453 11.164 1 84.75 170 PRO B C 1
ATOM 3500 O O . PRO B 1 170 ? -11.703 -17.234 10.555 1 84.75 170 PRO B O 1
ATOM 3503 N N . THR B 1 171 ? -9.617 -17.875 10.617 1 89.56 171 THR B N 1
ATOM 3504 C CA . THR B 1 171 ? -9.625 -18.281 9.211 1 89.56 171 THR B CA 1
ATOM 3505 C C . THR B 1 171 ? -9.555 -19.797 9.086 1 89.56 171 THR B C 1
ATOM 3507 O O . THR B 1 171 ? -8.883 -20.469 9.875 1 89.56 171 THR B O 1
ATOM 3510 N N . GLU B 1 172 ? -10.203 -20.344 8.133 1 90.12 172 GLU B N 1
ATOM 3511 C CA . GLU B 1 172 ? -10.148 -21.781 7.828 1 90.12 172 GLU B CA 1
ATOM 3512 C C . GLU B 1 172 ? -9.008 -22.094 6.867 1 90.12 172 GLU B C 1
ATOM 3514 O O . GLU B 1 172 ? -8.68 -23.266 6.656 1 90.12 172 GLU B O 1
ATOM 3519 N N . GLY B 1 173 ? -8.469 -21.062 6.32 1 92.44 173 GLY B N 1
ATOM 3520 C CA . GLY B 1 173 ? -7.348 -21.328 5.438 1 92.44 173 GLY B CA 1
ATOM 3521 C C . GLY B 1 173 ? -7.477 -20.672 4.082 1 92.44 173 GLY B C 1
ATOM 3522 O O . GLY B 1 173 ? -8.297 -19.766 3.902 1 92.44 173 GLY B O 1
ATOM 3523 N N . LEU B 1 174 ? -6.602 -21.125 3.199 1 94 174 LEU B N 1
ATOM 3524 C CA . LEU B 1 174 ? -6.516 -20.531 1.865 1 94 174 LEU B CA 1
ATOM 3525 C C . LEU B 1 174 ? -6.738 -21.594 0.793 1 94 174 LEU B C 1
ATOM 3527 O O . LEU B 1 174 ? -6.215 -22.703 0.898 1 94 174 LEU B O 1
ATOM 3531 N N . ALA B 1 175 ? -7.535 -21.359 -0.144 1 95.06 175 ALA B N 1
ATOM 3532 C CA . ALA B 1 175 ? -7.754 -22.141 -1.358 1 95.06 175 ALA B CA 1
ATOM 3533 C C . ALA B 1 175 ? -7.871 -21.234 -2.58 1 95.06 175 ALA B C 1
ATOM 3535 O O . ALA B 1 175 ? -7.578 -20.031 -2.504 1 95.06 175 ALA B O 1
ATOM 3536 N N . GLY B 1 176 ? -8.141 -21.812 -3.727 1 96.62 176 GLY B N 1
ATOM 3537 C CA . GLY B 1 176 ? -8.297 -21.016 -4.93 1 96.62 176 GLY B CA 1
ATOM 3538 C C . GLY B 1 176 ? -7.289 -21.359 -6.012 1 96.62 176 GLY B C 1
ATOM 3539 O O . GLY B 1 176 ? -6.875 -22.516 -6.133 1 96.62 176 GLY B O 1
ATOM 3540 N N . ASN B 1 177 ? -6.988 -20.406 -6.805 1 97.75 177 ASN B N 1
ATOM 3541 C CA . ASN B 1 177 ? -6.102 -20.641 -7.941 1 97.75 177 ASN B CA 1
ATOM 3542 C C . ASN B 1 177 ? -4.781 -21.266 -7.5 1 97.75 177 ASN B C 1
ATOM 3544 O O . ASN B 1 177 ? -3.996 -20.641 -6.789 1 97.75 177 ASN B O 1
ATOM 3548 N N . LEU B 1 178 ? -4.508 -22.438 -7.965 1 97.12 178 LEU B N 1
ATOM 3549 C CA . LEU B 1 178 ? -3.369 -23.234 -7.512 1 97.12 178 LEU B CA 1
ATOM 3550 C C . LEU B 1 178 ? -2.055 -22.547 -7.863 1 97.12 178 LEU B C 1
ATOM 3552 O O . LEU B 1 178 ? -1.138 -22.484 -7.039 1 97.12 178 LEU B O 1
ATOM 3556 N N . ALA B 1 179 ? -2.012 -22.031 -9.047 1 98.25 179 ALA B N 1
ATOM 3557 C CA . ALA B 1 179 ? -0.782 -21.375 -9.5 1 98.25 179 ALA B CA 1
ATOM 3558 C C . ALA B 1 179 ? -0.457 -20.156 -8.648 1 98.25 179 ALA B C 1
ATOM 3560 O O . ALA B 1 179 ? 0.711 -19.891 -8.352 1 98.25 179 ALA B O 1
ATOM 3561 N N . THR B 1 180 ? -1.479 -19.422 -8.25 1 98.06 180 THR B N 1
ATOM 3562 C CA . THR B 1 180 ? -1.289 -18.25 -7.391 1 98.06 180 THR B CA 1
ATOM 3563 C C . THR B 1 180 ? -0.781 -18.688 -6.016 1 98.06 180 THR B C 1
ATOM 3565 O O . THR B 1 180 ? 0.132 -18.062 -5.469 1 98.06 180 THR B O 1
ATOM 3568 N N . ILE B 1 181 ? -1.343 -19.719 -5.512 1 95.88 181 ILE B N 1
ATOM 3569 C CA . ILE B 1 181 ? -0.952 -20.203 -4.195 1 95.88 181 ILE B CA 1
ATOM 3570 C C . ILE B 1 181 ? 0.509 -20.656 -4.223 1 95.88 181 ILE B C 1
ATOM 3572 O O . ILE B 1 181 ? 1.284 -20.312 -3.324 1 95.88 181 ILE B O 1
ATOM 3576 N N . VAL B 1 182 ? 0.897 -21.344 -5.23 1 96 182 VAL B N 1
ATOM 3577 C CA . VAL B 1 182 ? 2.273 -21.812 -5.383 1 96 182 VAL B CA 1
ATOM 3578 C C . VAL B 1 182 ? 3.213 -20.609 -5.477 1 96 182 VAL B C 1
ATOM 3580 O O . VAL B 1 182 ? 4.285 -20.609 -4.871 1 96 182 VAL B O 1
ATOM 3583 N N . ALA B 1 183 ? 2.812 -19.625 -6.23 1 97.5 183 ALA B N 1
ATOM 3584 C CA . ALA B 1 183 ? 3.621 -18.422 -6.371 1 97.5 183 ALA B CA 1
ATOM 3585 C C . ALA B 1 183 ? 3.807 -17.719 -5.023 1 97.5 183 ALA B C 1
ATOM 3587 O O . ALA B 1 183 ? 4.902 -17.25 -4.707 1 97.5 183 ALA B O 1
ATOM 3588 N N . LEU B 1 184 ? 2.742 -17.641 -4.27 1 95.81 184 LEU B N 1
ATOM 3589 C CA . LEU B 1 184 ? 2.816 -17.016 -2.951 1 95.81 184 LEU B CA 1
ATOM 3590 C C . LEU B 1 184 ? 3.816 -17.75 -2.061 1 95.81 184 LEU B C 1
ATOM 3592 O O . LEU B 1 184 ? 4.586 -17.109 -1.332 1 95.81 184 LEU B O 1
ATOM 3596 N N . VAL B 1 185 ? 3.799 -19.031 -2.102 1 93.62 185 VAL B N 1
ATOM 3597 C CA . VAL B 1 185 ? 4.75 -19.828 -1.317 1 93.62 185 VAL B CA 1
ATOM 3598 C C . VAL B 1 185 ? 6.172 -19.5 -1.767 1 93.62 185 VAL B C 1
ATOM 3600 O O . VAL B 1 185 ? 7.082 -19.391 -0.939 1 93.62 185 VAL B O 1
ATOM 3603 N N . ALA B 1 186 ? 6.316 -19.391 -3.031 1 95.19 186 ALA B N 1
ATOM 3604 C CA . ALA B 1 186 ? 7.641 -19.078 -3.561 1 95.19 186 ALA B CA 1
ATOM 3605 C C . ALA B 1 186 ? 8.164 -17.766 -2.988 1 95.19 186 ALA B C 1
ATOM 3607 O O . ALA B 1 186 ? 9.367 -17.625 -2.75 1 95.19 186 ALA B O 1
ATOM 3608 N N . PHE B 1 187 ? 7.32 -16.812 -2.723 1 95.31 187 PHE B N 1
ATOM 3609 C CA . PHE B 1 187 ? 7.73 -15.516 -2.217 1 95.31 187 PHE B CA 1
ATOM 3610 C C . PHE B 1 187 ? 8.062 -15.594 -0.73 1 95.31 187 PHE B C 1
ATOM 3612 O O . PHE B 1 187 ? 8.617 -14.648 -0.164 1 95.31 187 PHE B O 1
ATOM 3619 N N . SER B 1 188 ? 7.648 -16.625 -0.19 1 92.06 188 SER B N 1
ATOM 3620 C CA . SER B 1 188 ? 8.062 -16.844 1.191 1 92.06 188 SER B CA 1
ATOM 3621 C C . SER B 1 188 ? 9.484 -17.391 1.259 1 92.06 188 SER B C 1
ATOM 3623 O O . SER B 1 188 ? 10.031 -17.578 2.348 1 92.06 188 SER B O 1
ATOM 3625 N N . CYS B 1 189 ? 10.031 -17.562 0.092 1 92.62 189 CYS B N 1
ATOM 3626 C CA . CYS B 1 189 ? 11.391 -18.062 -0.041 1 92.62 189 CYS B CA 1
ATOM 3627 C C . CYS B 1 189 ? 12.25 -17.094 -0.858 1 92.62 189 CYS B C 1
ATOM 3629 O O . CYS B 1 189 ? 11.734 -16.391 -1.725 1 92.62 189 CYS B O 1
ATOM 3631 N N . THR B 1 190 ? 13.562 -17.172 -0.635 1 92.06 190 THR B N 1
ATOM 3632 C CA . THR B 1 190 ? 14.453 -16.219 -1.287 1 92.06 190 THR B CA 1
ATOM 3633 C C . THR B 1 190 ? 14.82 -16.703 -2.689 1 92.06 190 THR B C 1
ATOM 3635 O O . THR B 1 190 ? 15.094 -15.883 -3.574 1 92.06 190 THR B O 1
ATOM 3638 N N . ASP B 1 191 ? 14.891 -17.984 -2.771 1 91.56 191 ASP B N 1
ATOM 3639 C CA . ASP B 1 191 ? 15.328 -18.547 -4.043 1 91.56 191 ASP B CA 1
ATOM 3640 C C . ASP B 1 191 ? 14.836 -19.984 -4.203 1 91.56 191 ASP B C 1
ATOM 3642 O O . ASP B 1 191 ? 14.055 -20.469 -3.387 1 91.56 191 ASP B O 1
ATOM 3646 N N . GLU B 1 192 ? 15.25 -20.547 -5.273 1 90.88 192 GLU B N 1
ATOM 3647 C CA . GLU B 1 192 ? 14.797 -21.891 -5.625 1 90.88 192 GLU B CA 1
ATOM 3648 C C . GLU B 1 192 ? 15.266 -22.922 -4.594 1 90.88 192 GLU B C 1
ATOM 3650 O O . GLU B 1 192 ? 14.531 -23.859 -4.281 1 90.88 192 GLU B O 1
ATOM 3655 N N . ASP B 1 193 ? 16.438 -22.766 -4.082 1 90.44 193 ASP B N 1
ATOM 3656 C CA . ASP B 1 193 ? 16.984 -23.703 -3.105 1 90.44 193 ASP B CA 1
ATOM 3657 C C . ASP B 1 193 ? 16.203 -23.641 -1.795 1 90.44 193 ASP B C 1
ATOM 3659 O O . ASP B 1 193 ? 15.898 -24.672 -1.201 1 90.44 193 ASP B O 1
ATOM 3663 N N . THR B 1 194 ? 15.914 -22.469 -1.391 1 90.31 194 THR B N 1
ATOM 3664 C CA . THR B 1 194 ? 15.125 -22.312 -0.173 1 90.31 194 THR B CA 1
ATOM 3665 C C . THR B 1 194 ? 13.711 -22.859 -0.371 1 90.31 194 THR B C 1
ATOM 3667 O O . THR B 1 194 ? 13.117 -23.422 0.556 1 90.31 194 THR B O 1
ATOM 3670 N N . LEU B 1 195 ? 13.172 -22.672 -1.544 1 91.62 195 LEU B N 1
ATOM 3671 C CA . LEU B 1 195 ? 11.859 -23.219 -1.85 1 91.62 195 LEU B CA 1
ATOM 3672 C C . LEU B 1 195 ? 11.867 -24.75 -1.745 1 91.62 195 LEU B C 1
ATOM 3674 O O . LEU B 1 195 ? 10.953 -25.344 -1.166 1 91.62 195 LEU B O 1
ATOM 3678 N N . TYR B 1 196 ? 12.898 -25.328 -2.295 1 90.5 196 TYR B N 1
ATOM 3679 C CA . TYR B 1 196 ? 13.062 -26.766 -2.193 1 90.5 196 TYR B CA 1
ATOM 3680 C C . TYR B 1 196 ? 13.086 -27.219 -0.735 1 90.5 196 TYR B C 1
ATOM 3682 O O . TYR B 1 196 ? 12.406 -28.172 -0.36 1 90.5 196 TYR B O 1
ATOM 3690 N N . ASP B 1 197 ? 13.82 -26.562 0.023 1 88.44 197 ASP B N 1
ATOM 3691 C CA . ASP B 1 197 ? 13.961 -26.922 1.432 1 88.44 197 ASP B CA 1
ATOM 3692 C C . ASP B 1 197 ? 12.625 -26.797 2.164 1 88.44 197 ASP B C 1
ATOM 3694 O O . ASP B 1 197 ? 12.258 -27.688 2.936 1 88.44 197 ASP B O 1
ATOM 3698 N N . VAL B 1 198 ? 11.922 -25.75 1.854 1 87.19 198 VAL B N 1
ATOM 3699 C CA . VAL B 1 198 ? 10.648 -25.5 2.518 1 87.19 198 VAL B CA 1
ATOM 3700 C C . VAL B 1 198 ? 9.625 -26.547 2.096 1 87.19 198 VAL B C 1
ATOM 3702 O O . VAL B 1 198 ? 8.898 -27.094 2.934 1 87.19 198 VAL B O 1
ATOM 3705 N N . LEU B 1 199 ? 9.586 -26.891 0.876 1 88.19 199 LEU B N 1
ATOM 3706 C CA . LEU B 1 199 ? 8.555 -27.766 0.343 1 88.19 199 LEU B CA 1
ATOM 3707 C C . LEU B 1 199 ? 8.875 -29.234 0.652 1 88.19 199 LEU B C 1
ATOM 3709 O O . LEU B 1 199 ? 7.98 -30.016 0.958 1 88.19 199 LEU B O 1
ATOM 3713 N N . VAL B 1 200 ? 10.086 -29.562 0.593 1 85.88 200 VAL B N 1
ATOM 3714 C CA . VAL B 1 200 ? 10.453 -30.984 0.629 1 85.88 200 VAL B CA 1
ATOM 3715 C C . VAL B 1 200 ? 10.969 -31.344 2.021 1 85.88 200 VAL B C 1
ATOM 3717 O O . VAL B 1 200 ? 10.531 -32.344 2.607 1 85.88 200 VAL B O 1
ATOM 3720 N N . ASN B 1 201 ? 11.828 -30.516 2.512 1 80.62 201 ASN B N 1
ATOM 3721 C CA . ASN B 1 201 ? 12.438 -30.875 3.789 1 80.62 201 ASN B CA 1
ATOM 3722 C C . ASN B 1 201 ? 11.539 -30.484 4.965 1 80.62 201 ASN B C 1
ATOM 3724 O O . ASN B 1 201 ? 11.422 -31.234 5.93 1 80.62 201 ASN B O 1
ATOM 3728 N N . ASN B 1 202 ? 10.938 -29.281 4.82 1 75.06 202 ASN B N 1
ATOM 3729 C CA . ASN B 1 202 ? 10.148 -28.812 5.953 1 75.06 202 ASN B CA 1
ATOM 3730 C C .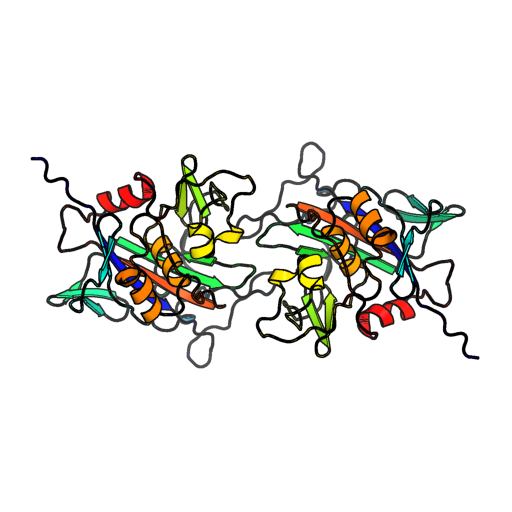 ASN B 1 202 ? 8.688 -29.25 5.836 1 75.06 202 ASN B C 1
ATOM 3732 O O . ASN B 1 202 ? 7.895 -29.016 6.746 1 75.06 202 ASN B O 1
ATOM 3736 N N . LEU B 1 203 ? 8.406 -29.891 4.789 1 64.19 203 LEU B N 1
ATOM 3737 C CA . LEU B 1 203 ? 7.062 -30.406 4.551 1 64.19 203 LEU B CA 1
ATOM 3738 C C . LEU B 1 203 ? 6.012 -29.328 4.777 1 64.19 203 LEU B C 1
ATOM 3740 O O . LEU B 1 203 ? 5.043 -29.547 5.512 1 64.19 203 LEU B O 1
ATOM 3744 N N . ALA B 1 204 ? 6.105 -28.234 4.137 1 67.5 204 ALA B N 1
ATOM 3745 C CA . ALA B 1 204 ? 5.402 -26.984 4.398 1 67.5 204 ALA B CA 1
ATOM 3746 C C . ALA B 1 204 ? 3.891 -27.172 4.344 1 67.5 204 ALA B C 1
ATOM 3748 O O . ALA B 1 204 ? 3.143 -26.5 5.055 1 67.5 204 ALA B O 1
ATOM 3749 N N . TRP B 1 205 ? 3.402 -28.078 3.594 1 71.88 205 TRP B N 1
ATOM 3750 C CA . TRP B 1 205 ? 1.97 -28.172 3.332 1 71.88 205 TRP B CA 1
ATOM 3751 C C . TRP B 1 205 ? 1.326 -29.266 4.172 1 71.88 205 TRP B C 1
ATOM 3753 O O . TRP B 1 205 ? 0.124 -29.516 4.062 1 71.88 205 TRP B O 1
ATOM 3763 N N . ARG B 1 206 ? 1.97 -29.859 4.957 1 63.34 206 ARG B N 1
ATOM 3764 C CA . ARG B 1 206 ? 1.405 -30.984 5.695 1 63.34 206 ARG B CA 1
ATOM 3765 C C . ARG B 1 206 ? 0.496 -30.5 6.82 1 63.34 206 ARG B C 1
ATOM 3767 O O . ARG B 1 206 ? 0.91 -30.438 7.98 1 63.34 206 ARG B O 1
ATOM 3774 N N . GLY B 1 207 ? -0.663 -30.141 6.426 1 61.09 207 GLY B N 1
ATOM 3775 C CA . GLY B 1 207 ? -1.563 -29.578 7.418 1 61.09 207 GLY B CA 1
ATOM 3776 C C . GLY B 1 207 ? -1.52 -28.062 7.48 1 61.09 207 GLY B C 1
ATOM 3777 O O . GLY B 1 207 ? -2.084 -27.391 6.621 1 61.09 207 GLY B O 1
ATOM 3778 N N . GLN B 1 208 ? -0.494 -27.609 8.242 1 69.44 208 GLN B N 1
ATOM 3779 C CA . GLN B 1 208 ? -0.298 -26.188 8.43 1 69.44 208 GLN B CA 1
ATOM 3780 C C . GLN B 1 208 ? 0.99 -25.719 7.758 1 69.44 208 GLN B C 1
ATOM 3782 O O . GLN B 1 208 ? 2.014 -26.391 7.824 1 69.44 208 GLN B O 1
ATOM 3787 N N . LEU B 1 209 ? 0.761 -24.797 6.941 1 76.62 209 LEU B N 1
ATOM 3788 C CA . LEU B 1 209 ? 1.95 -24.219 6.32 1 76.62 209 LEU B CA 1
ATOM 3789 C C . LEU B 1 209 ? 2.965 -23.797 7.375 1 76.62 209 LEU B C 1
ATOM 3791 O O . LEU B 1 209 ? 2.625 -23.078 8.312 1 76.62 209 LEU B O 1
ATOM 3795 N N . ARG B 1 210 ? 4.109 -24.391 7.328 1 77.69 210 ARG B N 1
ATOM 3796 C CA . ARG B 1 210 ? 5.168 -24.031 8.266 1 77.69 210 ARG B CA 1
ATOM 3797 C C . ARG B 1 210 ? 6.422 -23.578 7.527 1 77.69 210 ARG B C 1
ATOM 3799 O O . ARG B 1 210 ? 7.184 -24.406 7.02 1 77.69 210 ARG B O 1
ATOM 3806 N N . ILE B 1 211 ? 6.402 -22.281 7.355 1 75.88 211 ILE B N 1
ATOM 3807 C CA . ILE B 1 211 ? 7.621 -21.734 6.773 1 75.88 211 ILE B CA 1
ATOM 3808 C C . ILE B 1 211 ? 8.453 -21.062 7.863 1 75.88 211 ILE B C 1
ATOM 3810 O O . ILE B 1 211 ? 7.949 -20.188 8.586 1 75.88 211 ILE B O 1
ATOM 3814 N N . TYR B 1 212 ? 9.492 -21.625 8.312 1 65.56 212 TYR B N 1
ATOM 3815 C CA . TYR B 1 212 ? 10.32 -21.125 9.398 1 65.56 212 TYR B CA 1
ATOM 3816 C C . TYR B 1 212 ? 10.852 -19.734 9.07 1 65.56 212 TYR B C 1
ATOM 3818 O O . TYR B 1 212 ? 10.859 -19.312 7.906 1 65.56 212 TYR B O 1
ATOM 3826 N N . ASP B 1 213 ? 11.102 -18.875 10.164 1 62.94 213 ASP B N 1
ATOM 3827 C CA . ASP B 1 213 ? 11.438 -17.469 10.242 1 62.94 213 ASP B CA 1
ATOM 3828 C C . ASP B 1 213 ? 12.594 -17.125 9.305 1 62.94 213 ASP B C 1
ATOM 3830 O O . ASP B 1 213 ? 13.555 -16.469 9.711 1 62.94 213 ASP B O 1
ATOM 3834 N N . ALA B 1 214 ? 12.609 -17.859 8.164 1 63.5 214 ALA B N 1
ATOM 3835 C CA . ALA B 1 214 ? 13.688 -17.484 7.254 1 63.5 214 ALA B CA 1
ATOM 3836 C C . ALA B 1 214 ? 13.375 -16.188 6.527 1 63.5 214 ALA B C 1
ATOM 3838 O O . ALA B 1 214 ? 12.242 -15.695 6.578 1 63.5 214 ALA B O 1
ATOM 3839 N N . GLU B 1 215 ? 14.367 -15.547 5.941 1 81.69 215 GLU B N 1
ATOM 3840 C CA . GLU B 1 215 ? 14.273 -14.367 5.086 1 81.69 215 GLU B CA 1
ATOM 3841 C C . GLU B 1 215 ? 13.344 -14.617 3.904 1 81.69 215 GLU B C 1
ATOM 3843 O O . GLU B 1 215 ? 13.453 -15.641 3.221 1 81.69 215 GLU B O 1
ATOM 3848 N N . HIS B 1 216 ? 12.328 -13.891 3.824 1 87.12 216 HIS B N 1
ATOM 3849 C CA . HIS B 1 216 ? 11.383 -14.047 2.719 1 87.12 216 HIS B CA 1
ATOM 3850 C C . HIS B 1 216 ? 11.938 -13.445 1.434 1 87.12 216 HIS B C 1
ATOM 3852 O O . HIS B 1 216 ? 12.914 -12.688 1.468 1 87.12 216 HIS B O 1
ATOM 3858 N N . GLY B 1 217 ? 11.398 -13.906 0.316 1 91.12 217 GLY B N 1
ATOM 3859 C CA . GLY B 1 217 ? 11.852 -13.461 -0.992 1 91.12 217 GLY B CA 1
ATOM 3860 C C . GLY B 1 217 ? 11.039 -12.297 -1.537 1 91.12 217 GLY B C 1
ATOM 3861 O O . GLY B 1 217 ? 10.961 -12.102 -2.752 1 91.12 217 GLY B O 1
ATOM 3862 N N . ARG B 1 218 ? 10.375 -11.555 -0.705 1 91.31 218 ARG B N 1
ATOM 3863 C CA . ARG B 1 218 ? 9.594 -10.406 -1.152 1 91.31 218 ARG B CA 1
ATOM 3864 C C . ARG B 1 218 ? 10.477 -9.172 -1.309 1 91.31 218 ARG B C 1
ATOM 3866 O O . ARG B 1 218 ? 10.406 -8.242 -0.497 1 91.31 218 ARG B O 1
ATOM 3873 N N . CYS B 1 219 ? 11.203 -9.188 -2.381 1 92.44 219 CYS B N 1
ATOM 3874 C CA . CYS B 1 219 ? 12.07 -8.078 -2.768 1 92.44 219 CYS B CA 1
ATOM 3875 C C . CYS B 1 219 ? 11.445 -7.281 -3.91 1 92.44 219 CYS B C 1
ATOM 3877 O O . CYS B 1 219 ? 10.812 -7.852 -4.797 1 92.44 219 CYS B O 1
ATOM 3879 N N . PRO B 1 220 ? 11.648 -6.012 -3.863 1 93 220 PRO B N 1
ATOM 3880 C CA . PRO B 1 220 ? 11.016 -5.176 -4.883 1 93 220 PRO B CA 1
ATOM 3881 C C . PRO B 1 220 ? 11.32 -5.648 -6.305 1 93 220 PRO B C 1
ATOM 3883 O O . PRO B 1 220 ? 12.469 -5.965 -6.625 1 93 220 PRO B O 1
ATOM 3886 N N . GLU B 1 221 ? 10.297 -5.746 -7.129 1 95.94 221 GLU B N 1
ATOM 3887 C CA . GLU B 1 221 ? 10.352 -6.02 -8.562 1 95.94 221 GLU B CA 1
ATOM 3888 C C . GLU B 1 221 ? 10.68 -7.484 -8.836 1 95.94 221 GLU B C 1
ATOM 3890 O O . GLU B 1 221 ? 11.023 -7.848 -9.961 1 95.94 221 GLU B O 1
ATOM 3895 N N . ARG B 1 222 ? 10.633 -8.312 -7.793 1 97.38 222 ARG B N 1
ATOM 3896 C CA . ARG B 1 222 ? 10.797 -9.742 -8.008 1 97.38 222 ARG B CA 1
ATOM 3897 C C . ARG B 1 222 ? 9.539 -10.359 -8.609 1 97.38 222 ARG B C 1
ATOM 3899 O O . ARG B 1 222 ? 8.43 -10.078 -8.156 1 97.38 222 ARG B O 1
ATOM 3906 N N . GLY B 1 223 ? 9.742 -11.156 -9.609 1 98.31 223 GLY B N 1
ATOM 3907 C CA . GLY B 1 223 ? 8.633 -11.828 -10.25 1 98.31 223 GLY B CA 1
ATOM 3908 C C . GLY B 1 223 ? 8.859 -13.32 -10.422 1 98.31 223 GLY B C 1
ATOM 3909 O O . GLY B 1 223 ? 10 -13.773 -10.539 1 98.31 223 GLY B O 1
ATOM 3910 N N . VAL B 1 224 ? 7.777 -14.016 -10.406 1 98.31 224 VAL B N 1
ATOM 3911 C CA . VAL B 1 224 ? 7.844 -15.453 -10.672 1 98.31 224 VAL B CA 1
ATOM 3912 C C . VAL B 1 224 ? 6.676 -15.867 -11.57 1 98.31 224 VAL B C 1
ATOM 3914 O O . VAL B 1 224 ? 5.656 -15.18 -11.625 1 98.31 224 VAL B O 1
ATOM 3917 N N . VAL B 1 225 ? 6.871 -16.922 -12.273 1 97.75 225 VAL B N 1
ATOM 3918 C CA . VAL B 1 225 ? 5.812 -17.594 -13.023 1 97.75 225 VAL B CA 1
ATOM 3919 C C . VAL B 1 225 ? 5.633 -19.016 -12.492 1 97.75 225 VAL B C 1
ATOM 3921 O O . VAL B 1 225 ? 6.551 -19.828 -12.57 1 97.75 225 VAL B O 1
ATOM 3924 N N . SER B 1 226 ? 4.535 -19.234 -11.93 1 97.94 226 SER B N 1
ATOM 3925 C CA . SER B 1 226 ? 4.207 -20.578 -11.469 1 97.94 226 SER B CA 1
ATOM 3926 C C . SER B 1 226 ? 3.35 -21.328 -12.492 1 97.94 226 SER B C 1
ATOM 3928 O O . SER B 1 226 ? 2.451 -20.734 -13.102 1 97.94 226 SER B O 1
ATOM 3930 N N . ASN B 1 227 ? 3.641 -22.547 -12.648 1 97.25 227 ASN B N 1
ATOM 3931 C CA . ASN B 1 227 ? 2.924 -23.391 -13.594 1 97.25 227 ASN B CA 1
ATOM 3932 C C . ASN B 1 227 ? 2.369 -24.656 -12.922 1 97.25 227 ASN B C 1
ATOM 3934 O O . ASN B 1 227 ? 3.053 -25.281 -12.109 1 97.25 227 ASN B O 1
ATOM 3938 N N . ILE B 1 228 ? 1.191 -24.953 -13.281 1 98 228 ILE B N 1
ATOM 3939 C CA . ILE B 1 228 ? 0.54 -26.172 -12.828 1 98 228 ILE B CA 1
ATOM 3940 C C . ILE B 1 228 ? 0.344 -27.109 -14.008 1 98 228 ILE B C 1
ATOM 3942 O O . ILE B 1 228 ? -0.08 -26.688 -15.086 1 98 228 ILE B O 1
ATOM 3946 N N . TYR B 1 229 ? 0.693 -28.359 -13.805 1 97.12 229 TYR B N 1
ATOM 3947 C CA . TYR B 1 229 ? 0.527 -29.391 -14.828 1 97.12 229 TYR B CA 1
ATOM 3948 C C . TYR B 1 229 ? -0.248 -30.578 -14.281 1 97.12 229 TYR B C 1
ATOM 3950 O O . TYR B 1 229 ? -0.211 -30.859 -13.078 1 97.12 229 TYR B O 1
ATOM 3958 N N . LEU B 1 230 ? -0.952 -31.25 -15.219 1 97 230 LEU B N 1
ATOM 3959 C CA . LEU B 1 230 ? -1.531 -32.531 -14.844 1 97 230 LEU B CA 1
ATOM 3960 C C . LEU B 1 230 ? -0.442 -33.594 -14.633 1 97 230 LEU B C 1
ATOM 3962 O O . LEU B 1 230 ? 0.578 -33.562 -15.32 1 97 230 LEU B O 1
ATOM 3966 N N . ASP B 1 231 ? -0.649 -34.406 -13.68 1 94.56 231 ASP B N 1
ATOM 3967 C CA . ASP B 1 231 ? 0.295 -35.438 -13.344 1 94.56 231 ASP B CA 1
ATOM 3968 C C . ASP B 1 231 ? 0.115 -36.656 -14.258 1 94.56 231 ASP B C 1
ATOM 3970 O O . ASP B 1 231 ? -0.875 -37.375 -14.148 1 94.56 231 ASP B O 1
ATOM 3974 N N . PRO B 1 232 ? 1.067 -36.906 -15.133 1 92.06 232 PRO B N 1
ATOM 3975 C CA . PRO B 1 232 ? 0.919 -38.062 -16.031 1 92.06 232 PRO B CA 1
ATOM 3976 C C . PRO B 1 232 ? 0.919 -39.375 -15.305 1 92.06 232 PRO B C 1
ATOM 3978 O O . PRO B 1 232 ? 0.437 -40.375 -15.836 1 92.06 232 PRO B O 1
ATOM 3981 N N . GLU B 1 233 ? 1.405 -39.469 -14.062 1 90.38 233 GLU B N 1
ATOM 3982 C CA . GLU B 1 233 ? 1.473 -40.688 -13.289 1 90.38 233 GLU B CA 1
ATOM 3983 C C . GLU B 1 233 ? 0.16 -40.969 -12.562 1 90.38 233 GLU B C 1
ATOM 3985 O O . GLU B 1 233 ? -0.026 -42.031 -11.977 1 90.38 233 GLU B O 1
ATOM 3990 N N . ASN B 1 234 ? -0.707 -40 -12.578 1 93.38 234 ASN B N 1
ATOM 3991 C CA . ASN B 1 234 ? -2.018 -40.125 -11.953 1 93.38 234 ASN B CA 1
ATOM 3992 C C . ASN B 1 234 ? -3.125 -39.594 -12.852 1 93.38 234 ASN B C 1
ATOM 3994 O O . ASN B 1 234 ? -3.846 -38.688 -12.469 1 93.38 234 ASN B O 1
ATOM 3998 N N . PRO B 1 235 ? -3.365 -40.219 -13.984 1 92 235 PRO B N 1
ATOM 3999 C CA . PRO B 1 235 ? -4.289 -39.688 -14.992 1 92 235 PRO B CA 1
ATOM 4000 C C . PRO B 1 235 ? -5.727 -39.594 -14.492 1 92 235 PRO B C 1
ATOM 4002 O O . PRO B 1 235 ? -6.516 -38.781 -14.977 1 92 235 PRO B O 1
ATOM 4005 N N . HIS B 1 236 ? -6.035 -40.406 -13.523 1 91.69 236 HIS B N 1
ATOM 4006 C CA . HIS B 1 236 ? -7.418 -40.438 -13.055 1 91.69 236 HIS B CA 1
ATOM 4007 C C . HIS B 1 236 ? -7.629 -39.406 -11.93 1 91.69 236 HIS B C 1
ATOM 4009 O O . HIS B 1 236 ? -8.758 -38.969 -11.703 1 91.69 236 HIS B O 1
ATOM 4015 N N . GLY B 1 237 ? -6.57 -39.062 -11.234 1 93 237 GLY B N 1
ATOM 4016 C CA . GLY B 1 237 ? -6.684 -38.156 -10.102 1 93 237 GLY B CA 1
ATOM 4017 C C . GLY B 1 237 ? -6.188 -36.75 -10.414 1 93 237 GLY B C 1
ATOM 4018 O O . GLY B 1 237 ? -6.375 -35.844 -9.617 1 93 237 GLY B O 1
ATOM 4019 N N . SER B 1 238 ? -5.574 -36.656 -11.547 1 95.75 238 SER B N 1
ATOM 4020 C CA . SER B 1 238 ? -5.051 -35.375 -12 1 95.75 238 SER B CA 1
ATOM 4021 C C . SER B 1 238 ? -5.684 -34.938 -13.32 1 95.75 238 SER B C 1
ATOM 4023 O O . SER B 1 238 ? -5.086 -35.125 -14.383 1 95.75 238 SER B O 1
ATOM 4025 N N . THR B 1 239 ? -6.91 -34.438 -13.219 1 96.31 239 THR B N 1
ATOM 4026 C CA . THR B 1 239 ? -7.664 -33.938 -14.359 1 96.31 239 THR B CA 1
ATOM 4027 C C . THR B 1 239 ? -8.055 -32.469 -14.164 1 96.31 239 THR B C 1
ATOM 4029 O O . THR B 1 239 ? -7.957 -31.938 -13.062 1 96.31 239 THR B O 1
ATOM 4032 N N . TYR B 1 240 ? -8.492 -31.859 -15.281 1 96.94 240 TYR B N 1
ATOM 4033 C CA . TYR B 1 240 ? -8.945 -30.484 -15.195 1 96.94 240 TYR B CA 1
ATOM 4034 C C . TYR B 1 240 ? -10.07 -30.328 -14.18 1 96.94 240 TYR B C 1
ATOM 4036 O O . TYR B 1 240 ? -10.055 -29.406 -13.359 1 96.94 240 TYR B O 1
ATOM 4044 N N . ASP B 1 241 ? -10.953 -31.266 -14.234 1 96.19 241 ASP B N 1
ATOM 4045 C CA . ASP B 1 241 ? -12.102 -31.219 -13.336 1 96.19 241 ASP B CA 1
ATOM 4046 C C . ASP B 1 241 ? -11.664 -31.422 -11.883 1 96.19 241 ASP B C 1
ATOM 4048 O O . ASP B 1 241 ? -12.156 -30.734 -10.984 1 96.19 241 ASP B O 1
ATOM 4052 N N . ALA B 1 242 ? -10.781 -32.344 -11.68 1 95.44 242 ALA B N 1
ATOM 4053 C CA . ALA B 1 242 ? -10.305 -32.625 -10.328 1 95.44 242 ALA B CA 1
ATOM 4054 C C . ALA B 1 242 ? -9.602 -31.422 -9.734 1 95.44 242 ALA B C 1
ATOM 4056 O O . ALA B 1 242 ? -9.828 -31.062 -8.57 1 95.44 242 ALA B O 1
ATOM 4057 N N . LEU B 1 243 ? -8.773 -30.797 -10.531 1 97.19 243 LEU B N 1
ATOM 4058 C CA . LEU B 1 243 ? -8.031 -29.641 -10.047 1 97.19 243 LEU B CA 1
ATOM 4059 C C . LEU B 1 243 ? -8.961 -28.453 -9.859 1 97.19 243 LEU B C 1
ATOM 4061 O O . LEU B 1 243 ? -8.781 -27.656 -8.93 1 97.19 243 LEU B O 1
ATOM 4065 N N . ARG B 1 244 ? -9.922 -28.328 -10.727 1 96.75 244 ARG B N 1
ATOM 4066 C CA . ARG B 1 244 ? -10.906 -27.25 -10.562 1 96.75 244 ARG B CA 1
ATOM 4067 C C . ARG B 1 244 ? -11.68 -27.422 -9.258 1 96.75 244 ARG B C 1
ATOM 4069 O O . ARG B 1 244 ? -11.969 -26.453 -8.57 1 96.75 244 ARG B O 1
ATOM 4076 N N . ARG B 1 245 ? -12 -28.625 -8.961 1 95.81 245 ARG B N 1
ATOM 4077 C CA . ARG B 1 245 ? -12.695 -28.906 -7.707 1 95.81 245 ARG B CA 1
ATOM 4078 C C . ARG B 1 245 ? -11.812 -28.562 -6.508 1 95.81 245 ARG B C 1
ATOM 4080 O O . ARG B 1 245 ? -12.289 -27.984 -5.527 1 95.81 245 ARG B O 1
ATOM 4087 N N . LEU B 1 246 ? -10.602 -28.953 -6.633 1 94.31 246 LEU B N 1
ATOM 4088 C CA . LEU B 1 246 ? -9.641 -28.641 -5.574 1 94.31 246 LEU B CA 1
ATOM 4089 C C . LEU B 1 246 ? -9.57 -27.141 -5.328 1 94.31 246 LEU B C 1
ATOM 4091 O O . LEU B 1 246 ? -9.523 -26.703 -4.176 1 94.31 246 LEU B O 1
ATOM 4095 N N . GLU B 1 247 ? -9.609 -26.375 -6.34 1 95.81 247 GLU B N 1
ATOM 4096 C CA . GLU B 1 247 ? -9.492 -24.922 -6.266 1 95.81 247 GLU B CA 1
ATOM 4097 C C . GLU B 1 247 ? -10.75 -24.297 -5.676 1 95.81 247 GLU B C 1
ATOM 4099 O O . GLU B 1 247 ? -10.664 -23.375 -4.863 1 95.81 247 GLU B O 1
ATOM 4104 N N . TRP B 1 248 ? -11.953 -24.844 -6.062 1 95.56 248 TRP B N 1
ATOM 4105 C CA . TRP B 1 248 ? -13.133 -24 -5.879 1 95.56 248 TRP B CA 1
ATOM 4106 C C . TRP B 1 248 ? -14.195 -24.734 -5.059 1 95.56 248 TRP B C 1
ATOM 4108 O O . TRP B 1 248 ? -15.195 -24.125 -4.66 1 95.56 248 TRP B O 1
ATOM 4118 N N . MET B 1 249 ? -13.938 -26 -4.793 1 94.62 249 MET B N 1
ATOM 4119 C CA . MET B 1 249 ? -15.008 -26.719 -4.117 1 94.62 249 MET B CA 1
ATOM 4120 C C . MET B 1 249 ? -14.492 -27.406 -2.85 1 94.62 249 MET B C 1
ATOM 4122 O O . MET B 1 249 ? -15.211 -27.5 -1.855 1 94.62 249 MET B O 1
ATOM 4126 N N . ASP B 1 250 ? -13.305 -27.797 -2.842 1 91.94 250 ASP B N 1
ATOM 4127 C CA . ASP B 1 250 ? -12.758 -28.531 -1.707 1 91.94 250 ASP B CA 1
ATOM 4128 C C . ASP B 1 250 ? -12.328 -27.594 -0.59 1 91.94 250 ASP B C 1
ATOM 4130 O O . ASP B 1 250 ? -12.531 -26.375 -0.686 1 91.94 250 ASP B O 1
ATOM 4134 N N . GLY B 1 251 ? -11.789 -28.141 0.419 1 89.44 251 GLY B N 1
ATOM 4135 C CA . GLY B 1 251 ? -11.352 -27.359 1.568 1 89.44 251 GLY B CA 1
ATOM 4136 C C . GLY B 1 251 ? -10.07 -26.594 1.318 1 89.44 251 GLY B C 1
ATOM 4137 O O . GLY B 1 251 ? -9.648 -26.438 0.172 1 89.44 251 GLY B O 1
ATOM 4138 N N . PRO B 1 252 ? -9.5 -26.109 2.344 1 92 252 PRO B N 1
ATOM 4139 C CA . PRO B 1 252 ? -8.289 -25.297 2.205 1 92 252 PRO B CA 1
ATOM 4140 C C . PRO B 1 252 ? -7.082 -26.109 1.744 1 92 252 PRO B C 1
ATOM 4142 O O . PRO B 1 252 ? -6.957 -27.297 2.094 1 92 252 PRO B O 1
ATOM 4145 N N . ILE B 1 253 ? -6.328 -25.484 0.964 1 90.06 253 ILE B N 1
ATOM 4146 C CA . ILE B 1 253 ? -5.062 -26.078 0.54 1 90.06 253 ILE B CA 1
ATOM 4147 C C . ILE B 1 253 ? -3.977 -25.75 1.565 1 90.06 253 ILE B C 1
ATOM 4149 O O . ILE B 1 253 ? -3.088 -26.578 1.812 1 90.06 253 ILE B O 1
ATOM 4153 N N . ILE B 1 254 ? -4.059 -24.5 2.146 1 89.19 254 ILE B N 1
ATOM 4154 C CA . ILE B 1 254 ? -3.141 -24.031 3.184 1 89.19 254 ILE B CA 1
ATOM 4155 C C . ILE B 1 254 ? -3.926 -23.656 4.434 1 89.19 254 ILE B C 1
ATOM 4157 O O . ILE B 1 254 ? -4.957 -22.984 4.348 1 89.19 254 ILE B O 1
ATOM 4161 N N . TYR B 1 255 ? -3.516 -24.078 5.582 1 87.38 255 TYR B N 1
ATOM 4162 C CA . TYR B 1 255 ? -4.137 -23.672 6.84 1 87.38 255 TYR B CA 1
ATOM 4163 C C . TYR B 1 255 ? -3.15 -23.781 7.996 1 87.38 255 TYR B C 1
ATOM 4165 O O . TYR B 1 255 ? -2.129 -24.469 7.887 1 87.38 255 TYR B O 1
#

Foldseek 3Di:
DPPPQWAKWKKWKWWKAFDQDVVVQAHHFDADPVRFTDQALALSRIDFIHTFFMWMDTNQAIAGPDDQWDQDGPPAIDGHPRHHFAFQWKKKWAQADPVQGIWMDGHDSNVDNLCPDDPPSVDIAAWAWDDDQQETFTDRPDDHQAHSAQDAPVCVLLPNNVRHDPDHDDHQAYFADPNVVLQSNQQSAQDNVLSNCLRHVVRQRPPAGDDPPDDGNSDHGIMMMMTMGFDPVRVPNGDSVNVVCRRPPDGHSHD/DPPPFWAKWKKWKWWKAFDCDVVVQAHHFDADPVRFTDQALALSRIDFIHTFFMWMDTNQAIAGPDDQWDQDGPPGIAGHPRHHFAFLWKKKWAQADPVQGIWMDGHDSNVDNLCPDDPPSVDIAAWAWDDDQQETFTDRPDDHQAHSAQDAPVCVLLPNNVRHDPDHDDHQAYFADPNVVLQSNQQSAQDNVLSNCQRHVVRQRPAARDDPPDDGNSDHGIMMMMTMGFDPVRVPNGDSVNVVCRRPPDGHSHD

Radius of gyration: 26.72 Å; Cα contacts (8 Å, |Δi|>4): 1218; chains: 2; bounding box: 51×92×55 Å